Protein AF-S9UPC8-F1 (afdb_monomer_lite)

Radius of gyration: 24.97 Å; chains: 1; bounding box: 65×43×79 Å

Secondary structure (DSSP, 8-state):
--S----S-----HHHHHHHHHHHHHHHHHHHHHHHHHT-PEEE-----S-TTSS-S------SSEEE-S-HHHHHHHHHHHHHHHHHHHHHHHHHHHHIIIII----SGGGGGG-----EE-HHHHHHHHHTHHHHHHHHIIIIIHHHHHHHHHHHH-SS------HHHHHHHHHHT--HHHHHHHHHHHIIIIIHHHHS---SSPEEHHHHHHHHHHHHHHHHHHHHHH----PPPGGGS----HHHHHHSS--HHHHHHHHHHHHHHHHHHHHHHHHHHHHHHHHHHHHHHHHHHTSPPP-----HHHHHHHTT-----SGGGGTBS-HHHHHHHHHHHHHHHHHHHHH-----TTSHHHHTT-TTHHHHHHHHHHHHHHHHHHHHHHHHHHHHHHTHHHHTT--BSS-TT--------S--

InterPro domains:
  IPR001104 3-oxo-5-alpha-steroid 4-dehydrogenase, C-terminal [PF02544] (207-348)
  IPR001104 3-oxo-5-alpha-steroid 4-dehydrogenase, C-terminal [PF02544] (371-413)
  IPR039357 3-oxo-5-alpha-steroid 4-dehydrogenase/very-long-chain enoyl-CoA reductase [PTHR10556] (94-413)

Foldseek 3Di:
DPDDDDDDDDDCPPVNVVVLVVVLLVVLLVVLFVCLLPQNAQEAEDDADDDPPLVDDDPVDSPGSHHYDHDPVVRCVVLLVSLQVLLVVLLVVLVVLLCCCQPPDPQCDDVNVVVDPFPAFDFALSLQLNLQCSLVSNLVCQLQPVQLVVVVVVCVSVPPDDDDRDPSVVSSVVSVVQADPLSVLVNVLSCCRNPNLSVLLPGDPRTGHPVSSVVSNVVNNSLSNSLVSLRGDNDQPDPPPVFGDDLVNLVPPDDDPPSVVLLVVLVVLLVQLVVLQVQLVVQLVVQSNLQSVQQVVLVPDDDDDDDDPVLCVLVSGDDQRDDDCSLAARCSNLLSVLSNLSSSLSNSLSVRPRQQDCPHPCSVVSSRSSSSSVSVSSSSCSNSVSNLVVSLVVCCVSVPPVSVVSVHHSHDSPDHDDDDPDDDD

Structure (mmCIF, N/CA/C/O backbone):
data_AF-S9UPC8-F1
#
_entry.id   AF-S9UPC8-F1
#
loop_
_atom_site.group_PDB
_atom_site.id
_atom_site.type_symbol
_atom_site.label_atom_id
_atom_site.label_alt_id
_atom_site.label_comp_id
_atom_site.label_asym_id
_atom_site.label_entity_id
_atom_site.label_seq_id
_atom_site.pdbx_PDB_ins_code
_atom_site.Cartn_x
_atom_site.Cartn_y
_atom_site.Cartn_z
_atom_site.occupancy
_atom_site.B_iso_or_equiv
_atom_site.auth_seq_id
_atom_site.auth_comp_id
_atom_site.auth_asym_id
_atom_site.auth_atom_id
_atom_site.pdbx_PDB_model_num
ATOM 1 N N . MET A 1 1 ? 21.891 8.943 26.670 1.00 31.03 1 MET A N 1
ATOM 2 C CA . MET A 1 1 ? 21.106 7.850 27.291 1.00 31.03 1 MET A CA 1
ATOM 3 C C . MET A 1 1 ? 20.122 8.385 28.353 1.00 31.03 1 MET A C 1
ATOM 5 O O . MET A 1 1 ? 20.052 7.861 29.450 1.00 31.03 1 MET A O 1
ATOM 9 N N . GLY A 1 2 ? 19.318 9.413 28.040 1.00 31.53 2 GLY A N 1
ATOM 10 C CA . GLY A 1 2 ? 18.403 10.029 29.025 1.00 31.53 2 GLY A CA 1
ATOM 11 C C . GLY A 1 2 ? 17.118 10.609 28.429 1.00 31.53 2 GLY A C 1
ATOM 12 O O . GLY A 1 2 ? 16.575 11.568 28.960 1.00 31.53 2 GLY A O 1
ATOM 13 N N . VAL A 1 3 ? 16.647 10.089 27.289 1.00 35.69 3 VAL A N 1
ATOM 14 C CA . VAL A 1 3 ? 15.543 10.722 26.535 1.00 35.69 3 VAL A CA 1
ATOM 15 C C . VAL A 1 3 ? 14.166 10.131 26.860 1.00 35.69 3 VAL A C 1
ATOM 17 O O . VAL A 1 3 ? 13.163 10.781 26.589 1.00 35.69 3 VAL A O 1
ATOM 20 N N . PHE A 1 4 ? 14.067 8.983 27.529 1.00 36.78 4 PHE A N 1
ATOM 21 C CA . PHE A 1 4 ? 12.774 8.339 27.789 1.00 36.78 4 PHE A CA 1
ATOM 22 C C . PHE A 1 4 ? 12.577 8.051 29.278 1.00 36.78 4 PHE A C 1
ATOM 24 O O . PHE A 1 4 ? 12.766 6.934 29.741 1.00 36.78 4 PHE A O 1
ATOM 31 N N . THR A 1 5 ? 12.181 9.076 30.032 1.00 34.06 5 THR A N 1
ATOM 32 C CA . THR A 1 5 ? 11.522 8.906 31.332 1.00 34.06 5 THR A CA 1
ATOM 33 C C . THR A 1 5 ? 10.121 9.507 31.260 1.00 34.06 5 THR A C 1
ATOM 35 O O . THR A 1 5 ? 9.913 10.619 30.760 1.00 34.06 5 THR A O 1
ATOM 38 N N . SER A 1 6 ? 9.164 8.691 31.701 1.00 41.41 6 SER A N 1
ATOM 39 C CA . SER A 1 6 ? 7.723 8.926 31.781 1.00 41.41 6 SER A CA 1
ATOM 40 C C . SER A 1 6 ? 7.402 10.245 32.496 1.00 41.41 6 SER A C 1
ATOM 42 O O . SER A 1 6 ? 7.686 10.386 33.682 1.00 41.41 6 SER A O 1
ATOM 44 N N . GLY A 1 7 ? 6.791 11.198 31.790 1.00 33.72 7 GLY A N 1
ATOM 45 C CA . GLY A 1 7 ? 6.338 12.468 32.359 1.00 33.72 7 GLY A CA 1
ATOM 46 C C . GLY A 1 7 ? 5.385 13.201 31.415 1.00 33.72 7 GLY A C 1
ATOM 47 O O . GLY A 1 7 ? 5.616 13.268 30.209 1.00 33.72 7 GLY A O 1
ATOM 48 N N . SER A 1 8 ? 4.292 13.715 31.971 1.00 36.03 8 SER A N 1
ATOM 49 C CA . SER A 1 8 ? 3.033 14.095 31.318 1.00 36.03 8 SER A CA 1
ATOM 50 C C . SER A 1 8 ? 3.033 15.361 30.447 1.00 36.03 8 SER A C 1
ATOM 52 O O . SER A 1 8 ? 1.973 15.682 29.907 1.00 36.03 8 SER A O 1
ATOM 54 N N . ASP A 1 9 ? 4.172 16.011 30.203 1.00 41.56 9 ASP A N 1
ATOM 55 C CA . ASP A 1 9 ? 4.261 17.246 29.407 1.00 41.56 9 ASP A CA 1
ATOM 56 C C . ASP A 1 9 ? 5.452 17.253 28.441 1.00 41.56 9 ASP A C 1
ATOM 58 O O . ASP A 1 9 ? 6.463 17.921 28.641 1.00 41.56 9 ASP A O 1
ATOM 62 N N . ARG A 1 10 ? 5.334 16.520 27.330 1.00 50.59 10 ARG A N 1
ATOM 63 C CA . ARG A 1 10 ? 6.234 16.707 26.186 1.00 50.59 10 ARG A CA 1
ATOM 64 C C . ARG A 1 10 ? 5.425 16.975 24.930 1.00 50.59 10 ARG A C 1
ATOM 66 O O . ARG A 1 10 ? 5.029 16.053 24.222 1.00 50.59 10 ARG A O 1
ATOM 73 N N . ARG A 1 11 ? 5.221 18.254 24.608 1.00 48.47 11 ARG A N 1
ATOM 74 C CA . ARG A 1 11 ? 5.153 18.622 23.191 1.00 48.47 11 ARG A CA 1
ATOM 75 C C . ARG A 1 11 ? 6.550 18.354 22.636 1.00 48.47 11 ARG A C 1
ATOM 77 O O . ARG A 1 11 ? 7.516 18.929 23.131 1.00 48.47 11 ARG A O 1
ATOM 84 N N . LEU A 1 12 ? 6.675 17.463 21.653 1.00 54.34 12 LEU A N 1
ATOM 85 C CA . LEU A 1 12 ? 7.866 17.461 20.803 1.00 54.34 12 LEU A CA 1
ATOM 86 C C . LEU A 1 12 ? 7.963 18.877 20.233 1.00 54.34 12 LEU A C 1
ATOM 88 O O . LEU A 1 12 ? 7.046 19.319 19.541 1.00 54.34 12 LEU A O 1
ATOM 92 N N . SER A 1 13 ? 9.011 19.618 20.598 1.00 64.88 13 SER A N 1
ATOM 93 C CA . SER A 1 13 ? 9.253 20.915 19.973 1.00 64.88 13 SER A CA 1
ATOM 94 C C . SER A 1 13 ? 9.378 20.700 18.465 1.00 64.88 13 SER A C 1
ATOM 96 O O . SER A 1 13 ? 9.807 19.630 18.020 1.00 64.88 13 SER A O 1
ATOM 98 N N . ILE A 1 14 ? 9.006 21.705 17.674 1.00 65.12 14 ILE A N 1
ATOM 99 C CA . ILE A 1 14 ? 9.154 21.650 16.212 1.00 65.12 14 ILE A CA 1
ATOM 100 C C . ILE A 1 14 ? 10.600 21.283 15.852 1.00 65.12 14 ILE A C 1
ATOM 102 O O . ILE A 1 14 ? 10.824 20.448 14.984 1.00 65.12 14 ILE A O 1
ATOM 106 N N . THR A 1 15 ? 11.576 21.806 16.595 1.00 66.12 15 THR A N 1
ATOM 107 C CA . THR A 1 15 ? 13.001 21.494 16.444 1.00 66.12 15 THR A CA 1
ATOM 108 C C . THR A 1 15 ? 13.317 20.018 16.689 1.00 66.12 15 THR A C 1
ATOM 110 O O . THR A 1 15 ? 14.005 19.399 15.883 1.00 66.12 15 THR A O 1
ATOM 113 N N . SER A 1 16 ? 12.789 19.422 17.762 1.00 61.28 16 SER A N 1
ATOM 114 C CA . SER A 1 16 ? 12.977 17.994 18.039 1.00 61.28 16 SER A CA 1
ATOM 115 C C . SER A 1 16 ? 12.289 17.125 16.988 1.00 61.28 16 SER A C 1
ATOM 117 O O . SER A 1 16 ? 12.857 16.128 16.554 1.00 61.28 16 SER A O 1
ATOM 119 N N . LEU A 1 17 ? 11.092 17.510 16.538 1.00 63.03 17 LEU A N 1
ATOM 120 C CA . LEU A 1 17 ? 10.373 16.810 15.475 1.00 63.03 17 LEU A CA 1
ATOM 121 C C . LEU A 1 17 ? 11.159 16.845 14.157 1.00 63.03 17 LEU A C 1
ATOM 123 O O . LEU A 1 17 ? 11.365 15.799 13.550 1.00 63.03 17 LEU A O 1
ATOM 127 N N . LEU A 1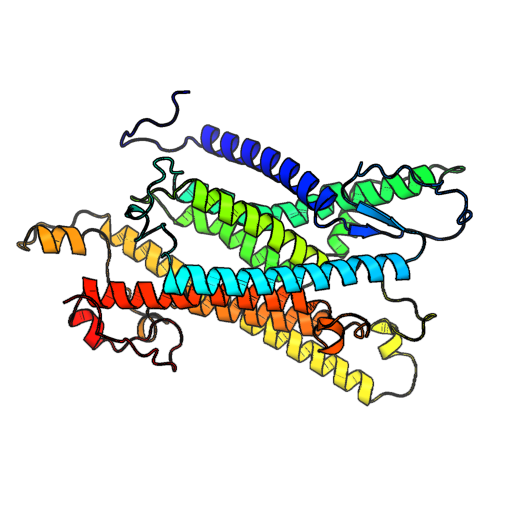 18 ? 11.652 18.020 13.757 1.00 68.81 18 LEU A N 1
ATOM 128 C CA . LEU A 1 18 ? 12.494 18.194 12.573 1.00 68.81 18 LEU A CA 1
ATOM 129 C C . LEU A 1 18 ? 13.776 17.367 12.672 1.00 68.81 18 LEU A C 1
ATOM 131 O O . LEU A 1 18 ? 14.116 16.666 11.725 1.00 68.81 18 LEU A O 1
ATOM 135 N N . PHE A 1 19 ? 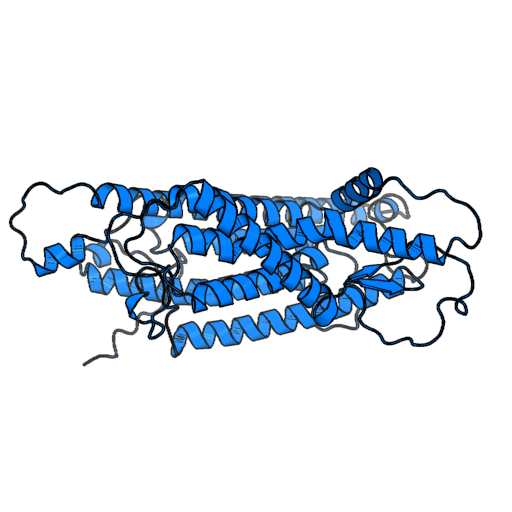14.451 17.376 13.823 1.00 71.50 19 PHE A N 1
ATOM 136 C CA . PHE A 1 19 ? 15.639 16.554 14.048 1.00 71.50 19 PHE A CA 1
ATOM 137 C C . PHE A 1 19 ? 15.347 15.057 13.866 1.00 71.50 19 PHE A C 1
ATOM 139 O O . PHE A 1 19 ? 16.081 14.369 13.158 1.00 71.50 19 PHE A O 1
ATOM 146 N N . PHE A 1 20 ? 14.254 14.551 14.449 1.00 64.75 20 PHE A N 1
ATOM 147 C CA . PHE A 1 20 ? 13.852 13.152 14.281 1.00 64.75 20 PHE A CA 1
ATOM 148 C C . PHE A 1 20 ? 13.482 12.816 12.835 1.00 64.75 20 PHE A C 1
ATOM 150 O O . PHE A 1 20 ? 13.862 11.750 12.357 1.00 64.75 20 PHE A O 1
ATOM 157 N N . ILE A 1 21 ? 12.789 13.716 12.131 1.00 65.81 21 ILE A N 1
ATOM 158 C CA . ILE A 1 21 ? 12.465 13.552 10.708 1.00 65.81 21 ILE A CA 1
ATOM 159 C C . ILE A 1 21 ? 13.748 13.471 9.880 1.00 65.81 21 ILE A C 1
ATOM 161 O O . ILE A 1 21 ? 13.882 12.559 9.069 1.00 65.81 21 ILE A O 1
ATOM 165 N N . VAL A 1 22 ? 14.709 14.373 10.098 1.00 73.19 22 VAL A N 1
ATOM 166 C CA . VAL A 1 22 ? 15.988 14.389 9.371 1.00 73.19 22 VAL A CA 1
ATOM 167 C C . VAL A 1 22 ? 16.786 13.118 9.655 1.00 73.19 22 VAL A C 1
ATOM 169 O O . VAL A 1 22 ? 17.183 12.427 8.719 1.00 73.19 22 VAL A O 1
ATOM 172 N N . LEU A 1 23 ? 16.970 12.758 10.928 1.00 73.00 23 LEU A N 1
ATOM 173 C CA . LEU A 1 23 ? 17.709 11.556 11.320 1.00 73.00 23 LEU A CA 1
ATOM 174 C C . LEU A 1 23 ? 17.064 10.285 10.756 1.00 73.00 23 LEU A C 1
ATOM 176 O O . LEU A 1 23 ? 17.756 9.427 10.211 1.00 73.00 23 LEU A O 1
ATOM 180 N N . HIS A 1 24 ? 15.739 10.170 10.848 1.00 74.25 24 HIS A N 1
ATOM 181 C CA . HIS A 1 24 ? 15.018 9.053 10.256 1.00 74.25 24 HIS A CA 1
ATOM 182 C C . HIS A 1 24 ? 15.171 9.014 8.739 1.00 74.25 24 HIS A C 1
ATOM 184 O O . HIS A 1 24 ? 15.420 7.946 8.195 1.00 74.25 24 HIS A O 1
ATOM 190 N N . SER A 1 25 ? 15.072 10.159 8.064 1.00 73.06 25 SER A N 1
ATOM 191 C CA . SER A 1 25 ? 15.243 10.238 6.611 1.00 73.06 25 SER A CA 1
ATOM 192 C C . SER A 1 25 ? 16.634 9.753 6.198 1.00 73.06 25 SER A C 1
ATOM 194 O O . SER A 1 25 ? 16.747 8.963 5.269 1.00 73.06 25 SER A O 1
ATOM 196 N N . LEU A 1 26 ? 17.689 10.124 6.933 1.00 76.62 26 LEU A N 1
ATOM 197 C CA . LEU A 1 26 ? 19.049 9.625 6.688 1.00 76.62 26 LEU A CA 1
ATOM 198 C C . LEU A 1 26 ? 19.164 8.106 6.899 1.00 76.62 26 LEU A C 1
ATOM 200 O O . LEU A 1 26 ? 19.762 7.415 6.074 1.00 76.62 26 LEU A O 1
ATOM 204 N N . LEU A 1 27 ? 18.564 7.573 7.968 1.00 74.19 27 LEU A N 1
ATOM 205 C CA . LEU A 1 27 ? 18.542 6.130 8.234 1.00 74.19 27 LEU A CA 1
ATOM 206 C C . LEU A 1 27 ? 17.767 5.366 7.156 1.00 74.19 27 LEU A C 1
ATOM 208 O O . LEU A 1 27 ? 18.250 4.353 6.657 1.00 74.19 27 LEU A O 1
ATOM 212 N N . VAL A 1 28 ? 16.601 5.870 6.752 1.00 75.69 28 VAL A N 1
ATOM 213 C CA . VAL A 1 28 ? 15.799 5.304 5.663 1.00 75.69 28 VAL A CA 1
ATOM 214 C C . VAL A 1 28 ? 16.584 5.329 4.361 1.00 75.69 28 VAL A C 1
ATOM 216 O O . VAL A 1 28 ? 16.602 4.321 3.671 1.00 75.69 28 VAL A O 1
ATOM 219 N N . LEU A 1 29 ? 17.297 6.411 4.042 1.00 76.12 29 LEU A N 1
ATOM 220 C CA . LEU A 1 29 ? 18.150 6.473 2.852 1.00 76.12 29 LEU A CA 1
ATOM 221 C C . LEU A 1 29 ? 19.274 5.426 2.892 1.00 76.12 29 LEU A C 1
ATOM 223 O O . LEU A 1 29 ? 19.521 4.765 1.884 1.00 76.12 29 LEU A O 1
ATOM 227 N N . ALA A 1 30 ? 19.915 5.213 4.044 1.00 76.06 30 ALA A N 1
ATOM 228 C CA . ALA A 1 30 ? 20.919 4.159 4.202 1.00 76.06 30 ALA A CA 1
ATOM 229 C C . ALA A 1 30 ? 20.310 2.752 4.032 1.00 76.06 30 ALA A C 1
ATOM 231 O O . ALA A 1 30 ? 20.866 1.907 3.327 1.00 76.06 30 ALA A O 1
ATOM 232 N N . MET A 1 31 ? 19.133 2.511 4.618 1.00 75.25 31 MET A N 1
ATOM 233 C CA . MET A 1 31 ? 18.396 1.254 4.458 1.00 75.25 31 MET A CA 1
ATOM 234 C C . MET A 1 31 ? 17.939 1.044 3.013 1.00 75.25 31 MET A C 1
ATOM 236 O O . MET A 1 31 ? 18.047 -0.065 2.503 1.00 75.25 31 MET A O 1
ATOM 240 N N . LEU A 1 32 ? 17.486 2.093 2.327 1.00 76.75 32 LEU A N 1
ATOM 241 C CA . LEU A 1 32 ? 17.111 2.058 0.915 1.00 76.75 32 LEU A CA 1
ATOM 242 C C . LEU A 1 32 ? 18.302 1.703 0.040 1.00 76.75 32 LEU A C 1
ATOM 244 O O . LEU A 1 32 ? 18.180 0.834 -0.816 1.00 76.75 32 LEU A O 1
ATOM 248 N N . GLN A 1 33 ? 19.469 2.301 0.289 1.00 73.88 33 GLN A N 1
ATOM 249 C CA . GLN A 1 33 ? 20.691 1.904 -0.403 1.00 73.88 33 GLN A CA 1
ATOM 250 C C . GLN A 1 33 ? 21.008 0.426 -0.171 1.00 73.88 33 GLN A C 1
ATOM 252 O O . GLN A 1 33 ? 21.371 -0.264 -1.120 1.00 73.88 33 GLN A O 1
ATOM 257 N N . TRP A 1 34 ? 20.848 -0.082 1.054 1.00 75.12 34 TRP A N 1
ATOM 258 C CA . TRP A 1 34 ? 21.069 -1.497 1.346 1.00 75.12 34 TRP A CA 1
ATOM 259 C C . TRP A 1 34 ? 20.043 -2.413 0.665 1.00 75.12 34 TRP A C 1
ATOM 261 O O . TRP A 1 34 ? 20.447 -3.396 0.047 1.00 75.12 34 TRP A O 1
ATOM 271 N N . VAL A 1 35 ? 18.746 -2.086 0.712 1.00 74.38 35 VAL A N 1
ATOM 272 C CA . VAL A 1 35 ? 17.668 -2.847 0.052 1.00 74.38 35 VAL A CA 1
ATOM 273 C C . VAL A 1 35 ? 17.867 -2.843 -1.461 1.00 74.38 35 VAL A C 1
ATOM 275 O O . VAL A 1 35 ? 17.831 -3.898 -2.091 1.00 74.38 35 VAL A O 1
ATOM 278 N N . ALA A 1 36 ? 18.125 -1.678 -2.051 1.00 69.81 36 ALA A N 1
ATOM 279 C CA . ALA A 1 36 ? 18.328 -1.540 -3.485 1.00 69.81 36 ALA A CA 1
ATOM 280 C C . ALA A 1 36 ? 19.623 -2.225 -3.950 1.00 69.81 36 ALA A C 1
ATOM 282 O O . ALA A 1 36 ? 19.652 -2.798 -5.028 1.00 69.81 36 ALA A O 1
ATOM 283 N N . ARG A 1 37 ? 20.685 -2.254 -3.133 1.00 70.56 37 ARG A N 1
ATOM 284 C CA . ARG A 1 37 ? 21.902 -3.023 -3.449 1.00 70.56 37 ARG A CA 1
ATOM 285 C C . ARG A 1 37 ? 21.693 -4.523 -3.306 1.00 70.56 37 ARG A C 1
ATOM 287 O O . ARG A 1 37 ? 22.048 -5.259 -4.214 1.00 70.56 37 ARG A O 1
ATOM 294 N N . SER A 1 38 ? 21.146 -4.966 -2.180 1.00 67.44 38 SER A N 1
ATOM 295 C CA . SER A 1 38 ? 21.233 -6.365 -1.746 1.00 67.44 38 SER A CA 1
ATOM 296 C C . SER A 1 38 ? 20.015 -7.200 -2.133 1.00 67.44 38 SER A C 1
ATOM 298 O O . SER A 1 38 ? 20.151 -8.390 -2.395 1.00 67.44 38 SER A O 1
ATOM 300 N N . LEU A 1 39 ? 18.822 -6.597 -2.157 1.00 68.12 39 LEU A N 1
ATOM 301 C CA . LEU A 1 39 ? 17.554 -7.324 -2.292 1.00 68.12 39 LEU A CA 1
ATOM 302 C C . LEU A 1 39 ? 16.840 -7.035 -3.615 1.00 68.12 39 LEU A C 1
ATOM 304 O O . LEU A 1 39 ? 16.261 -7.943 -4.205 1.00 68.12 39 LEU A O 1
ATOM 308 N N . MET A 1 40 ? 16.866 -5.782 -4.081 1.00 74.94 40 MET A N 1
ATOM 309 C CA . MET A 1 40 ? 16.086 -5.334 -5.243 1.00 74.94 40 MET A CA 1
ATOM 310 C C . MET A 1 40 ? 16.850 -4.344 -6.148 1.00 74.94 40 MET A C 1
ATOM 312 O O . MET A 1 40 ? 16.410 -3.192 -6.305 1.00 74.94 40 MET A O 1
ATOM 316 N N . PRO A 1 41 ? 17.992 -4.747 -6.740 1.00 77.81 41 PRO A N 1
ATOM 317 C CA . PRO A 1 41 ? 18.710 -3.894 -7.680 1.00 77.81 41 PRO A CA 1
ATOM 318 C C . PRO A 1 41 ? 17.931 -3.761 -8.980 1.00 77.81 41 PRO A C 1
ATOM 320 O O . PRO A 1 41 ? 17.506 -4.761 -9.552 1.00 77.81 41 PRO A O 1
ATOM 323 N N . VAL A 1 42 ? 17.788 -2.528 -9.464 1.00 79.75 42 VAL A N 1
ATOM 324 C CA . VAL A 1 42 ? 17.178 -2.260 -10.770 1.00 79.75 42 VAL A CA 1
ATOM 325 C C . VAL A 1 42 ? 18.243 -2.384 -11.853 1.00 79.75 42 VAL A C 1
ATOM 327 O O . VAL A 1 42 ? 19.365 -1.900 -11.707 1.00 79.75 42 VAL A O 1
ATOM 330 N N . SER A 1 43 ? 17.894 -3.052 -12.945 1.00 79.25 43 SER A N 1
ATOM 331 C CA . SER A 1 43 ? 18.741 -3.212 -14.124 1.00 79.25 43 SER A CA 1
ATOM 332 C C . SER A 1 43 ? 18.390 -2.162 -15.181 1.00 79.25 43 SER A C 1
ATOM 334 O O . SER A 1 43 ? 17.223 -2.046 -15.558 1.00 79.25 43 SER A O 1
ATOM 336 N N . TYR A 1 44 ? 19.393 -1.437 -15.677 1.00 79.69 44 TYR A N 1
ATOM 337 C CA . TYR A 1 44 ? 19.274 -0.370 -16.673 1.00 79.69 44 TYR A CA 1
ATOM 338 C C . TYR A 1 44 ? 20.135 -0.654 -17.916 1.00 79.69 44 TYR A C 1
ATOM 340 O O . TYR A 1 44 ? 21.197 -1.270 -17.844 1.00 79.69 44 TYR A O 1
ATOM 348 N N . PHE A 1 45 ? 19.675 -0.144 -19.048 1.00 70.88 45 PHE A N 1
ATOM 349 C CA . PHE A 1 45 ? 20.293 -0.054 -20.366 1.00 70.88 45 PHE A CA 1
ATOM 350 C C . PHE A 1 45 ? 20.150 1.397 -20.882 1.00 70.88 45 PHE A C 1
ATOM 352 O O . PHE A 1 45 ? 19.084 1.984 -20.751 1.00 70.88 45 PHE A O 1
ATOM 359 N N . PHE A 1 46 ? 21.182 2.000 -21.472 1.00 76.50 46 PHE A N 1
ATOM 360 C CA . PHE A 1 46 ? 21.116 3.404 -21.924 1.00 76.50 46 PHE A CA 1
ATOM 361 C C . PHE A 1 46 ? 21.692 3.637 -23.345 1.00 76.50 46 PHE A C 1
ATOM 363 O O . PHE A 1 46 ? 21.845 4.783 -23.748 1.00 76.50 46 PHE A O 1
ATOM 370 N N . GLY A 1 47 ? 21.986 2.592 -24.139 1.00 62.59 47 GLY A N 1
ATOM 371 C CA . GLY A 1 47 ? 22.452 2.742 -25.535 1.00 62.59 47 GLY A CA 1
ATOM 372 C C . GLY A 1 47 ? 23.364 1.616 -26.055 1.00 62.59 47 GLY A C 1
ATOM 373 O O . GLY A 1 47 ? 23.743 0.720 -25.306 1.00 62.59 47 GLY A O 1
ATOM 374 N N . THR A 1 48 ? 23.676 1.633 -27.360 1.00 58.50 48 THR A N 1
ATOM 375 C CA . THR A 1 48 ? 24.311 0.533 -28.125 1.00 58.50 48 THR A CA 1
ATOM 376 C C . THR A 1 48 ? 25.706 0.876 -28.677 1.00 58.50 48 THR A C 1
ATOM 378 O O . THR A 1 48 ? 25.948 2.020 -29.035 1.00 58.50 48 THR A O 1
ATOM 381 N N . SER A 1 49 ? 26.556 -0.153 -28.826 1.00 44.97 49 SER A N 1
ATOM 382 C CA . SER A 1 49 ? 27.854 -0.206 -29.539 1.00 44.97 49 SER A CA 1
ATOM 383 C C . SER A 1 49 ? 29.044 0.575 -28.960 1.00 44.97 49 SER A C 1
ATOM 385 O O . SER A 1 49 ? 29.480 1.565 -29.530 1.00 44.97 49 SER A O 1
ATOM 387 N N . VAL A 1 50 ? 29.672 0.022 -27.925 1.00 40.34 50 VAL A N 1
ATOM 388 C CA . VAL A 1 50 ? 31.112 -0.284 -27.966 1.00 40.34 50 VAL A CA 1
ATOM 389 C C . VAL A 1 50 ? 31.231 -1.667 -27.347 1.00 40.34 50 VAL A C 1
ATOM 391 O O . VAL A 1 50 ? 30.727 -1.879 -26.250 1.00 40.34 50 VAL A O 1
ATOM 394 N N . GLU A 1 51 ? 31.748 -2.602 -28.138 1.00 36.88 51 GLU A N 1
ATOM 395 C CA . GLU A 1 51 ? 32.122 -3.978 -27.813 1.00 36.88 51 GLU A CA 1
ATOM 396 C C . GLU A 1 51 ? 31.596 -4.540 -26.486 1.00 36.88 51 GLU A C 1
ATOM 398 O O . GLU A 1 51 ? 32.002 -4.150 -25.390 1.00 36.88 51 GLU A O 1
ATOM 403 N N . ALA A 1 52 ? 30.829 -5.623 -26.601 1.00 36.94 52 ALA A N 1
ATOM 404 C CA . ALA A 1 52 ? 30.563 -6.571 -25.523 1.00 36.94 52 ALA A CA 1
ATOM 405 C C . ALA A 1 52 ? 31.836 -7.114 -24.810 1.00 36.94 52 ALA A C 1
ATOM 407 O O . ALA A 1 52 ? 31.710 -7.960 -23.931 1.00 36.94 52 ALA A O 1
ATOM 408 N N . GLY A 1 53 ? 33.040 -6.638 -25.164 1.00 36.66 53 GLY A N 1
ATOM 409 C CA . GLY A 1 53 ? 34.321 -6.882 -24.504 1.00 36.66 53 GLY A CA 1
ATOM 410 C C . GLY A 1 53 ? 34.850 -5.756 -23.594 1.00 36.66 53 GLY A C 1
ATOM 411 O O . GLY A 1 53 ? 35.833 -5.997 -22.901 1.00 36.66 53 GLY A O 1
ATOM 412 N N . ALA A 1 54 ? 34.235 -4.563 -23.528 1.00 37.59 54 ALA A N 1
ATOM 413 C CA . ALA A 1 54 ? 34.766 -3.434 -22.736 1.00 37.59 54 ALA A CA 1
ATOM 414 C C . ALA A 1 54 ? 34.044 -3.171 -21.397 1.00 37.59 54 ALA A C 1
ATOM 416 O O . ALA A 1 54 ? 34.537 -2.408 -20.564 1.00 37.59 54 ALA A O 1
ATOM 417 N N . VAL A 1 55 ? 32.919 -3.842 -21.117 1.00 44.25 55 VAL A N 1
ATOM 418 C CA . VAL A 1 55 ? 32.459 -4.010 -19.727 1.00 44.25 55 VAL A CA 1
ATOM 419 C C . VAL A 1 55 ? 33.164 -5.250 -19.203 1.00 44.25 55 VAL A C 1
ATOM 421 O O . VAL A 1 55 ? 32.618 -6.349 -19.243 1.00 44.25 55 VAL A O 1
ATOM 424 N N . GLY A 1 56 ? 34.431 -5.051 -18.836 1.00 35.28 56 GLY A N 1
ATOM 425 C CA . GLY A 1 56 ? 35.343 -6.100 -18.414 1.00 35.28 56 GLY A CA 1
ATOM 426 C C . GLY A 1 56 ? 34.706 -7.089 -17.443 1.00 35.28 56 GLY A C 1
ATOM 427 O O . GLY A 1 56 ? 33.870 -6.727 -16.609 1.00 35.28 56 GLY A O 1
ATOM 428 N N . HIS A 1 57 ? 35.138 -8.337 -17.613 1.00 33.78 57 HIS A N 1
ATOM 429 C CA . HIS A 1 57 ? 35.089 -9.413 -16.637 1.00 33.78 57 HIS A CA 1
ATOM 430 C C . HIS A 1 57 ? 34.885 -8.898 -15.210 1.00 33.78 57 HIS A C 1
ATOM 432 O O . HIS A 1 57 ? 35.681 -8.111 -14.706 1.00 33.78 57 HIS A O 1
ATOM 438 N N . GLU A 1 58 ? 33.818 -9.385 -14.584 1.00 43.31 58 GLU A N 1
ATOM 439 C CA . GLU A 1 58 ? 33.837 -9.817 -13.189 1.00 43.31 58 GLU A CA 1
ATOM 440 C C . GLU A 1 58 ? 34.760 -9.038 -12.240 1.00 43.31 58 GLU A C 1
ATOM 442 O O . GLU A 1 58 ? 35.666 -9.592 -11.631 1.00 43.31 58 GLU A O 1
ATOM 447 N N . ASP A 1 59 ? 34.445 -7.777 -11.978 1.00 34.47 59 ASP A N 1
ATOM 448 C CA . ASP A 1 59 ? 34.549 -7.312 -10.602 1.00 34.47 59 ASP A CA 1
ATOM 449 C C . ASP A 1 59 ? 33.152 -7.467 -10.012 1.00 34.47 59 ASP A C 1
ATOM 451 O O . ASP A 1 59 ? 32.319 -6.560 -10.064 1.00 34.47 59 ASP A O 1
ATOM 455 N N . GLY A 1 60 ? 32.880 -8.670 -9.496 1.00 36.62 60 GLY A N 1
ATOM 456 C CA . GLY A 1 60 ? 31.680 -9.064 -8.752 1.00 36.62 60 GLY A CA 1
ATOM 457 C C . GLY A 1 60 ? 31.490 -8.285 -7.445 1.00 36.62 60 GLY A C 1
ATOM 458 O O . GLY A 1 60 ? 31.185 -8.854 -6.399 1.00 36.62 60 GLY A O 1
ATOM 459 N N . ARG A 1 61 ? 31.688 -6.967 -7.474 1.00 37.25 61 ARG A N 1
ATOM 460 C CA . ARG A 1 61 ? 31.540 -6.076 -6.336 1.00 37.25 61 ARG A CA 1
ATOM 461 C C . ARG A 1 61 ? 30.189 -5.380 -6.441 1.00 37.25 61 ARG A C 1
ATOM 463 O O . ARG A 1 61 ? 29.940 -4.580 -7.342 1.00 37.25 61 ARG A O 1
ATOM 470 N N . TRP A 1 62 ? 29.331 -5.668 -5.468 1.00 44.66 62 TRP A N 1
ATOM 471 C CA . TRP A 1 62 ? 28.030 -5.047 -5.190 1.00 44.66 62 TRP A CA 1
ATOM 472 C C . TRP A 1 62 ? 28.141 -3.554 -4.819 1.00 44.66 62 TRP A C 1
ATOM 474 O O . TRP A 1 62 ? 27.672 -3.120 -3.769 1.00 44.66 62 TRP A O 1
ATOM 484 N N . LEU A 1 63 ? 28.818 -2.741 -5.630 1.00 46.62 63 LEU A N 1
ATOM 485 C CA . LEU A 1 63 ? 29.206 -1.395 -5.208 1.00 46.62 63 LEU A CA 1
ATOM 486 C C . LEU A 1 63 ? 28.071 -0.366 -5.327 1.00 46.62 63 LEU A C 1
ATOM 488 O O . LEU A 1 63 ? 28.140 0.666 -4.660 1.00 46.62 63 LEU A O 1
ATOM 492 N N . ARG A 1 64 ? 27.017 -0.606 -6.130 1.00 57.22 64 ARG A N 1
ATOM 493 C CA . ARG A 1 64 ? 25.916 0.360 -6.347 1.00 57.22 64 ARG A CA 1
ATOM 494 C C . ARG A 1 64 ? 24.538 -0.309 -6.442 1.00 57.22 64 ARG A C 1
ATOM 496 O O . ARG A 1 64 ? 24.435 -1.497 -6.714 1.00 57.22 64 ARG A O 1
ATOM 503 N N . ALA A 1 65 ? 23.484 0.459 -6.155 1.00 61.78 65 ALA A N 1
ATOM 504 C CA . ALA A 1 65 ? 22.088 0.016 -5.995 1.00 61.78 65 ALA A CA 1
ATOM 505 C C . ALA A 1 65 ? 21.385 -0.440 -7.301 1.00 61.78 65 ALA A C 1
ATOM 507 O O . ALA A 1 65 ? 20.164 -0.576 -7.337 1.00 61.78 65 ALA A O 1
ATOM 508 N N . TRP A 1 66 ? 22.142 -0.655 -8.381 1.00 73.31 66 TRP A N 1
ATOM 509 C CA . TRP A 1 66 ? 21.646 -0.926 -9.730 1.00 73.31 66 TRP A CA 1
ATOM 510 C C . TRP A 1 66 ? 22.652 -1.737 -10.557 1.00 73.31 66 TRP A C 1
ATOM 512 O O . TRP A 1 66 ? 23.831 -1.834 -10.211 1.00 73.31 66 TRP A O 1
ATOM 522 N N . ARG A 1 67 ? 22.186 -2.307 -11.674 1.00 74.81 67 ARG A N 1
ATOM 523 C CA . ARG A 1 67 ? 22.988 -3.080 -12.638 1.00 74.81 67 ARG A CA 1
ATOM 524 C C . ARG A 1 67 ? 22.901 -2.440 -14.021 1.00 74.81 67 ARG A C 1
ATOM 526 O O . ARG A 1 67 ? 21.807 -2.150 -14.484 1.00 74.81 67 ARG A O 1
ATOM 533 N N . LEU A 1 68 ? 24.035 -2.234 -14.686 1.00 75.38 68 LEU A N 1
ATOM 534 C CA . LEU A 1 68 ? 24.062 -1.834 -16.097 1.00 75.38 68 LEU A CA 1
ATOM 535 C C . LEU A 1 68 ? 24.161 -3.094 -16.957 1.00 75.38 68 LEU A C 1
ATOM 537 O O . LEU A 1 68 ? 24.981 -3.963 -16.663 1.00 75.38 68 LEU A O 1
ATOM 541 N N . VAL A 1 69 ? 23.329 -3.209 -17.987 1.00 74.38 69 VAL A N 1
ATOM 542 C CA . VAL A 1 69 ? 23.293 -4.379 -18.874 1.00 74.38 69 VAL A CA 1
ATOM 543 C C . VAL A 1 69 ? 23.364 -3.978 -20.340 1.00 74.38 69 VAL A C 1
ATOM 545 O O . VAL A 1 69 ? 23.022 -2.860 -20.704 1.00 74.38 69 VAL A O 1
ATOM 548 N N . ALA A 1 70 ? 23.798 -4.920 -21.180 1.00 69.88 70 ALA A N 1
ATOM 549 C CA . ALA A 1 70 ? 24.128 -4.670 -22.581 1.00 69.88 70 ALA A CA 1
ATOM 550 C C . ALA A 1 70 ? 22.919 -4.527 -23.520 1.00 69.88 70 ALA A C 1
ATOM 552 O O . ALA A 1 70 ? 23.084 -4.049 -24.636 1.00 69.88 70 ALA A O 1
ATOM 553 N N . THR A 1 71 ? 21.716 -4.960 -23.120 1.00 72.19 71 THR A N 1
ATOM 554 C CA . THR A 1 71 ? 20.516 -4.854 -23.969 1.00 72.19 71 THR A CA 1
ATOM 555 C C . THR A 1 71 ? 19.268 -4.480 -23.162 1.00 72.19 71 THR A C 1
ATOM 557 O O . THR A 1 71 ? 19.142 -4.902 -22.004 1.00 72.19 71 THR A O 1
ATOM 560 N N . PRO A 1 72 ? 18.290 -3.778 -23.770 1.00 71.31 72 PRO A N 1
ATOM 561 C CA . PRO A 1 72 ? 17.000 -3.508 -23.131 1.00 71.31 72 PRO A CA 1
ATOM 562 C C . PRO A 1 72 ? 16.261 -4.799 -22.746 1.00 71.31 72 PRO A C 1
ATOM 564 O O . PRO A 1 72 ? 15.655 -4.894 -21.678 1.00 71.31 72 PRO A O 1
ATOM 567 N N . ALA A 1 73 ? 16.348 -5.832 -23.595 1.00 70.56 73 ALA A N 1
ATOM 568 C CA . ALA A 1 73 ? 15.734 -7.135 -23.350 1.00 70.56 73 ALA A CA 1
ATOM 569 C C . ALA A 1 73 ? 16.326 -7.831 -22.111 1.00 70.56 73 ALA A C 1
ATOM 571 O O . ALA A 1 73 ? 15.584 -8.407 -21.314 1.00 70.56 73 ALA A O 1
ATOM 572 N N . ALA A 1 74 ? 17.646 -7.749 -21.905 1.00 73.25 74 ALA A N 1
ATOM 573 C CA . ALA A 1 74 ? 18.283 -8.271 -20.699 1.00 73.25 74 ALA A CA 1
ATOM 574 C C . ALA A 1 74 ? 17.832 -7.513 -19.439 1.00 73.25 74 ALA A C 1
ATOM 576 O O . ALA A 1 74 ? 17.510 -8.156 -18.438 1.00 73.25 74 ALA A O 1
ATOM 577 N N . ALA A 1 75 ? 17.740 -6.178 -19.503 1.00 75.94 75 ALA A N 1
ATOM 578 C CA . ALA A 1 75 ? 17.285 -5.349 -18.382 1.00 75.94 75 ALA A CA 1
ATOM 579 C C . ALA A 1 75 ? 15.858 -5.724 -17.968 1.00 75.94 75 ALA A C 1
ATOM 581 O O . ALA A 1 75 ? 15.590 -6.005 -16.798 1.00 75.94 75 ALA A O 1
ATOM 582 N N . ASN A 1 76 ? 14.959 -5.806 -18.951 1.00 75.75 76 ASN A N 1
ATOM 583 C CA . ASN A 1 76 ? 13.567 -6.177 -18.734 1.00 75.75 76 ASN A CA 1
ATOM 584 C C . ASN A 1 76 ? 13.430 -7.590 -18.156 1.00 75.75 76 ASN A C 1
ATOM 586 O O . ASN A 1 76 ? 12.686 -7.767 -17.194 1.00 75.75 76 ASN A O 1
ATOM 590 N N . ARG A 1 77 ? 14.163 -8.586 -18.679 1.00 74.69 77 ARG A N 1
ATOM 591 C CA . ARG A 1 77 ? 14.112 -9.963 -18.155 1.00 74.69 77 ARG A CA 1
ATOM 592 C C . ARG A 1 77 ? 14.553 -10.056 -16.696 1.00 74.69 77 ARG A C 1
ATOM 594 O O . ARG A 1 77 ? 13.873 -10.711 -15.912 1.00 74.69 77 ARG A O 1
ATOM 601 N N . LEU A 1 78 ? 15.656 -9.403 -16.325 1.00 77.94 78 LEU A N 1
ATOM 602 C CA . LEU A 1 78 ? 16.168 -9.430 -14.951 1.00 77.94 78 LEU A CA 1
ATOM 603 C C . LEU A 1 78 ? 15.199 -8.757 -13.975 1.00 77.94 78 LEU A C 1
ATOM 605 O O . LEU A 1 78 ? 14.806 -9.372 -12.984 1.00 77.94 78 LEU A O 1
ATOM 609 N N . ASN A 1 79 ? 14.754 -7.542 -14.305 1.00 80.62 79 ASN A N 1
ATOM 610 C CA . ASN A 1 79 ? 13.807 -6.790 -13.481 1.00 80.62 79 ASN A CA 1
ATOM 611 C C . ASN A 1 79 ? 12.480 -7.544 -13.322 1.00 80.62 79 ASN A C 1
ATOM 613 O O . ASN A 1 79 ? 11.928 -7.617 -12.227 1.00 80.62 79 ASN A O 1
ATOM 617 N N . TYR A 1 80 ? 11.975 -8.143 -14.404 1.00 78.12 80 TYR A N 1
ATOM 618 C CA . TYR A 1 80 ? 10.731 -8.911 -14.383 1.00 78.12 80 TYR A CA 1
ATOM 619 C C . TYR A 1 80 ? 10.857 -10.218 -13.588 1.00 78.12 80 TYR A C 1
ATOM 621 O O . TYR A 1 80 ? 9.963 -10.553 -12.808 1.00 78.12 80 TYR A O 1
ATOM 629 N N . GLY A 1 81 ? 11.969 -10.944 -13.740 1.00 76.00 81 GLY A N 1
ATOM 630 C CA . GLY A 1 81 ? 12.244 -12.151 -12.960 1.00 76.00 81 GLY A CA 1
ATOM 631 C C . GLY A 1 81 ? 12.308 -11.856 -11.461 1.00 76.00 81 GLY A C 1
ATOM 632 O O . GLY A 1 81 ? 11.648 -12.529 -10.671 1.00 76.00 81 GLY A O 1
ATOM 633 N N . GLN A 1 82 ? 13.023 -10.796 -11.074 1.00 80.94 82 GLN A N 1
ATOM 634 C CA . GLN A 1 82 ? 13.070 -10.328 -9.687 1.00 80.94 82 GLN A CA 1
ATOM 635 C C . GLN A 1 82 ? 11.683 -9.946 -9.167 1.00 80.94 82 GLN A C 1
ATOM 637 O O . GLN A 1 82 ? 11.295 -10.399 -8.092 1.00 80.94 82 GLN A O 1
ATOM 642 N N . LEU A 1 83 ? 10.913 -9.173 -9.938 1.00 84.38 83 LEU A N 1
ATOM 643 C CA . LEU A 1 83 ? 9.551 -8.778 -9.579 1.00 84.38 83 LEU A CA 1
ATOM 644 C C . LEU A 1 83 ? 8.667 -9.996 -9.271 1.00 84.38 83 LEU A C 1
ATOM 646 O O . LEU A 1 83 ? 7.978 -10.013 -8.251 1.00 84.38 83 LEU A O 1
ATOM 650 N N . CYS A 1 84 ? 8.710 -11.026 -10.120 1.00 81.88 84 CYS A N 1
ATOM 651 C CA . CYS A 1 84 ? 7.930 -12.250 -9.935 1.00 81.88 84 CYS A CA 1
ATOM 652 C C . CYS A 1 84 ? 8.342 -13.004 -8.665 1.00 81.88 84 CYS A C 1
ATOM 654 O O . CYS A 1 84 ? 7.484 -13.358 -7.856 1.00 81.88 84 CYS A O 1
ATOM 656 N N . THR A 1 85 ? 9.645 -13.217 -8.464 1.00 83.19 85 THR A N 1
ATOM 657 C CA . THR A 1 85 ? 10.176 -13.913 -7.280 1.00 83.19 85 THR A CA 1
ATOM 658 C C . THR A 1 85 ? 9.813 -13.183 -5.990 1.00 83.19 85 THR A C 1
ATOM 660 O O . THR A 1 85 ? 9.373 -13.801 -5.022 1.00 83.19 85 THR A O 1
ATOM 663 N N . LEU A 1 86 ? 9.938 -11.857 -5.974 1.00 88.00 86 LEU A N 1
ATOM 664 C CA . LEU A 1 86 ? 9.628 -11.046 -4.800 1.00 88.00 86 LEU A CA 1
ATOM 665 C C . LEU A 1 86 ? 8.120 -10.958 -4.541 1.00 88.00 86 LEU A C 1
ATOM 667 O O . LEU A 1 86 ? 7.711 -10.941 -3.385 1.00 88.00 86 LEU A O 1
ATOM 671 N N . SER A 1 87 ? 7.288 -10.986 -5.585 1.00 89.62 87 SER A N 1
ATOM 672 C CA . SER A 1 87 ? 5.827 -11.075 -5.439 1.00 89.62 87 SER A CA 1
ATOM 673 C C . SER A 1 87 ? 5.393 -12.423 -4.848 1.00 89.62 87 SER A C 1
ATOM 675 O O . SER A 1 87 ? 4.496 -12.467 -4.009 1.00 89.62 87 SER A O 1
ATOM 677 N N . LEU A 1 88 ? 6.054 -13.526 -5.227 1.00 86.94 88 LEU A N 1
ATOM 678 C CA . LEU A 1 88 ? 5.843 -14.844 -4.611 1.00 86.94 88 LEU A CA 1
ATOM 679 C C . LEU A 1 88 ? 6.247 -14.847 -3.135 1.00 86.94 88 LEU A C 1
ATOM 681 O O . LEU A 1 88 ? 5.484 -15.315 -2.293 1.00 86.94 88 LEU A O 1
ATOM 685 N N . LEU A 1 89 ? 7.416 -14.284 -2.815 1.00 89.62 89 LEU A N 1
ATOM 686 C CA . LEU A 1 89 ? 7.859 -14.119 -1.432 1.00 89.62 89 LEU A CA 1
ATOM 687 C C . LEU A 1 89 ? 6.860 -13.280 -0.622 1.00 89.62 89 LEU A C 1
ATOM 689 O O . LEU A 1 89 ? 6.571 -13.609 0.525 1.00 89.62 89 LEU A O 1
ATOM 693 N N . HIS A 1 90 ? 6.304 -12.231 -1.227 1.00 93.56 90 HIS A N 1
ATOM 694 C CA . HIS A 1 90 ? 5.308 -11.370 -0.600 1.00 93.56 90 HIS A CA 1
ATOM 695 C C . HIS A 1 90 ? 3.975 -12.090 -0.335 1.00 93.56 90 HIS A C 1
ATOM 697 O O . HIS A 1 90 ? 3.346 -11.886 0.698 1.00 93.56 90 HIS A O 1
ATOM 703 N N . LEU A 1 91 ? 3.553 -12.990 -1.225 1.00 91.81 91 LEU A N 1
ATOM 704 C CA . LEU A 1 91 ? 2.387 -13.846 -0.985 1.00 91.81 91 LEU A CA 1
ATOM 705 C C . LEU A 1 91 ? 2.647 -14.893 0.098 1.00 91.81 91 LEU A C 1
ATOM 707 O O . LEU A 1 91 ? 1.782 -15.141 0.937 1.00 91.81 91 LEU A O 1
ATOM 711 N N . ALA A 1 92 ? 3.840 -15.489 0.109 1.00 89.62 92 ALA A N 1
ATOM 712 C CA . ALA A 1 92 ? 4.237 -16.405 1.169 1.00 89.62 92 ALA A CA 1
ATOM 713 C C . ALA A 1 92 ? 4.251 -15.691 2.529 1.00 89.62 92 ALA A C 1
ATOM 715 O O . ALA A 1 92 ? 3.718 -16.219 3.506 1.00 89.62 92 ALA A O 1
ATOM 716 N N . SER A 1 93 ? 4.781 -14.462 2.591 1.00 91.56 93 SER A N 1
ATOM 717 C CA . SER A 1 93 ? 4.736 -13.660 3.813 1.00 91.56 93 SER A CA 1
ATOM 718 C C . SER A 1 93 ? 3.304 -13.298 4.202 1.00 91.56 93 SER A C 1
ATOM 720 O O . SER A 1 93 ? 2.980 -13.416 5.377 1.00 91.56 93 SER A O 1
ATOM 722 N N . ALA A 1 94 ? 2.417 -12.981 3.250 1.00 93.56 94 ALA A N 1
ATOM 723 C CA . ALA A 1 94 ? 0.995 -12.760 3.523 1.00 93.56 94 ALA A CA 1
ATOM 724 C C . ALA A 1 94 ? 0.335 -13.980 4.186 1.00 93.56 94 ALA A C 1
ATOM 726 O O . ALA A 1 94 ? -0.370 -13.829 5.182 1.00 93.56 94 ALA A O 1
ATOM 727 N N . ALA A 1 95 ? 0.598 -15.192 3.688 1.00 92.25 95 ALA A N 1
ATOM 728 C CA . ALA A 1 95 ? 0.077 -16.421 4.286 1.00 92.25 95 ALA A CA 1
ATOM 729 C C . ALA A 1 95 ? 0.600 -16.630 5.718 1.00 92.25 95 ALA A C 1
ATOM 731 O O . ALA A 1 95 ? -0.183 -16.891 6.632 1.00 92.25 95 ALA A O 1
ATOM 732 N N . VAL A 1 96 ? 1.907 -16.450 5.939 1.00 90.69 96 VAL A N 1
ATOM 733 C CA . VAL A 1 96 ? 2.519 -16.543 7.277 1.00 90.69 96 VAL A CA 1
ATOM 734 C C . VAL A 1 96 ? 1.935 -15.492 8.219 1.00 90.69 96 VAL A C 1
ATOM 736 O O . VAL A 1 96 ? 1.568 -15.815 9.348 1.00 90.69 96 VAL A O 1
ATOM 739 N N . THR A 1 97 ? 1.804 -14.247 7.759 1.00 90.44 97 THR A N 1
ATOM 740 C CA . THR A 1 97 ? 1.197 -13.156 8.522 1.00 90.44 97 THR A CA 1
ATOM 741 C C . THR A 1 97 ? -0.238 -13.491 8.885 1.00 90.44 97 THR A C 1
ATOM 743 O O . THR A 1 97 ? -0.566 -13.400 10.061 1.00 90.44 97 THR A O 1
ATOM 746 N N . TYR A 1 98 ? -1.064 -13.934 7.932 1.00 91.81 98 TYR A N 1
ATOM 747 C CA . TYR A 1 98 ? -2.450 -14.330 8.185 1.00 91.81 98 TYR A CA 1
ATOM 748 C C . TYR A 1 98 ? -2.541 -15.396 9.279 1.00 91.81 98 TYR A C 1
ATOM 750 O O . TYR A 1 98 ? -3.294 -15.227 10.238 1.00 91.81 98 TYR A O 1
ATOM 758 N N . LEU A 1 99 ? -1.746 -16.467 9.178 1.00 90.88 99 LEU A N 1
ATOM 759 C CA . LEU A 1 99 ? -1.725 -17.535 10.179 1.00 90.88 99 LEU A CA 1
ATOM 760 C C . LEU A 1 99 ? -1.276 -17.011 11.550 1.00 90.88 99 LEU A C 1
ATOM 762 O O . LEU A 1 99 ? -1.918 -17.300 12.560 1.00 90.88 99 LEU A O 1
ATOM 766 N N . ALA A 1 100 ? -0.223 -16.194 11.590 1.00 86.00 100 ALA A N 1
ATOM 767 C CA . ALA A 1 100 ? 0.279 -15.606 12.825 1.00 86.00 100 ALA A CA 1
ATOM 768 C C . ALA A 1 100 ? -0.762 -14.689 13.487 1.00 86.00 100 ALA A C 1
ATOM 770 O O . ALA A 1 100 ? -1.015 -14.827 14.684 1.00 86.00 100 ALA A O 1
ATOM 771 N N . VAL A 1 101 ? -1.401 -13.794 12.723 1.00 86.25 101 VAL A N 1
ATOM 772 C CA . VAL A 1 101 ? -2.363 -12.832 13.284 1.00 86.25 101 VAL A CA 1
ATOM 773 C C . VAL A 1 101 ? -3.728 -13.435 13.604 1.00 86.25 101 VAL A C 1
ATOM 775 O O . VAL A 1 101 ? -4.486 -12.863 14.384 1.00 86.25 101 VAL A O 1
ATOM 778 N N . THR A 1 102 ? -4.046 -14.587 13.011 1.00 87.00 102 THR A N 1
ATOM 779 C CA . THR A 1 102 ? -5.301 -15.304 13.265 1.00 87.00 102 THR A CA 1
ATOM 780 C C . THR A 1 102 ? -5.182 -16.246 14.460 1.00 87.00 102 THR A C 1
ATOM 782 O O . THR A 1 102 ? -6.121 -16.344 15.246 1.00 87.00 102 THR A O 1
ATOM 785 N N . TYR A 1 103 ? -4.048 -16.942 14.609 1.00 84.81 103 TYR A N 1
ATOM 786 C CA . TYR A 1 103 ? -3.930 -18.055 15.559 1.00 84.81 103 TYR A CA 1
ATOM 787 C C . TYR A 1 103 ? -2.896 -17.857 16.668 1.00 84.81 103 TYR A C 1
ATOM 789 O O . TYR A 1 103 ? -2.979 -18.548 17.680 1.00 84.81 103 TYR A O 1
ATOM 797 N N . VAL A 1 104 ? -1.923 -16.956 16.501 1.00 81.62 104 VAL A N 1
ATOM 798 C CA . VAL A 1 104 ? -0.788 -16.837 17.434 1.00 81.62 104 VAL A CA 1
ATOM 799 C C . VAL A 1 104 ? -0.860 -15.556 18.252 1.00 81.62 104 VAL A C 1
ATOM 801 O O . VAL A 1 104 ? -0.726 -15.595 19.472 1.00 81.62 104 VAL A O 1
ATOM 804 N N . THR A 1 105 ? -1.030 -14.405 17.601 1.00 78.56 105 THR A N 1
ATOM 805 C CA . THR A 1 105 ? -0.943 -13.108 18.279 1.00 78.56 105 THR A CA 1
ATOM 806 C C . THR A 1 105 ? -1.770 -12.042 17.583 1.00 78.56 105 THR A C 1
ATOM 808 O O . THR A 1 105 ? -1.810 -11.978 16.362 1.00 78.56 105 THR A O 1
ATOM 811 N N . VAL A 1 106 ? -2.388 -11.145 18.345 1.00 81.44 106 VAL A N 1
ATOM 812 C CA . VAL A 1 106 ? -2.984 -9.932 17.778 1.00 81.44 106 VAL A CA 1
ATOM 813 C C . VAL A 1 106 ? -1.904 -8.856 17.736 1.00 81.44 106 VAL A C 1
ATOM 815 O O . VAL A 1 106 ? -1.179 -8.665 18.710 1.00 81.44 106 VAL A O 1
ATOM 818 N N . ALA A 1 107 ? -1.779 -8.138 16.616 1.00 79.75 107 ALA A N 1
ATOM 819 C CA . ALA A 1 107 ? -0.741 -7.119 16.463 1.00 79.75 107 ALA A CA 1
ATOM 820 C C . ALA A 1 107 ? -0.785 -6.102 17.635 1.00 79.75 107 ALA A C 1
ATOM 822 O O . ALA A 1 107 ? -1.807 -5.421 17.807 1.00 79.75 107 ALA A O 1
ATOM 823 N N . PRO A 1 108 ? 0.291 -5.977 18.442 1.00 82.56 108 PRO A N 1
ATOM 824 C CA . PRO A 1 108 ? 0.224 -5.382 19.777 1.00 82.56 108 PRO A CA 1
ATOM 825 C C . PRO A 1 108 ? 0.338 -3.853 19.729 1.00 82.56 108 PRO A C 1
ATOM 827 O O . PRO A 1 108 ? 1.297 -3.259 20.213 1.00 82.56 108 PRO A O 1
ATOM 830 N N . PHE A 1 109 ? -0.642 -3.183 19.123 1.00 81.06 109 PHE A N 1
ATOM 831 C CA . PHE A 1 109 ? -0.716 -1.721 19.078 1.00 81.06 109 PHE A CA 1
ATOM 832 C C . PHE A 1 109 ? -2.156 -1.200 19.129 1.00 81.06 109 PHE A C 1
ATOM 834 O O . PHE A 1 109 ? -3.133 -1.942 18.983 1.00 81.06 109 PHE A O 1
ATOM 841 N N . GLY A 1 110 ? -2.309 0.103 19.383 1.00 82.25 110 GLY A N 1
ATOM 842 C CA . GLY A 1 110 ? -3.616 0.719 19.608 1.00 82.25 110 GLY A CA 1
ATOM 843 C C . GLY A 1 110 ? -4.300 0.134 20.846 1.00 82.25 110 GLY A C 1
ATOM 844 O O . GLY A 1 110 ? -3.766 0.222 21.951 1.00 82.25 110 GLY A O 1
ATOM 845 N N . ARG A 1 111 ? -5.475 -0.486 20.672 1.00 79.75 111 ARG A N 1
ATOM 846 C CA . ARG A 1 111 ? -6.218 -1.117 21.780 1.00 79.75 111 ARG A CA 1
ATOM 847 C C . ARG A 1 111 ? -5.557 -2.380 22.338 1.00 79.75 111 ARG A C 1
ATOM 849 O O . ARG A 1 111 ? -5.848 -2.749 23.466 1.00 79.75 111 ARG A O 1
ATOM 856 N N . TYR A 1 112 ? -4.648 -2.993 21.580 1.00 80.62 112 TYR A N 1
ATOM 857 C CA . TYR A 1 112 ? -3.887 -4.174 21.999 1.00 80.62 112 TYR A CA 1
ATOM 858 C C . TYR A 1 112 ? -2.453 -3.835 22.427 1.00 80.62 112 TYR A C 1
ATOM 860 O O . TYR A 1 112 ? -1.654 -4.736 22.651 1.00 80.62 112 TYR A O 1
ATOM 868 N N . ALA A 1 113 ? -2.108 -2.546 22.565 1.00 76.50 113 ALA A N 1
ATOM 869 C CA . ALA A 1 113 ? -0.753 -2.122 22.930 1.00 76.50 113 ALA A CA 1
ATOM 870 C C . ALA A 1 113 ? -0.264 -2.743 24.250 1.00 76.50 113 ALA A C 1
ATOM 872 O O . ALA A 1 113 ? 0.908 -3.075 24.360 1.00 76.50 113 ALA A O 1
ATOM 873 N N . ALA A 1 114 ? -1.160 -2.985 25.213 1.00 75.25 114 ALA A N 1
ATOM 874 C CA . ALA A 1 114 ? -0.823 -3.606 26.497 1.00 75.25 114 ALA A CA 1
ATOM 875 C C . ALA A 1 114 ? -0.351 -5.074 26.394 1.00 75.25 114 ALA A C 1
ATOM 877 O O . ALA A 1 114 ? 0.163 -5.611 27.366 1.00 75.25 114 ALA A O 1
ATOM 878 N N . GLN A 1 115 ? -0.511 -5.731 25.238 1.00 80.56 115 GLN A N 1
ATOM 879 C CA . GLN A 1 115 ? -0.076 -7.118 25.027 1.00 80.56 115 GLN A CA 1
ATOM 880 C C . GLN A 1 115 ? 1.427 -7.235 24.718 1.00 80.56 115 GLN A C 1
ATOM 882 O O . GLN A 1 115 ? 1.983 -8.333 24.740 1.00 80.56 115 GLN A O 1
ATOM 887 N N . THR A 1 116 ? 2.104 -6.119 24.424 1.00 80.38 116 THR A N 1
ATOM 888 C CA . THR A 1 116 ? 3.552 -6.117 24.194 1.00 80.38 116 THR A CA 1
ATOM 889 C C . THR A 1 116 ? 4.327 -6.374 25.487 1.00 80.38 116 THR A C 1
ATOM 891 O O . THR A 1 116 ? 4.068 -5.761 26.518 1.00 80.38 116 THR A O 1
ATOM 894 N N . ARG A 1 117 ? 5.355 -7.225 25.412 1.00 80.56 117 ARG A N 1
ATOM 895 C CA . ARG A 1 117 ? 6.363 -7.375 26.479 1.00 80.56 117 ARG A CA 1
ATOM 896 C C . ARG A 1 117 ? 7.576 -6.460 26.281 1.00 80.56 117 ARG A C 1
ATOM 898 O O . ARG A 1 117 ? 8.433 -6.379 27.152 1.00 80.56 117 ARG A O 1
ATOM 905 N N . VAL A 1 118 ? 7.666 -5.786 25.132 1.00 80.06 118 VAL A N 1
ATOM 906 C CA . VAL A 1 118 ? 8.756 -4.857 24.812 1.00 80.06 118 VAL A CA 1
ATOM 907 C C . VAL A 1 118 ? 8.449 -3.497 25.450 1.00 80.06 118 VAL A C 1
ATOM 909 O O . VAL A 1 118 ? 7.452 -2.888 25.058 1.00 80.06 118 VAL A O 1
ATOM 912 N N . PRO A 1 119 ? 9.287 -2.991 26.377 1.00 80.50 119 PRO A N 1
ATOM 913 C CA . PRO A 1 119 ? 8.995 -1.772 27.139 1.00 80.50 119 PRO A CA 1
ATOM 914 C C . PRO A 1 119 ? 9.273 -0.480 26.357 1.00 80.50 119 PRO A C 1
ATOM 916 O O . PRO A 1 119 ? 8.918 0.606 26.805 1.00 80.50 119 PRO A O 1
ATOM 919 N N . ILE A 1 120 ? 9.932 -0.577 25.199 1.00 85.88 120 ILE A N 1
ATOM 920 C CA . ILE A 1 120 ? 10.304 0.582 24.387 1.00 85.88 120 ILE A CA 1
ATOM 921 C C . ILE A 1 120 ? 9.158 0.916 23.434 1.00 85.88 120 ILE A C 1
ATOM 923 O O . ILE A 1 120 ? 8.787 0.100 22.585 1.00 85.88 120 ILE A O 1
ATOM 927 N N . ALA A 1 121 ? 8.640 2.136 23.544 1.00 85.75 121 ALA A N 1
ATOM 928 C CA . ALA A 1 121 ? 7.583 2.662 22.695 1.00 85.75 121 ALA A CA 1
ATOM 929 C C . ALA A 1 121 ? 7.961 4.032 22.118 1.00 85.75 121 ALA A C 1
ATOM 931 O O . ALA A 1 121 ? 8.784 4.762 22.672 1.00 85.75 121 ALA A O 1
ATOM 932 N N . ILE A 1 122 ? 7.367 4.356 20.975 1.00 84.62 122 ILE A N 1
ATOM 933 C CA . ILE A 1 122 ? 7.516 5.625 20.267 1.00 84.62 122 ILE A CA 1
ATOM 934 C C . ILE A 1 122 ? 6.169 6.359 20.323 1.00 84.62 122 ILE A C 1
ATOM 936 O O . ILE A 1 122 ? 5.127 5.714 20.145 1.00 84.62 122 ILE A O 1
ATOM 940 N N . PRO A 1 123 ? 6.163 7.698 20.493 1.00 87.00 123 PRO A N 1
ATOM 941 C CA . PRO A 1 123 ? 4.951 8.498 20.375 1.00 87.00 123 PRO A CA 1
ATOM 942 C C . PRO A 1 123 ? 4.152 8.135 19.125 1.00 87.00 123 PRO A C 1
ATOM 944 O O . PRO A 1 123 ? 4.704 8.109 18.025 1.00 87.00 123 PRO A O 1
ATOM 947 N N . ASN A 1 124 ? 2.853 7.870 19.281 1.00 84.56 124 ASN A N 1
ATOM 948 C CA . ASN A 1 124 ? 2.021 7.327 18.202 1.00 84.56 124 ASN A CA 1
ATOM 949 C C . ASN A 1 124 ? 2.133 8.134 16.895 1.00 84.56 124 ASN A C 1
ATOM 951 O O . ASN A 1 124 ? 2.417 7.558 15.854 1.00 84.56 124 ASN A O 1
ATOM 955 N N . THR A 1 125 ? 2.001 9.463 16.939 1.00 85.38 125 THR A N 1
ATOM 956 C CA . THR A 1 125 ? 2.149 10.321 15.747 1.00 85.38 125 THR A CA 1
ATOM 957 C C . THR A 1 125 ? 3.489 10.127 15.042 1.00 85.38 125 THR A C 1
ATOM 959 O O . THR A 1 125 ? 3.519 10.018 13.820 1.00 85.38 125 THR A O 1
ATOM 962 N N . LEU A 1 126 ? 4.582 10.043 15.805 1.00 85.44 126 LEU A N 1
ATOM 963 C CA . LEU A 1 126 ? 5.909 9.817 15.245 1.00 85.44 126 LEU A CA 1
ATOM 964 C C . LEU A 1 126 ? 5.991 8.415 14.631 1.00 85.44 126 LEU A C 1
ATOM 966 O O . LEU A 1 126 ? 6.395 8.291 13.488 1.00 85.44 126 LEU A O 1
ATOM 970 N N . SER A 1 127 ? 5.531 7.376 15.329 1.00 88.56 127 SER A N 1
ATOM 971 C CA . SER A 1 127 ? 5.496 6.006 14.799 1.00 88.56 127 SER A CA 1
ATOM 972 C C . SER A 1 127 ? 4.788 5.915 13.437 1.00 88.56 127 SER A C 1
ATOM 974 O O . SER A 1 127 ? 5.367 5.380 12.495 1.00 88.56 127 SER A O 1
ATOM 976 N N . TRP A 1 128 ? 3.608 6.529 13.286 1.00 85.25 128 TRP A N 1
ATOM 977 C CA . TRP A 1 128 ? 2.876 6.554 12.011 1.00 85.25 128 TRP A CA 1
ATOM 978 C C . TRP A 1 128 ? 3.627 7.291 10.894 1.00 85.25 128 TRP A C 1
ATOM 980 O O . TRP A 1 128 ? 3.635 6.817 9.761 1.00 85.25 128 TRP A O 1
ATOM 990 N N . MET A 1 129 ? 4.311 8.397 11.207 1.00 86.56 129 MET A N 1
ATOM 991 C CA . MET A 1 129 ? 5.172 9.078 10.230 1.00 86.56 129 MET A CA 1
ATOM 992 C C . MET A 1 129 ? 6.345 8.187 9.793 1.00 86.56 129 MET A C 1
ATOM 994 O O . MET A 1 129 ? 6.652 8.113 8.609 1.00 86.56 129 MET A O 1
ATOM 998 N N . LEU A 1 130 ? 6.995 7.491 10.732 1.00 87.94 130 LEU A N 1
ATOM 999 C CA . LEU A 1 130 ? 8.203 6.697 10.464 1.00 87.94 130 LEU A CA 1
ATOM 1000 C C . LEU A 1 130 ? 7.915 5.353 9.779 1.00 87.94 130 LEU A C 1
ATOM 1002 O O . LEU A 1 130 ? 8.755 4.825 9.046 1.00 87.94 130 LEU A O 1
ATOM 1006 N N . GLN A 1 131 ? 6.765 4.745 10.065 1.00 90.56 131 GLN A N 1
ATOM 1007 C CA . GLN A 1 131 ? 6.493 3.379 9.626 1.00 90.56 131 GLN A CA 1
ATOM 1008 C C . GLN A 1 131 ? 6.076 3.297 8.153 1.00 90.56 131 GLN A C 1
ATOM 1010 O O . GLN A 1 131 ? 6.335 2.282 7.514 1.00 90.56 131 GLN A O 1
ATOM 1015 N N . GLU A 1 132 ? 5.478 4.359 7.602 1.00 91.38 132 GLU A N 1
ATOM 1016 C CA . GLU A 1 132 ? 4.933 4.363 6.234 1.00 91.38 132 GLU A CA 1
ATOM 1017 C C . GLU A 1 132 ? 5.736 5.228 5.255 1.00 91.38 132 GLU A C 1
ATOM 1019 O O . GLU A 1 132 ? 5.798 4.898 4.067 1.00 91.38 132 GLU A O 1
ATOM 1024 N N . ALA A 1 133 ? 6.462 6.242 5.751 1.00 92.19 133 ALA A N 1
ATOM 1025 C CA . ALA A 1 133 ? 7.293 7.128 4.932 1.00 92.19 133 ALA A CA 1
ATOM 1026 C C . ALA A 1 133 ? 8.303 6.429 4.002 1.00 92.19 133 ALA A C 1
ATOM 1028 O O . ALA A 1 133 ? 8.571 6.985 2.930 1.00 92.19 133 ALA A O 1
ATOM 1029 N N . PRO A 1 134 ? 8.869 5.240 4.316 1.00 93.00 134 PRO A N 1
ATOM 1030 C CA . PRO A 1 134 ? 9.793 4.581 3.399 1.00 93.00 134 PRO A CA 1
ATOM 1031 C C . PRO A 1 134 ? 9.226 4.298 2.003 1.00 93.00 134 PRO A C 1
ATOM 1033 O O . PRO A 1 134 ? 9.992 4.192 1.047 1.00 93.00 134 PRO A O 1
ATOM 1036 N N . THR A 1 135 ? 7.905 4.198 1.851 1.00 92.81 135 THR A N 1
ATOM 1037 C CA . THR A 1 135 ? 7.260 4.050 0.536 1.00 92.81 135 THR A CA 1
ATOM 1038 C C . THR A 1 135 ? 7.451 5.283 -0.351 1.00 92.81 135 THR A C 1
ATOM 1040 O O . THR A 1 135 ? 7.821 5.147 -1.515 1.00 92.81 135 THR A O 1
ATOM 1043 N N . VAL A 1 136 ? 7.285 6.488 0.202 1.00 93.94 136 VAL A N 1
ATOM 1044 C CA . VAL A 1 136 ? 7.512 7.756 -0.507 1.00 93.94 136 VAL A CA 1
ATOM 1045 C C . VAL A 1 136 ? 9.005 7.967 -0.746 1.00 93.94 136 VAL A C 1
ATOM 1047 O O . VAL A 1 136 ? 9.417 8.318 -1.854 1.00 93.94 136 VAL A O 1
ATOM 1050 N N . TRP A 1 137 ? 9.838 7.672 0.258 1.00 92.44 137 TRP A N 1
ATOM 1051 C CA . TRP A 1 137 ? 11.292 7.779 0.129 1.00 92.44 137 TRP A CA 1
ATOM 1052 C C . TRP A 1 137 ? 11.875 6.844 -0.931 1.00 92.44 137 TRP A C 1
ATOM 1054 O O . TRP A 1 137 ? 12.833 7.234 -1.587 1.00 92.44 137 TRP A O 1
ATOM 1064 N N . ASN A 1 138 ? 11.294 5.660 -1.157 1.00 91.94 138 ASN A N 1
ATOM 1065 C CA . ASN A 1 138 ? 11.686 4.777 -2.261 1.00 91.94 138 ASN A CA 1
ATOM 1066 C C . ASN A 1 138 ? 11.599 5.489 -3.621 1.00 91.94 138 ASN A C 1
ATOM 1068 O O . ASN A 1 138 ? 12.519 5.384 -4.433 1.00 91.94 138 ASN A O 1
ATOM 1072 N N . VAL A 1 139 ? 10.511 6.226 -3.868 1.00 91.94 139 VAL A N 1
ATOM 1073 C CA . VAL A 1 139 ? 10.312 6.926 -5.145 1.00 91.94 139 VAL A CA 1
ATOM 1074 C C . VAL A 1 139 ? 11.216 8.150 -5.249 1.00 91.94 139 VAL A C 1
ATOM 1076 O O . VAL A 1 139 ? 11.845 8.354 -6.284 1.00 91.94 139 VAL A O 1
ATOM 1079 N N . LEU A 1 140 ? 11.356 8.926 -4.170 1.00 93.12 140 LEU A N 1
ATOM 1080 C CA . LEU A 1 140 ? 12.280 10.065 -4.142 1.00 93.12 140 LEU A CA 1
ATOM 1081 C C . LEU A 1 140 ? 13.735 9.624 -4.335 1.00 93.12 140 LEU A C 1
ATOM 1083 O O . LEU A 1 140 ? 14.470 10.254 -5.087 1.00 93.12 140 LEU A O 1
ATOM 1087 N N . PHE A 1 141 ? 14.142 8.519 -3.708 1.00 91.19 141 PHE A N 1
ATOM 1088 C CA . PHE A 1 141 ? 15.462 7.923 -3.897 1.00 91.19 141 PHE A CA 1
ATOM 1089 C C . PHE A 1 141 ? 15.686 7.513 -5.354 1.00 91.19 141 PHE A C 1
ATOM 1091 O O . PHE A 1 141 ? 16.751 7.784 -5.906 1.00 91.19 141 PHE A O 1
ATOM 1098 N N . PHE A 1 142 ? 14.684 6.914 -5.999 1.00 90.06 142 PHE A N 1
ATOM 1099 C CA . PHE A 1 142 ? 14.767 6.562 -7.412 1.00 90.06 142 PHE A CA 1
ATOM 1100 C C . PHE A 1 142 ? 14.949 7.793 -8.311 1.00 90.06 142 PHE A C 1
ATOM 1102 O O . PHE A 1 142 ? 15.892 7.838 -9.100 1.00 90.06 142 PHE A O 1
ATOM 1109 N N . VAL A 1 143 ? 14.086 8.800 -8.143 1.00 91.50 143 VAL A N 1
ATOM 1110 C CA . VAL A 1 143 ? 14.054 10.011 -8.977 1.00 91.50 143 VAL A CA 1
ATOM 1111 C C . VAL A 1 143 ? 15.292 10.883 -8.780 1.00 91.50 143 VAL A C 1
ATOM 1113 O O . VAL A 1 143 ? 15.881 11.354 -9.748 1.00 91.50 143 VAL A O 1
ATOM 1116 N N . LEU A 1 144 ? 15.687 11.113 -7.527 1.00 92.56 144 LEU A N 1
ATOM 1117 C CA . LEU A 1 144 ? 16.748 12.060 -7.193 1.00 92.56 144 LEU A CA 1
ATOM 1118 C C . LEU A 1 144 ? 18.128 11.403 -7.193 1.00 92.56 144 LEU A C 1
ATOM 1120 O O . LEU A 1 144 ? 19.126 12.069 -7.427 1.00 92.56 144 LEU A O 1
ATOM 1124 N N . TYR A 1 145 ? 18.247 10.109 -6.924 1.00 89.88 145 TYR A N 1
ATOM 1125 C CA . TYR A 1 145 ? 19.567 9.507 -6.750 1.00 89.88 145 TYR A CA 1
ATOM 1126 C C . TYR A 1 145 ? 19.822 8.357 -7.708 1.00 89.88 145 TYR A C 1
ATOM 1128 O O . TYR A 1 145 ? 20.792 8.402 -8.462 1.00 89.88 145 TYR A O 1
ATOM 1136 N N . GLU A 1 146 ? 18.977 7.333 -7.688 1.00 87.50 146 GLU A N 1
ATOM 1137 C CA . GLU A 1 146 ? 19.256 6.076 -8.374 1.00 87.50 146 GLU A CA 1
ATOM 1138 C C . GLU A 1 146 ? 19.332 6.231 -9.892 1.00 87.50 146 GLU A C 1
ATOM 1140 O O . GLU A 1 146 ? 20.348 5.865 -10.482 1.00 87.50 146 GLU A O 1
ATOM 1145 N N . TYR A 1 147 ? 18.295 6.802 -10.515 1.00 86.75 147 TYR A N 1
ATOM 1146 C CA . TYR A 1 147 ? 18.235 6.961 -11.967 1.00 86.75 147 TYR A CA 1
ATOM 1147 C C . TYR A 1 147 ? 19.331 7.910 -12.485 1.00 86.75 147 TYR A C 1
ATOM 1149 O O . TYR A 1 147 ? 20.109 7.479 -13.343 1.00 86.75 147 TYR A O 1
ATOM 1157 N N . PRO A 1 148 ? 19.512 9.133 -11.930 1.00 88.62 148 PRO A N 1
ATOM 1158 C CA . PRO A 1 148 ? 20.594 10.016 -12.364 1.00 88.62 148 PRO A CA 1
ATOM 1159 C C . PRO A 1 148 ? 21.985 9.393 -12.198 1.00 88.62 148 PRO A C 1
ATOM 1161 O O . PRO A 1 148 ? 22.825 9.505 -13.090 1.00 88.62 148 PRO A O 1
ATOM 1164 N N . SER A 1 149 ? 22.230 8.689 -11.087 1.00 85.00 149 SER A N 1
ATOM 1165 C CA . SER A 1 149 ? 23.529 8.055 -10.835 1.00 85.00 149 SER A CA 1
ATOM 1166 C C . SER A 1 149 ? 23.798 6.878 -11.774 1.00 85.00 149 SER A C 1
ATOM 1168 O O . SER A 1 149 ? 24.944 6.671 -12.183 1.00 85.00 149 SER A O 1
ATOM 1170 N N . ALA A 1 150 ? 22.765 6.100 -12.112 1.00 81.69 150 ALA A N 1
ATOM 1171 C CA . ALA A 1 150 ? 22.868 5.006 -13.071 1.00 81.69 150 ALA A CA 1
ATOM 1172 C C . ALA A 1 150 ? 23.174 5.528 -14.481 1.00 81.69 150 ALA A C 1
ATOM 1174 O O . ALA A 1 150 ? 24.082 5.008 -15.133 1.00 81.69 150 ALA A O 1
ATOM 1175 N N . TYR A 1 151 ? 22.482 6.589 -14.906 1.00 82.19 151 TYR A N 1
ATOM 1176 C CA . TYR A 1 151 ? 22.715 7.255 -16.188 1.00 82.19 151 TYR A CA 1
ATOM 1177 C C . TYR A 1 151 ? 24.139 7.813 -16.278 1.00 82.19 151 TYR A C 1
ATOM 1179 O O . TYR A 1 151 ? 24.893 7.480 -17.193 1.00 82.19 151 TYR A O 1
ATOM 1187 N N . GLN A 1 152 ? 24.552 8.611 -15.289 1.00 81.19 152 GLN A N 1
ATOM 1188 C CA . GLN A 1 152 ? 25.886 9.214 -15.269 1.00 81.19 152 GLN A CA 1
ATOM 1189 C C . GLN A 1 152 ? 26.984 8.151 -15.327 1.00 81.19 152 GLN A C 1
ATOM 1191 O O . GLN A 1 152 ? 27.920 8.287 -16.106 1.00 81.19 152 GLN A O 1
ATOM 1196 N N . GLN A 1 153 ? 26.852 7.059 -14.567 1.00 77.69 153 GLN A N 1
ATOM 1197 C CA . GLN A 1 153 ? 27.819 5.960 -14.590 1.00 77.69 153 GLN A CA 1
ATOM 1198 C C . GLN A 1 153 ? 27.907 5.262 -15.952 1.00 77.69 153 GLN A C 1
ATOM 1200 O O . GLN A 1 153 ? 28.983 4.803 -16.336 1.00 77.69 153 GLN A O 1
ATOM 1205 N N . TYR A 1 154 ? 26.789 5.126 -16.663 1.00 73.25 154 TYR A N 1
ATOM 1206 C CA . TYR A 1 154 ? 26.788 4.552 -18.003 1.00 73.25 154 TYR A CA 1
ATOM 1207 C C . TYR A 1 154 ? 27.542 5.454 -18.991 1.00 73.25 154 TYR A C 1
ATOM 1209 O O . TYR A 1 154 ? 28.413 4.980 -19.724 1.00 73.25 154 TYR A O 1
ATOM 1217 N N . HIS A 1 155 ? 27.273 6.760 -18.961 1.00 72.44 155 HIS A N 1
ATOM 1218 C CA . HIS A 1 155 ? 27.903 7.712 -19.875 1.00 72.44 155 HIS A CA 1
ATOM 1219 C C . HIS A 1 155 ? 29.375 7.978 -19.547 1.00 72.44 155 HIS A C 1
ATOM 1221 O O . HIS A 1 155 ? 30.170 8.094 -20.471 1.00 72.44 155 HIS A O 1
ATOM 1227 N N . THR A 1 156 ? 29.791 7.966 -18.275 1.00 68.56 156 THR A N 1
ATOM 1228 C CA . THR A 1 156 ? 31.223 8.062 -17.930 1.00 68.56 156 THR A CA 1
ATOM 1229 C C . THR A 1 156 ? 32.022 6.839 -18.375 1.00 68.56 156 THR A C 1
ATOM 1231 O O . THR A 1 156 ? 33.207 6.963 -18.656 1.00 68.56 156 THR A O 1
ATOM 1234 N N . ARG A 1 157 ? 31.397 5.656 -18.439 1.00 64.50 157 ARG A N 1
ATOM 1235 C CA . ARG A 1 157 ? 32.034 4.427 -18.947 1.00 64.50 157 ARG A CA 1
ATOM 1236 C C . ARG A 1 157 ? 32.066 4.351 -20.472 1.00 64.50 157 ARG A C 1
ATOM 1238 O O . ARG A 1 157 ? 32.954 3.708 -21.013 1.00 64.50 157 ARG A O 1
ATOM 1245 N N . SER A 1 158 ? 31.104 4.984 -21.139 1.00 60.06 158 SER A N 1
ATOM 1246 C CA . SER A 1 158 ? 30.989 4.982 -22.605 1.00 60.06 158 SER A CA 1
ATOM 1247 C C . SER A 1 158 ? 31.778 6.124 -23.260 1.00 60.06 158 SER A C 1
ATOM 1249 O O . SER A 1 158 ? 32.158 6.027 -24.423 1.00 60.06 158 SER A O 1
ATOM 1251 N N . ALA A 1 159 ? 32.058 7.203 -22.522 1.00 54.88 159 ALA A N 1
ATOM 1252 C CA . ALA A 1 159 ? 32.806 8.359 -23.001 1.00 54.88 159 ALA A CA 1
ATOM 1253 C C . ALA A 1 159 ? 34.328 8.118 -22.970 1.00 54.88 159 ALA A C 1
ATOM 1255 O O . ALA A 1 159 ? 35.050 8.691 -22.159 1.00 54.88 159 ALA A O 1
ATOM 1256 N N . ALA A 1 160 ? 34.822 7.313 -23.913 1.00 53.03 160 ALA A N 1
ATOM 1257 C CA . ALA A 1 160 ? 36.184 7.466 -24.435 1.00 53.03 160 ALA A CA 1
ATOM 1258 C C . ALA A 1 160 ? 36.291 8.640 -25.443 1.00 53.03 160 ALA A C 1
ATOM 1260 O O . ALA A 1 160 ? 37.368 8.914 -25.963 1.00 53.03 160 ALA A O 1
ATOM 1261 N N . GLY A 1 161 ? 35.200 9.377 -25.697 1.00 48.31 161 GLY A N 1
ATOM 1262 C CA . GLY A 1 161 ? 35.209 10.624 -26.463 1.00 48.31 161 GLY A CA 1
ATOM 1263 C C . GLY A 1 161 ? 33.954 11.469 -26.226 1.00 48.31 161 GLY A C 1
ATOM 1264 O O . GLY A 1 161 ? 32.847 11.000 -26.461 1.00 48.31 161 GLY A O 1
ATOM 1265 N N . GLY A 1 162 ? 34.139 12.721 -25.797 1.00 52.75 162 GLY A N 1
ATOM 1266 C CA . GLY A 1 162 ? 33.134 13.789 -25.905 1.00 52.75 162 GLY A CA 1
ATOM 1267 C C . GLY A 1 162 ? 32.232 14.021 -24.685 1.00 52.75 162 GLY A C 1
ATOM 1268 O O . GLY A 1 162 ? 31.483 13.154 -24.249 1.00 52.75 162 GLY A O 1
ATOM 1269 N N . THR A 1 163 ? 32.300 15.240 -24.155 1.00 56.75 163 THR A N 1
ATOM 1270 C CA . THR A 1 163 ? 31.644 15.754 -22.946 1.00 56.75 163 THR A CA 1
ATOM 1271 C C . THR A 1 163 ? 30.258 16.352 -23.220 1.00 56.75 163 THR A C 1
ATOM 1273 O O . THR A 1 163 ? 30.122 17.570 -23.233 1.00 56.75 163 THR A O 1
ATOM 1276 N N . ASP A 1 164 ? 29.227 15.522 -23.364 1.00 59.69 164 ASP A N 1
ATOM 1277 C CA . ASP A 1 164 ? 27.830 15.986 -23.265 1.00 59.69 164 ASP A CA 1
ATOM 1278 C C . ASP A 1 164 ? 27.108 15.232 -22.141 1.00 59.69 164 ASP A C 1
ATOM 1280 O O . ASP A 1 164 ? 26.257 14.361 -22.336 1.00 59.69 164 ASP A O 1
ATOM 1284 N N . ALA A 1 165 ? 27.512 15.528 -20.904 1.00 67.12 165 ALA A N 1
ATOM 1285 C CA . ALA A 1 165 ? 26.793 15.052 -19.733 1.00 67.12 165 ALA A CA 1
ATOM 1286 C C . ALA A 1 165 ? 25.473 15.828 -19.616 1.00 67.12 165 ALA A C 1
ATOM 1288 O O . ALA A 1 165 ? 25.479 17.030 -19.352 1.00 67.12 165 ALA A O 1
ATOM 1289 N N . GLN A 1 166 ? 24.346 15.127 -19.784 1.00 79.38 166 GLN A N 1
ATOM 1290 C CA . GLN A 1 166 ? 23.009 15.672 -19.528 1.00 79.38 166 GLN A CA 1
ATOM 1291 C C . GLN A 1 166 ? 22.979 16.380 -18.160 1.00 79.38 166 GLN A C 1
ATOM 1293 O O . GLN A 1 166 ? 23.400 15.782 -17.157 1.00 79.38 166 GLN A O 1
ATOM 1298 N N . PRO A 1 167 ? 22.478 17.628 -18.071 1.00 87.56 167 PRO A N 1
ATOM 1299 C CA . PRO A 1 167 ? 22.363 18.313 -16.793 1.00 87.56 167 PRO A CA 1
ATOM 1300 C C . PRO A 1 167 ? 21.507 17.492 -15.824 1.00 87.56 167 PRO A C 1
ATOM 1302 O O . PRO A 1 167 ? 20.467 16.962 -16.206 1.00 87.56 167 PRO A O 1
ATOM 1305 N N . TYR A 1 168 ? 21.896 17.430 -14.550 1.00 89.12 168 TYR A N 1
ATOM 1306 C CA . TYR A 1 168 ? 21.220 16.598 -13.544 1.00 89.12 168 TYR A CA 1
ATOM 1307 C C . TYR A 1 168 ? 19.703 16.858 -13.447 1.00 89.12 168 TYR A C 1
ATOM 1309 O O . TYR A 1 168 ? 18.929 15.922 -13.265 1.00 89.12 168 TYR A O 1
ATOM 1317 N N . VAL A 1 169 ? 19.263 18.106 -13.648 1.00 88.75 169 VAL A N 1
ATOM 1318 C CA . VAL A 1 169 ? 17.832 18.450 -13.691 1.00 88.75 169 VAL A CA 1
ATOM 1319 C C . VAL A 1 169 ? 17.081 17.712 -14.806 1.00 88.75 169 VAL A C 1
ATOM 1321 O O . VAL A 1 169 ? 15.968 17.258 -14.571 1.00 88.75 169 VAL A O 1
ATOM 1324 N N . HIS A 1 170 ? 17.689 17.509 -15.979 1.00 87.38 170 HIS A N 1
ATOM 1325 C CA . HIS A 1 170 ? 17.069 16.753 -17.072 1.00 87.38 170 HIS A CA 1
ATOM 1326 C C . HIS A 1 170 ? 16.907 15.278 -16.692 1.00 87.38 170 HIS A C 1
ATOM 1328 O O . HIS A 1 170 ? 15.840 14.715 -16.908 1.00 87.38 170 HIS A O 1
ATOM 1334 N N . LEU A 1 171 ? 17.897 14.686 -16.015 1.00 87.94 171 LEU A N 1
ATOM 1335 C CA . LEU A 1 171 ? 17.817 13.303 -15.525 1.00 87.94 171 LEU A CA 1
ATOM 1336 C C . LEU A 1 171 ? 16.711 13.118 -14.481 1.00 87.94 171 LEU A C 1
ATOM 1338 O O . LEU A 1 171 ? 16.016 12.103 -14.480 1.00 87.94 171 LEU A O 1
ATOM 1342 N N . VAL A 1 172 ? 16.520 14.108 -13.606 1.00 89.62 172 VAL A N 1
ATOM 1343 C CA . VAL A 1 172 ? 15.403 14.122 -12.652 1.00 89.62 172 VAL A CA 1
ATOM 1344 C C . VAL A 1 172 ? 14.064 14.208 -13.391 1.00 89.62 172 VAL A C 1
ATOM 1346 O O . VAL A 1 172 ? 13.138 13.472 -13.055 1.00 89.62 172 VAL A O 1
ATOM 1349 N N . MET A 1 173 ? 13.953 15.059 -14.416 1.00 85.06 173 MET A N 1
ATOM 1350 C CA . MET A 1 173 ? 12.730 15.185 -15.218 1.00 85.06 173 MET A CA 1
ATOM 1351 C C . MET A 1 173 ? 12.418 13.913 -16.016 1.00 85.06 173 MET A C 1
ATOM 1353 O O . MET A 1 173 ? 11.259 13.502 -16.072 1.00 85.06 173 MET A O 1
ATOM 1357 N N . GLU A 1 174 ? 13.431 13.243 -16.567 1.00 84.00 174 GLU A N 1
ATOM 1358 C CA . GLU A 1 174 ? 13.274 11.927 -17.193 1.00 84.00 174 GLU A CA 1
ATOM 1359 C C . GLU A 1 174 ? 12.782 10.883 -16.188 1.00 84.00 174 GLU A C 1
ATOM 1361 O O . GLU A 1 174 ? 11.810 10.179 -16.459 1.00 84.00 174 GLU A O 1
ATOM 1366 N N . ALA A 1 175 ? 13.386 10.815 -14.998 1.00 84.31 175 ALA A N 1
ATOM 1367 C CA . ALA A 1 175 ? 12.954 9.887 -13.957 1.00 84.31 175 ALA A CA 1
ATOM 1368 C C . ALA A 1 175 ? 11.507 10.149 -13.503 1.00 84.31 175 ALA A C 1
ATOM 1370 O O . ALA A 1 175 ? 10.753 9.205 -13.257 1.00 84.31 175 ALA A O 1
ATOM 1371 N N . LEU A 1 176 ? 11.095 11.419 -13.430 1.00 84.94 176 LEU A N 1
ATOM 1372 C CA . LEU A 1 176 ? 9.710 11.810 -13.157 1.00 84.94 176 LEU A CA 1
ATOM 1373 C C . LEU A 1 176 ? 8.757 11.378 -14.279 1.00 84.94 176 LEU A C 1
ATOM 1375 O O . LEU A 1 176 ? 7.657 10.908 -13.991 1.00 84.94 176 LEU A O 1
ATOM 1379 N N . ALA A 1 177 ? 9.176 11.467 -15.543 1.00 81.12 177 ALA A N 1
ATOM 1380 C CA . ALA A 1 177 ? 8.379 11.016 -16.686 1.00 81.12 177 ALA A CA 1
ATOM 1381 C C . ALA A 1 177 ? 8.145 9.490 -16.695 1.00 81.12 177 ALA A C 1
ATOM 1383 O O . ALA A 1 177 ? 7.198 9.006 -17.318 1.00 81.12 177 ALA A O 1
ATOM 1384 N N . LEU A 1 178 ? 8.961 8.719 -15.965 1.00 78.25 178 LEU A N 1
ATOM 1385 C CA . LEU A 1 178 ? 8.763 7.278 -15.772 1.00 78.25 178 LEU A CA 1
ATOM 1386 C C . LEU A 1 178 ? 7.671 6.942 -14.741 1.00 78.25 178 LEU A C 1
ATOM 1388 O O . LEU A 1 178 ? 7.254 5.780 -14.665 1.00 78.25 178 LEU A O 1
ATOM 1392 N N . LEU A 1 179 ? 7.196 7.916 -13.952 1.00 80.81 179 LEU A N 1
ATOM 1393 C CA . LEU A 1 179 ? 6.145 7.706 -12.955 1.00 80.81 179 LEU A CA 1
ATOM 1394 C C . LEU A 1 179 ? 4.772 7.636 -13.637 1.00 80.81 179 LEU A C 1
ATOM 1396 O O . LEU A 1 179 ? 4.208 8.633 -14.080 1.00 80.81 179 LEU A O 1
ATOM 1400 N N . ARG A 1 180 ? 4.212 6.428 -13.714 1.00 82.12 180 ARG A N 1
ATOM 1401 C CA . ARG A 1 180 ? 2.898 6.175 -14.327 1.00 82.12 180 ARG A CA 1
ATOM 1402 C C . ARG A 1 180 ? 1.759 6.285 -13.320 1.00 82.12 180 ARG A C 1
ATOM 1404 O O . ARG A 1 180 ? 1.981 6.221 -12.112 1.00 82.12 180 ARG A O 1
ATOM 1411 N N . LEU A 1 181 ? 0.528 6.350 -13.839 1.00 85.31 181 LEU A N 1
ATOM 1412 C CA . LEU A 1 181 ? -0.711 6.429 -13.056 1.00 85.31 181 LEU A CA 1
ATOM 1413 C C . LEU A 1 181 ? -0.723 5.521 -11.811 1.00 85.31 181 LEU A C 1
ATOM 1415 O O . LEU A 1 181 ? -0.998 6.050 -10.738 1.00 85.31 181 LEU A O 1
ATOM 1419 N N . PRO A 1 182 ? -0.376 4.217 -11.868 1.00 88.88 182 PRO A N 1
ATOM 1420 C CA . PRO A 1 182 ? -0.402 3.398 -10.660 1.00 88.88 182 PRO A CA 1
ATOM 1421 C C . PRO A 1 182 ? 0.539 3.905 -9.564 1.00 88.88 182 PRO A C 1
ATOM 1423 O O . PRO A 1 182 ? 0.143 3.993 -8.406 1.00 88.88 182 PRO A O 1
ATOM 1426 N N . LEU A 1 183 ? 1.766 4.296 -9.908 1.00 89.44 183 LEU A N 1
ATOM 1427 C CA . LEU A 1 183 ? 2.709 4.807 -8.915 1.00 89.44 183 LEU A CA 1
ATOM 1428 C C . LEU A 1 183 ? 2.248 6.145 -8.330 1.00 89.44 183 LEU A C 1
ATOM 1430 O O . LEU A 1 183 ? 2.482 6.402 -7.155 1.00 89.44 183 LEU A O 1
ATOM 1434 N N . LEU A 1 184 ? 1.552 6.965 -9.122 1.00 91.81 184 LEU A N 1
ATOM 1435 C CA . LEU A 1 184 ? 0.933 8.201 -8.643 1.00 91.81 184 LEU A CA 1
ATOM 1436 C C . LEU A 1 184 ? -0.214 7.921 -7.663 1.00 91.81 184 LEU A C 1
ATOM 1438 O O . LEU A 1 184 ? -0.279 8.576 -6.628 1.00 91.81 184 LEU A O 1
ATOM 1442 N N . LEU A 1 185 ? -1.069 6.925 -7.931 1.00 95.25 185 LEU A N 1
ATOM 1443 C CA . LEU A 1 185 ? -2.102 6.482 -6.982 1.00 95.25 185 LEU A CA 1
ATOM 1444 C C . LEU A 1 185 ? -1.465 5.972 -5.680 1.00 95.25 185 LEU A C 1
ATOM 1446 O O . LEU A 1 185 ? -1.841 6.401 -4.591 1.00 95.25 185 LEU A O 1
ATOM 1450 N N . PHE A 1 186 ? -0.442 5.121 -5.794 1.00 95.25 186 PHE A N 1
ATOM 1451 C CA . PHE A 1 186 ? 0.307 4.595 -4.652 1.00 95.25 186 PHE A CA 1
ATOM 1452 C C . PHE A 1 186 ? 0.933 5.721 -3.812 1.00 95.25 186 PHE A C 1
ATOM 1454 O O . PHE A 1 186 ? 0.783 5.747 -2.592 1.00 95.25 186 PHE A O 1
ATOM 1461 N N . LEU A 1 187 ? 1.579 6.699 -4.456 1.00 95.25 187 LEU A N 1
ATOM 1462 C CA . LEU A 1 187 ? 2.125 7.877 -3.783 1.00 95.25 187 LEU A CA 1
ATOM 1463 C C . LEU A 1 187 ? 1.040 8.739 -3.141 1.00 95.25 187 LEU A C 1
ATOM 1465 O O . LEU A 1 187 ? 1.251 9.227 -2.037 1.00 95.25 187 LEU A O 1
ATOM 1469 N N . PHE A 1 188 ? -0.107 8.924 -3.793 1.00 96.62 188 PHE A N 1
ATOM 1470 C CA . PHE A 1 188 ? -1.208 9.717 -3.251 1.00 96.62 188 PHE A CA 1
ATOM 1471 C C . PHE A 1 188 ? -1.689 9.156 -1.905 1.00 96.62 188 PHE A C 1
ATOM 1473 O O . PHE A 1 188 ? -1.783 9.905 -0.928 1.00 96.62 188 PHE A O 1
ATOM 1480 N N . HIS A 1 189 ? -1.881 7.836 -1.819 1.00 97.06 189 HIS A N 1
ATOM 1481 C CA . HIS A 1 189 ? -2.185 7.154 -0.559 1.00 97.06 189 HIS A CA 1
ATOM 1482 C C . HIS A 1 189 ? -1.094 7.378 0.491 1.00 97.06 189 HIS A C 1
ATOM 1484 O O . HIS A 1 189 ? -1.363 7.846 1.597 1.00 97.06 189 HIS A O 1
ATOM 1490 N N . TYR A 1 190 ? 0.161 7.076 0.154 1.00 96.56 190 TYR A N 1
ATOM 1491 C CA . TYR A 1 190 ? 1.236 7.086 1.142 1.00 96.56 190 TYR A CA 1
ATOM 1492 C C . TYR A 1 190 ? 1.690 8.486 1.559 1.00 96.56 190 TYR A C 1
ATOM 1494 O O . TYR A 1 190 ? 2.160 8.651 2.685 1.00 96.56 190 TYR A O 1
ATOM 1502 N N . ILE A 1 191 ? 1.505 9.511 0.721 1.00 95.31 191 ILE A N 1
ATOM 1503 C CA . ILE A 1 191 ? 1.664 10.913 1.126 1.00 95.31 191 ILE A CA 1
ATOM 1504 C C . ILE A 1 191 ? 0.617 11.255 2.181 1.00 95.31 191 ILE A C 1
ATOM 1506 O O . ILE A 1 191 ? 0.959 11.821 3.224 1.00 95.31 191 ILE A O 1
ATOM 1510 N N . HIS A 1 192 ? -0.644 10.872 1.946 1.00 94.88 192 HIS A N 1
ATOM 1511 C CA . HIS A 1 192 ? -1.686 11.064 2.943 1.00 94.88 192 HIS A CA 1
ATOM 1512 C C . HIS A 1 192 ? -1.339 10.329 4.238 1.00 94.88 192 HIS A C 1
ATOM 1514 O O . HIS A 1 192 ? -1.249 10.967 5.284 1.00 94.88 192 HIS A O 1
ATOM 1520 N N . ARG A 1 193 ? -1.053 9.028 4.186 1.00 93.75 193 ARG A N 1
ATOM 1521 C CA . ARG A 1 193 ? -0.822 8.232 5.396 1.00 93.75 193 ARG A CA 1
ATOM 1522 C C . ARG A 1 193 ? 0.444 8.578 6.170 1.00 93.75 193 ARG A C 1
ATOM 1524 O O . ARG A 1 193 ? 0.412 8.567 7.399 1.00 93.75 193 ARG A O 1
ATOM 1531 N N . SER A 1 194 ? 1.532 8.913 5.480 1.00 91.44 194 SER A N 1
ATOM 1532 C CA . SER A 1 194 ? 2.824 9.182 6.125 1.00 91.44 194 SER A CA 1
ATOM 1533 C C . SER A 1 194 ? 2.930 10.611 6.647 1.00 91.44 194 SER A C 1
ATOM 1535 O O . SER A 1 194 ? 3.568 10.841 7.672 1.00 91.44 194 SER A O 1
ATOM 1537 N N . PHE A 1 195 ? 2.322 11.584 5.958 1.00 91.00 195 PHE A N 1
ATOM 1538 C CA . PHE A 1 195 ? 2.562 13.004 6.240 1.00 91.00 195 PHE A CA 1
ATOM 1539 C C . PHE A 1 195 ? 1.309 13.798 6.603 1.00 91.00 195 PHE A C 1
ATOM 1541 O O . PHE A 1 195 ? 1.426 14.760 7.355 1.00 91.00 195 PHE A O 1
ATOM 1548 N N . ILE A 1 196 ? 0.120 13.413 6.127 1.00 92.00 196 ILE A N 1
ATOM 1549 C CA . ILE A 1 196 ? -1.126 14.154 6.386 1.00 92.00 196 ILE A CA 1
ATOM 1550 C C . ILE A 1 196 ? -1.875 13.543 7.573 1.00 92.00 196 ILE A C 1
ATOM 1552 O O . ILE A 1 196 ? -2.089 14.213 8.580 1.00 92.00 196 ILE A O 1
ATOM 1556 N N . PHE A 1 197 ? -2.238 12.263 7.495 1.00 91.31 197 PHE A N 1
ATOM 1557 C CA . PHE A 1 197 ? -2.966 11.519 8.522 1.00 91.31 197 PHE A CA 1
ATOM 1558 C C . PHE A 1 197 ? -2.366 11.661 9.932 1.00 91.31 197 PHE A C 1
ATOM 1560 O O . PHE A 1 197 ? -3.127 11.958 10.862 1.00 91.31 197 PHE A O 1
ATOM 1567 N N . PRO A 1 198 ? -1.035 11.557 10.140 1.00 89.38 198 PRO A N 1
ATOM 1568 C CA . PRO A 1 198 ? -0.475 11.615 11.484 1.00 89.38 198 PRO A CA 1
ATOM 1569 C C . PRO A 1 198 ? -0.655 12.981 12.154 1.00 89.38 198 PRO A C 1
ATOM 1571 O O . PRO A 1 198 ? -0.748 13.046 13.382 1.00 89.38 198 PRO A O 1
ATOM 1574 N N . LEU A 1 199 ? -0.795 14.061 11.373 1.00 87.50 199 LEU A N 1
ATOM 1575 C CA . LEU A 1 199 ? -1.072 15.410 11.884 1.00 87.50 199 LEU A CA 1
ATOM 1576 C C . LEU A 1 199 ? -2.441 15.496 12.576 1.00 87.50 199 LEU A C 1
ATOM 1578 O O . LEU A 1 199 ? -2.642 16.332 13.456 1.00 87.50 199 LEU A O 1
ATOM 1582 N N . PHE A 1 200 ? -3.375 14.601 12.236 1.00 88.12 200 PHE A N 1
ATOM 1583 C CA . PHE A 1 200 ? -4.715 14.566 12.823 1.00 88.12 200 PHE A CA 1
ATOM 1584 C C . PHE A 1 200 ? -4.830 13.643 14.041 1.00 88.12 200 PHE A C 1
ATOM 1586 O O . PHE A 1 200 ? -5.762 13.815 14.830 1.00 88.12 200 PHE A O 1
ATOM 1593 N N . LEU A 1 201 ? -3.886 12.716 14.252 1.00 81.38 201 LEU A N 1
ATOM 1594 C CA . LEU A 1 201 ? -3.955 11.708 15.322 1.00 81.38 201 LEU A CA 1
ATOM 1595 C C . LEU A 1 201 ? -4.019 12.300 16.742 1.00 81.38 201 LEU A C 1
ATOM 1597 O O . LEU A 1 201 ? -4.514 11.632 17.652 1.00 81.38 201 LEU A O 1
ATOM 1601 N N . GLY A 1 202 ? -3.574 13.546 16.936 1.00 69.75 202 GLY A N 1
ATOM 1602 C CA . GLY A 1 202 ? -3.563 14.202 18.244 1.00 69.75 202 GLY A CA 1
ATOM 1603 C C . GLY A 1 202 ? -2.758 13.419 19.289 1.00 69.75 202 GLY A C 1
ATOM 1604 O O . GLY A 1 202 ? -1.935 12.562 18.965 1.00 69.75 202 GLY A O 1
ATOM 1605 N N . ARG A 1 203 ? -2.985 13.705 20.577 1.00 67.31 203 ARG A N 1
ATOM 1606 C CA . ARG A 1 203 ? -2.325 12.971 21.665 1.00 67.31 203 ARG A CA 1
ATOM 1607 C C . ARG A 1 203 ? -2.965 11.588 21.816 1.00 67.31 203 ARG A C 1
ATOM 1609 O O . ARG A 1 203 ? -4.113 11.470 22.249 1.00 67.31 203 ARG A O 1
ATOM 1616 N N . SER A 1 204 ? -2.207 10.544 21.489 1.00 67.44 204 SER A N 1
ATOM 1617 C CA . SER A 1 204 ? -2.560 9.175 21.871 1.00 67.44 204 SER A CA 1
ATOM 1618 C C . SER A 1 204 ? -2.203 8.944 23.339 1.00 67.44 204 SER A C 1
ATOM 1620 O O . SER A 1 204 ? -1.158 9.399 23.797 1.00 67.44 204 SER A O 1
ATOM 1622 N N . ARG A 1 205 ? -3.061 8.232 24.079 1.00 64.25 205 ARG A N 1
ATOM 1623 C CA . ARG A 1 205 ? -2.711 7.699 25.409 1.00 64.25 205 ARG A CA 1
ATOM 1624 C C . ARG A 1 205 ? -1.802 6.471 25.321 1.00 64.25 205 ARG A C 1
ATOM 1626 O O . ARG A 1 205 ? -1.080 6.201 26.270 1.00 64.25 205 ARG A O 1
ATOM 1633 N N . ASN A 1 206 ? -1.835 5.763 24.191 1.00 72.50 206 ASN A N 1
ATOM 1634 C CA . ASN A 1 206 ? -1.032 4.570 23.957 1.00 72.50 206 ASN A CA 1
ATOM 1635 C C . ASN A 1 206 ? 0.052 4.900 22.932 1.00 72.50 206 ASN A C 1
ATOM 1637 O O . ASN A 1 206 ? -0.261 5.193 21.771 1.00 72.50 206 ASN A O 1
ATOM 1641 N N . ASP A 1 207 ? 1.305 4.856 23.368 1.00 83.69 207 ASP A N 1
ATOM 1642 C CA . ASP A 1 207 ? 2.455 4.882 22.471 1.00 83.69 207 ASP A CA 1
ATOM 1643 C C . ASP A 1 207 ? 2.561 3.555 21.710 1.00 83.69 207 ASP A C 1
ATOM 1645 O O . ASP A 1 207 ? 2.066 2.514 22.152 1.00 83.69 207 ASP A O 1
ATOM 1649 N N . THR A 1 208 ? 3.174 3.597 20.529 1.00 87.88 208 THR A N 1
ATOM 1650 C CA . THR A 1 208 ? 3.308 2.411 19.677 1.00 87.88 208 THR A CA 1
ATOM 1651 C C . THR A 1 208 ? 4.608 1.689 20.011 1.00 87.88 208 THR A C 1
ATOM 1653 O O . THR A 1 208 ? 5.661 2.332 20.020 1.00 87.88 208 THR A O 1
ATOM 1656 N N . PRO A 1 209 ? 4.594 0.369 20.266 1.00 89.75 209 PRO A N 1
ATOM 1657 C CA . PRO A 1 209 ? 5.821 -0.363 20.561 1.00 89.75 209 PRO A CA 1
ATOM 1658 C C . PRO A 1 209 ? 6.852 -0.250 19.434 1.00 89.75 209 PRO A C 1
ATOM 1660 O O . PRO A 1 209 ? 6.516 -0.340 18.250 1.00 89.75 209 PRO A O 1
ATOM 1663 N N . LEU A 1 210 ? 8.127 -0.091 19.797 1.00 87.25 210 LEU A N 1
ATOM 1664 C CA . LEU A 1 210 ? 9.214 0.149 18.842 1.00 87.25 210 LEU A CA 1
ATOM 1665 C C . LEU A 1 210 ? 9.295 -0.950 17.775 1.00 87.25 210 LEU A C 1
ATOM 1667 O O . LEU A 1 210 ? 9.419 -0.652 16.591 1.00 87.25 210 LEU A O 1
ATOM 1671 N N . HIS A 1 211 ? 9.176 -2.214 18.181 1.00 86.06 211 HIS A N 1
ATOM 1672 C CA . HIS A 1 211 ? 9.262 -3.354 17.267 1.00 86.06 211 HIS A CA 1
ATOM 1673 C C . HIS A 1 211 ? 8.141 -3.368 16.212 1.00 86.06 211 HIS A C 1
ATOM 1675 O O . HIS A 1 211 ? 8.381 -3.826 15.100 1.00 86.06 211 HIS A O 1
ATOM 1681 N N . VAL A 1 212 ? 6.954 -2.828 16.525 1.00 88.88 212 VAL A N 1
ATOM 1682 C CA . VAL A 1 212 ? 5.855 -2.658 15.555 1.00 88.88 212 VAL A CA 1
ATOM 1683 C C . VAL A 1 212 ? 6.214 -1.582 14.535 1.00 88.88 212 VAL A C 1
ATOM 1685 O O . VAL A 1 212 ? 6.025 -1.780 13.341 1.00 88.88 212 VAL A O 1
ATOM 1688 N N . THR A 1 213 ? 6.790 -0.467 14.996 1.00 90.56 213 THR A N 1
ATOM 1689 C CA . THR A 1 213 ? 7.245 0.605 14.096 1.00 90.56 213 THR A CA 1
ATOM 1690 C C . THR A 1 213 ? 8.326 0.079 13.155 1.00 90.56 213 THR A C 1
ATOM 1692 O O . THR A 1 213 ? 8.221 0.252 11.950 1.00 90.56 213 THR A O 1
ATOM 1695 N N . LEU A 1 214 ? 9.335 -0.622 13.686 1.00 89.12 214 LEU A N 1
ATOM 1696 C CA . LEU A 1 214 ? 10.440 -1.163 12.890 1.00 89.12 214 LEU A CA 1
ATOM 1697 C C . LEU A 1 214 ? 9.981 -2.220 11.879 1.00 89.12 214 LEU A C 1
ATOM 1699 O O . LEU A 1 214 ? 10.456 -2.210 10.743 1.00 89.12 214 LEU A O 1
ATOM 1703 N N . SER A 1 215 ? 9.065 -3.116 12.259 1.00 89.69 215 SER A N 1
ATOM 1704 C CA . SER A 1 215 ? 8.551 -4.133 11.336 1.00 89.69 215 SER A CA 1
ATOM 1705 C C . SER A 1 215 ? 7.718 -3.510 10.216 1.00 89.69 215 SER A C 1
ATOM 1707 O O . SER A 1 215 ? 7.893 -3.878 9.055 1.00 89.69 215 SER A O 1
ATOM 1709 N N . ALA A 1 216 ? 6.886 -2.515 10.531 1.00 91.69 216 ALA A N 1
ATOM 1710 C CA . ALA A 1 216 ? 6.129 -1.767 9.536 1.00 91.69 216 ALA A CA 1
ATOM 1711 C C . ALA A 1 216 ? 7.040 -0.910 8.633 1.00 91.69 216 ALA A C 1
ATOM 1713 O O . ALA A 1 216 ? 6.865 -0.943 7.418 1.00 91.69 216 ALA A O 1
ATOM 1714 N N . THR A 1 217 ? 8.076 -0.250 9.170 1.00 91.50 217 THR A N 1
ATOM 1715 C CA . THR A 1 217 ? 9.111 0.442 8.373 1.00 91.50 217 THR A CA 1
ATOM 1716 C C . THR A 1 217 ? 9.796 -0.526 7.403 1.00 91.50 217 THR A C 1
ATOM 1718 O O . THR A 1 217 ? 9.927 -0.218 6.219 1.00 91.50 217 THR A O 1
ATOM 1721 N N . ALA A 1 218 ? 10.218 -1.705 7.874 1.00 89.19 218 ALA A N 1
ATOM 1722 C CA . ALA A 1 218 ? 10.872 -2.717 7.040 1.00 89.19 218 ALA A CA 1
ATOM 1723 C C . ALA A 1 218 ? 9.939 -3.248 5.941 1.00 89.19 218 ALA A C 1
ATOM 1725 O O . ALA A 1 218 ? 10.350 -3.391 4.787 1.00 89.19 218 ALA A O 1
ATOM 1726 N N . TYR A 1 219 ? 8.671 -3.482 6.278 1.00 92.81 219 TYR A N 1
ATOM 1727 C CA . TYR A 1 219 ? 7.655 -3.870 5.308 1.00 92.81 219 TYR A CA 1
ATOM 1728 C C . TYR A 1 219 ? 7.422 -2.775 4.257 1.00 92.81 219 TYR A C 1
ATOM 1730 O O . TYR A 1 219 ? 7.427 -3.063 3.064 1.00 92.81 219 TYR A O 1
ATOM 1738 N N . CYS A 1 220 ? 7.292 -1.511 4.664 1.00 94.31 220 CYS A N 1
ATOM 1739 C CA . CYS A 1 220 ? 7.104 -0.381 3.753 1.00 94.31 220 CYS A CA 1
ATOM 1740 C C . CYS A 1 220 ? 8.327 -0.124 2.864 1.00 94.31 220 CYS A C 1
ATOM 1742 O O . CYS A 1 220 ? 8.168 0.261 1.706 1.00 94.31 220 CYS A O 1
ATOM 1744 N N . LEU A 1 221 ? 9.542 -0.390 3.359 1.00 90.69 221 LEU A N 1
ATOM 1745 C CA . LEU A 1 221 ? 10.758 -0.396 2.541 1.00 90.69 221 LEU A CA 1
ATOM 1746 C C . LEU A 1 221 ? 10.664 -1.442 1.425 1.00 90.69 221 LEU A C 1
ATOM 1748 O O . LEU A 1 221 ? 10.865 -1.104 0.259 1.00 90.69 221 LEU A O 1
ATOM 1752 N N . PHE A 1 222 ? 10.330 -2.686 1.781 1.00 91.50 222 PHE A N 1
ATOM 1753 C CA . PHE A 1 222 ? 10.187 -3.801 0.843 1.00 91.50 222 PHE A CA 1
ATOM 1754 C C . PHE A 1 222 ? 9.053 -3.562 -0.165 1.00 91.50 222 PHE A C 1
ATOM 1756 O O . PHE A 1 222 ? 9.281 -3.595 -1.374 1.00 91.50 222 PHE A O 1
ATOM 1763 N N . ASN A 1 223 ? 7.839 -3.292 0.319 1.00 93.88 223 ASN A N 1
ATOM 1764 C CA . ASN A 1 223 ? 6.657 -3.144 -0.524 1.00 93.88 223 ASN A CA 1
ATOM 1765 C C . ASN A 1 223 ? 6.760 -1.895 -1.405 1.00 93.88 223 ASN A C 1
ATOM 1767 O O . ASN A 1 223 ? 6.494 -1.974 -2.599 1.00 93.88 223 ASN A O 1
ATOM 1771 N N . GLY A 1 224 ? 7.221 -0.764 -0.858 1.00 93.25 224 GLY A N 1
ATOM 1772 C CA . GLY A 1 224 ? 7.435 0.458 -1.636 1.00 93.25 224 GLY A CA 1
ATOM 1773 C C . GLY A 1 224 ? 8.399 0.240 -2.802 1.00 93.25 224 GLY A C 1
ATOM 1774 O O . GLY A 1 224 ? 8.129 0.678 -3.921 1.00 93.25 224 GLY A O 1
ATOM 1775 N N . ARG A 1 225 ? 9.483 -0.513 -2.574 1.00 89.62 225 ARG A N 1
ATOM 1776 C CA . ARG A 1 225 ? 10.439 -0.873 -3.627 1.00 89.62 225 ARG A CA 1
ATOM 1777 C C . ARG A 1 225 ? 9.831 -1.814 -4.669 1.00 89.62 225 ARG A C 1
ATOM 1779 O O . ARG A 1 225 ? 10.039 -1.611 -5.865 1.00 89.62 225 ARG A O 1
ATOM 1786 N N . LEU A 1 226 ? 9.060 -2.808 -4.229 1.00 90.81 226 LEU A N 1
ATOM 1787 C CA . LEU A 1 226 ? 8.382 -3.761 -5.107 1.00 90.81 226 LEU A CA 1
ATOM 1788 C C . LEU A 1 226 ? 7.356 -3.065 -6.023 1.00 90.81 226 LEU A C 1
ATOM 1790 O O . LEU A 1 226 ? 7.360 -3.298 -7.233 1.00 90.81 226 LEU A O 1
ATOM 1794 N N . GLN A 1 227 ? 6.525 -2.172 -5.473 1.00 92.06 227 GLN A N 1
ATOM 1795 C CA . GLN A 1 227 ? 5.529 -1.422 -6.250 1.00 92.06 227 GLN A CA 1
ATOM 1796 C C . GLN A 1 227 ? 6.168 -0.389 -7.190 1.00 92.06 227 GLN A C 1
ATOM 1798 O O . GLN A 1 227 ? 5.683 -0.192 -8.310 1.00 92.06 227 GLN A O 1
ATOM 1803 N N . LEU A 1 228 ? 7.285 0.230 -6.786 1.00 89.12 228 LEU A N 1
ATOM 1804 C CA . LEU A 1 228 ? 8.092 1.077 -7.667 1.00 89.12 228 LEU A CA 1
ATOM 1805 C C . LEU A 1 228 ? 8.567 0.279 -8.893 1.00 89.12 228 LEU A C 1
ATOM 1807 O O . LEU A 1 228 ? 8.304 0.695 -10.020 1.00 89.12 228 LEU A O 1
ATOM 1811 N N . LEU A 1 229 ? 9.195 -0.887 -8.686 1.00 83.00 229 LEU A N 1
ATOM 1812 C CA . LEU A 1 229 ? 9.694 -1.746 -9.770 1.00 83.00 229 LEU A CA 1
ATOM 1813 C C . LEU A 1 229 ? 8.575 -2.211 -10.716 1.00 83.00 229 LEU A C 1
ATOM 1815 O O . LEU A 1 229 ? 8.777 -2.286 -11.929 1.00 83.00 229 LEU A O 1
ATOM 1819 N N . ALA A 1 230 ? 7.391 -2.501 -10.170 1.00 83.62 230 ALA A N 1
ATOM 1820 C CA . ALA A 1 230 ? 6.215 -2.876 -10.953 1.00 83.62 230 ALA A CA 1
ATOM 1821 C C . ALA A 1 230 ? 5.728 -1.746 -11.874 1.00 83.62 230 ALA A C 1
ATOM 1823 O O . ALA A 1 230 ? 5.187 -2.010 -12.951 1.00 83.62 230 ALA A O 1
ATOM 1824 N N . SER A 1 231 ? 5.921 -0.492 -11.455 1.00 81.50 231 SER A N 1
ATOM 1825 C CA . SER A 1 231 ? 5.286 0.674 -12.073 1.00 81.50 231 SER A CA 1
ATOM 1826 C C . SER A 1 231 ? 6.205 1.462 -13.014 1.00 81.50 231 SER A C 1
ATOM 1828 O O . SER A 1 231 ? 5.718 2.035 -13.991 1.00 81.50 231 SER A O 1
ATOM 1830 N N . ILE A 1 232 ? 7.524 1.471 -12.783 1.00 73.69 232 ILE A N 1
ATOM 1831 C CA . ILE A 1 232 ? 8.489 2.117 -13.693 1.00 73.69 232 ILE A CA 1
ATOM 1832 C C . ILE A 1 232 ? 8.632 1.299 -14.976 1.00 73.69 232 ILE A C 1
ATOM 1834 O O . ILE A 1 232 ? 8.753 0.081 -14.927 1.00 73.69 232 ILE A O 1
ATOM 1838 N N . THR A 1 233 ? 8.621 1.919 -16.155 1.00 64.62 233 THR A N 1
ATOM 1839 C CA . THR A 1 233 ? 8.851 1.208 -17.432 1.00 64.62 233 THR A CA 1
ATOM 1840 C C . THR A 1 233 ? 10.105 1.745 -18.081 1.00 64.62 233 THR A C 1
ATOM 1842 O O . THR A 1 233 ? 10.051 2.745 -18.782 1.00 64.62 233 THR A O 1
ATOM 1845 N N . LEU A 1 234 ? 11.228 1.085 -17.807 1.00 61.56 234 LEU A N 1
ATOM 1846 C CA . LEU A 1 234 ? 12.537 1.550 -18.254 1.00 61.56 234 LEU A CA 1
ATOM 1847 C C . LEU A 1 234 ? 12.746 1.345 -19.758 1.00 61.56 234 LEU A C 1
ATOM 1849 O O . LEU A 1 234 ? 13.366 2.184 -20.394 1.00 61.56 234 LEU A O 1
ATOM 1853 N N . TYR A 1 235 ? 12.186 0.273 -20.333 1.00 59.28 235 TYR A N 1
ATOM 1854 C CA . TYR A 1 235 ? 12.332 -0.040 -21.757 1.00 59.28 235 TYR A CA 1
ATOM 1855 C C . TYR A 1 235 ? 11.002 -0.510 -22.351 1.00 59.28 235 TYR A C 1
ATOM 1857 O O . TYR A 1 235 ? 10.464 -1.523 -21.882 1.00 59.28 235 TYR A O 1
ATOM 1865 N N . PRO A 1 236 ? 10.479 0.161 -23.395 1.00 52.56 236 PRO A N 1
ATOM 1866 C CA . PRO A 1 236 ? 9.516 -0.457 -24.301 1.00 52.56 236 PRO A CA 1
ATOM 1867 C C . PRO A 1 236 ? 10.132 -1.757 -24.835 1.00 52.56 236 PRO A C 1
ATOM 1869 O O . PRO A 1 236 ? 11.329 -1.801 -25.122 1.00 52.56 236 PRO A O 1
ATOM 1872 N N . VAL A 1 237 ? 9.366 -2.844 -24.901 1.00 49.12 237 VAL A N 1
ATOM 1873 C CA . VAL A 1 237 ? 9.909 -4.119 -25.391 1.00 49.12 237 VAL A CA 1
ATOM 1874 C C . VAL A 1 237 ? 10.271 -3.965 -26.877 1.00 49.12 237 VAL A C 1
ATOM 1876 O O . VAL A 1 237 ? 9.411 -3.512 -27.627 1.00 49.12 237 VAL A O 1
ATOM 1879 N N . PRO A 1 238 ? 11.506 -4.293 -27.312 1.00 41.53 238 PRO A N 1
ATOM 1880 C CA . PRO A 1 238 ? 11.901 -4.148 -28.711 1.00 41.53 238 PRO A CA 1
ATOM 1881 C C . PRO A 1 238 ? 11.097 -5.065 -29.641 1.00 41.53 238 PRO A C 1
ATOM 1883 O O . PRO A 1 238 ? 10.853 -6.232 -29.319 1.00 41.53 238 PRO A O 1
ATOM 1886 N N . HIS A 1 239 ? 10.755 -4.539 -30.816 1.00 43.34 239 HIS A N 1
ATOM 1887 C CA . HIS A 1 239 ? 10.002 -5.206 -31.882 1.00 43.34 239 HIS A CA 1
ATOM 1888 C C . HIS A 1 239 ? 10.686 -6.473 -32.439 1.00 43.34 239 HIS A C 1
ATOM 1890 O O . HIS A 1 239 ? 10.025 -7.367 -32.970 1.00 43.34 239 HIS A O 1
ATOM 1896 N N . ASP A 1 240 ? 11.999 -6.591 -32.257 1.00 42.31 240 ASP A N 1
ATOM 1897 C CA . ASP A 1 240 ? 12.850 -7.522 -33.007 1.00 42.31 240 ASP A CA 1
ATOM 1898 C C . ASP A 1 240 ? 12.928 -8.919 -32.363 1.00 42.31 240 ASP A C 1
ATOM 1900 O O . ASP A 1 240 ? 13.502 -9.848 -32.924 1.00 42.31 240 ASP A O 1
ATOM 1904 N N . ALA A 1 241 ? 12.320 -9.091 -31.185 1.00 40.59 241 ALA A N 1
ATOM 1905 C CA . ALA A 1 241 ? 12.263 -10.357 -30.451 1.00 40.59 241 ALA A CA 1
ATOM 1906 C C . ALA A 1 241 ? 10.849 -10.970 -30.428 1.00 40.59 241 ALA A C 1
ATOM 1908 O O . ALA A 1 241 ? 10.461 -11.615 -29.454 1.00 40.59 241 ALA A O 1
ATOM 1909 N N . GLY A 1 242 ? 10.048 -10.742 -31.477 1.00 40.50 242 GLY A N 1
ATOM 1910 C CA . GLY A 1 242 ? 8.758 -11.419 -31.677 1.00 40.50 242 GLY A CA 1
ATOM 1911 C C . GLY A 1 242 ? 7.684 -11.137 -30.617 1.00 40.50 242 GLY A C 1
ATOM 1912 O O . GLY A 1 242 ? 6.698 -11.869 -30.531 1.00 40.50 242 GLY A O 1
ATOM 1913 N N . GLY A 1 243 ? 7.828 -10.095 -29.798 1.00 44.00 243 GLY A N 1
ATOM 1914 C CA . GLY A 1 243 ? 6.907 -9.875 -28.691 1.00 44.00 243 GLY A CA 1
ATOM 1915 C C . GLY A 1 243 ? 7.007 -8.496 -28.077 1.00 44.00 243 GLY A C 1
ATOM 1916 O O . GLY A 1 243 ? 7.698 -8.325 -27.088 1.00 44.00 243 GLY A O 1
ATOM 1917 N N . GLY A 1 244 ? 6.235 -7.545 -28.593 1.00 40.53 244 GLY A N 1
ATOM 1918 C CA . GLY A 1 244 ? 6.010 -6.270 -27.922 1.00 40.53 244 GLY A CA 1
ATOM 1919 C C .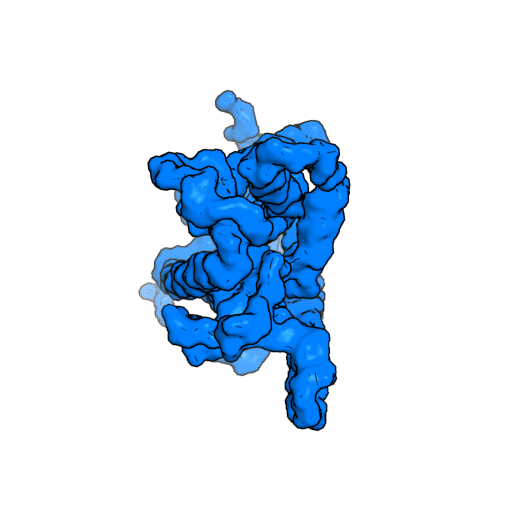 GLY A 1 244 ? 5.751 -5.154 -28.908 1.00 40.53 244 GLY A C 1
ATOM 1920 O O . GLY A 1 244 ? 6.682 -4.483 -29.317 1.00 40.53 244 GLY A O 1
ATOM 1921 N N . ALA A 1 245 ? 4.486 -4.946 -29.266 1.00 39.16 245 ALA A N 1
ATOM 1922 C CA . ALA A 1 245 ? 4.106 -3.675 -29.854 1.00 39.16 245 ALA A CA 1
ATOM 1923 C C . ALA A 1 245 ? 4.096 -2.626 -28.738 1.00 39.16 245 ALA A C 1
ATOM 1925 O O . ALA A 1 245 ? 3.483 -2.850 -27.686 1.00 39.16 245 ALA A O 1
ATOM 1926 N N . SER A 1 246 ? 4.757 -1.487 -28.954 1.00 44.38 246 SER A N 1
ATOM 1927 C CA . SER A 1 246 ? 4.425 -0.281 -28.196 1.00 44.38 246 SER A CA 1
ATOM 1928 C C . SER A 1 246 ? 2.924 0.010 -28.370 1.00 44.38 246 SER A C 1
ATOM 1930 O O . SER A 1 246 ? 2.331 -0.398 -29.371 1.00 44.38 246 SER A O 1
ATOM 1932 N N . LEU A 1 247 ? 2.277 0.698 -27.415 1.00 42.41 247 LEU A N 1
ATOM 1933 C CA . LEU A 1 247 ? 0.867 1.103 -27.577 1.00 42.41 247 LEU A CA 1
ATOM 1934 C C . LEU A 1 247 ? 0.658 1.757 -28.958 1.00 42.41 247 LEU A C 1
ATOM 1936 O O . LEU A 1 247 ? -0.277 1.399 -29.658 1.00 42.41 247 LEU A O 1
ATOM 1940 N N . VAL A 1 248 ? 1.611 2.592 -29.390 1.00 38.53 248 VAL A N 1
ATOM 1941 C CA . VAL A 1 248 ? 1.670 3.267 -30.701 1.00 38.53 248 VAL A CA 1
ATOM 1942 C C . VAL A 1 248 ? 1.773 2.295 -31.888 1.00 38.53 248 VAL A C 1
ATOM 1944 O O . VAL A 1 248 ? 1.024 2.438 -32.847 1.00 38.53 248 VAL A O 1
ATOM 1947 N N . GLU A 1 249 ? 2.605 1.256 -31.847 1.00 44.09 249 GLU A N 1
ATOM 1948 C CA . GLU A 1 249 ? 2.692 0.277 -32.950 1.00 44.09 249 GLU A CA 1
ATOM 1949 C C . GLU A 1 249 ? 1.513 -0.698 -33.003 1.00 44.09 249 GLU A C 1
ATOM 1951 O O . GLU A 1 249 ? 1.123 -1.125 -34.090 1.00 44.09 249 GLU A O 1
ATOM 1956 N N . PHE A 1 250 ? 0.889 -0.995 -31.858 1.00 48.62 250 PHE A N 1
ATOM 1957 C CA . PHE A 1 250 ? -0.384 -1.720 -31.800 1.00 48.62 250 PHE A CA 1
ATOM 1958 C C . PHE A 1 250 ? -1.528 -0.917 -32.444 1.00 48.62 250 PHE A C 1
ATOM 1960 O O . PHE A 1 250 ? -2.458 -1.509 -32.994 1.00 48.62 250 PHE A O 1
ATOM 1967 N N . PHE A 1 251 ? -1.450 0.422 -32.403 1.00 43.03 251 PHE A N 1
ATOM 1968 C CA . PHE A 1 251 ? -2.413 1.318 -33.049 1.00 43.03 251 PHE A CA 1
ATOM 1969 C C . PHE A 1 251 ? -2.258 1.379 -34.574 1.00 43.03 251 PHE A C 1
ATOM 1971 O O . PHE A 1 251 ? -3.269 1.484 -35.266 1.00 43.03 251 PHE A O 1
ATOM 1978 N N . PHE A 1 252 ? -1.031 1.323 -35.107 1.00 47.38 252 PHE A N 1
ATOM 1979 C CA . PHE A 1 252 ? -0.779 1.672 -36.512 1.00 47.38 252 PHE A CA 1
ATOM 1980 C C . PHE A 1 252 ? -0.375 0.511 -37.430 1.00 47.38 252 PHE A C 1
ATOM 1982 O O . PHE A 1 252 ? -0.488 0.665 -38.647 1.00 47.38 252 PHE A O 1
ATOM 1989 N N . ASN A 1 253 ? 0.046 -0.655 -36.915 1.00 43.69 253 ASN A N 1
ATOM 1990 C CA . ASN A 1 253 ? 0.502 -1.754 -37.772 1.00 43.69 253 ASN A CA 1
ATOM 1991 C C . ASN A 1 253 ? -0.480 -2.948 -37.805 1.00 43.69 253 ASN A C 1
ATOM 1993 O O . ASN A 1 253 ? -0.537 -3.769 -36.894 1.00 43.69 253 ASN A O 1
ATOM 1997 N N . ARG A 1 254 ? -1.191 -3.034 -38.941 1.00 41.78 254 ARG A N 1
ATOM 1998 C CA . ARG A 1 254 ? -2.105 -4.081 -39.455 1.00 41.78 254 ARG A CA 1
ATOM 1999 C C . ARG A 1 254 ? -3.520 -4.188 -38.853 1.00 41.78 254 ARG A C 1
ATOM 2001 O O . ARG A 1 254 ? -3.748 -4.852 -37.853 1.00 41.78 254 ARG A O 1
ATOM 2008 N N . GLY A 1 255 ? -4.475 -3.631 -39.612 1.00 55.84 255 GLY A N 1
ATOM 2009 C CA . GLY A 1 255 ? -5.853 -4.113 -39.821 1.00 55.84 255 GLY A CA 1
ATOM 2010 C C . GLY A 1 255 ? -6.630 -4.544 -38.580 1.00 55.84 255 GLY A C 1
ATOM 2011 O O . GLY A 1 255 ? -6.785 -5.739 -38.353 1.00 55.84 255 GLY A O 1
ATOM 2012 N N . ALA A 1 256 ? -7.123 -3.603 -37.770 1.00 46.62 256 ALA A N 1
ATOM 2013 C CA . ALA A 1 256 ? -7.565 -3.967 -36.430 1.00 46.62 256 ALA A CA 1
ATOM 2014 C C . ALA A 1 256 ? -8.735 -3.133 -35.877 1.00 46.62 256 ALA A C 1
ATOM 2016 O O . ALA A 1 256 ? -8.564 -2.113 -35.219 1.00 46.62 256 ALA A O 1
ATOM 2017 N N . GLN A 1 257 ? -9.950 -3.655 -36.047 1.00 49.16 257 GLN A N 1
ATOM 2018 C CA . GLN A 1 257 ? -11.057 -3.353 -35.128 1.00 49.16 257 GLN A CA 1
ATOM 2019 C C . GLN A 1 257 ? -10.837 -4.037 -33.759 1.00 49.16 257 GLN A C 1
ATOM 2021 O O . GLN A 1 257 ? -11.240 -3.516 -32.720 1.00 49.16 257 GLN A O 1
ATOM 2026 N N . SER A 1 258 ? -10.136 -5.178 -33.739 1.00 52.12 258 SER A N 1
ATOM 2027 C CA . SER A 1 258 ? -9.831 -5.958 -32.533 1.00 52.12 258 SER A CA 1
ATOM 2028 C C . SER A 1 258 ? -8.762 -5.325 -31.630 1.00 52.12 258 SER A C 1
ATOM 2030 O O . SER A 1 258 ? -8.829 -5.504 -30.414 1.00 52.12 258 SER A O 1
ATOM 2032 N N . SER A 1 259 ? -7.815 -4.544 -32.173 1.00 58.88 259 SER A N 1
ATOM 2033 C CA . SER A 1 259 ? -6.802 -3.844 -31.364 1.00 58.88 259 SER A CA 1
ATOM 2034 C C . SER A 1 259 ? -7.392 -2.631 -30.641 1.00 58.88 259 SER A C 1
ATOM 2036 O O . SER A 1 259 ? -7.193 -2.471 -29.439 1.00 58.88 259 SER A O 1
ATOM 2038 N N . LEU A 1 260 ? -8.221 -1.837 -31.325 1.00 63.84 260 LEU A N 1
ATOM 2039 C CA . LEU A 1 260 ? -8.913 -0.693 -30.728 1.00 63.84 260 LEU A CA 1
ATOM 2040 C C . LEU A 1 260 ? -9.844 -1.119 -29.584 1.00 63.84 260 LEU A C 1
ATOM 2042 O O . LEU A 1 260 ? -9.833 -0.495 -28.526 1.00 63.84 260 LEU A O 1
ATOM 2046 N N . CYS A 1 261 ? -10.599 -2.211 -29.752 1.00 67.75 261 CYS A N 1
ATOM 2047 C CA . CYS A 1 261 ? -11.484 -2.738 -28.708 1.00 67.75 261 CYS A CA 1
ATOM 2048 C C . CYS A 1 261 ? -10.721 -3.107 -27.421 1.00 67.75 261 CYS A C 1
ATOM 2050 O O . CYS A 1 261 ? -11.149 -2.739 -26.327 1.00 67.75 261 CYS A O 1
ATOM 2052 N N . LEU A 1 262 ? -9.559 -3.762 -27.544 1.00 69.12 262 LEU A N 1
ATOM 2053 C CA . LEU A 1 262 ? -8.733 -4.126 -26.391 1.00 69.12 262 LEU A CA 1
ATOM 2054 C C . LEU A 1 262 ? -8.184 -2.892 -25.660 1.00 69.12 262 LEU A C 1
ATOM 2056 O O . LEU A 1 262 ? -8.171 -2.880 -24.432 1.00 69.12 262 LEU A O 1
ATOM 2060 N N . VAL A 1 263 ? -7.768 -1.845 -26.381 1.00 68.88 263 VAL A N 1
ATOM 2061 C CA . VAL A 1 263 ? -7.305 -0.596 -25.749 1.00 68.88 263 VAL A CA 1
ATOM 2062 C C . VAL A 1 263 ? -8.423 0.061 -24.956 1.00 68.88 263 VAL A C 1
ATOM 2064 O O . VAL A 1 263 ? -8.214 0.414 -23.798 1.00 68.88 263 VAL A O 1
ATOM 2067 N N . TRP A 1 264 ? -9.607 0.213 -25.552 1.00 76.62 264 TRP A N 1
ATOM 2068 C CA . TRP A 1 264 ? -10.747 0.806 -24.856 1.00 76.62 264 TRP A CA 1
ATOM 2069 C C . TRP A 1 264 ? -11.154 -0.024 -23.644 1.00 76.62 264 TRP A C 1
ATOM 2071 O O . TRP A 1 264 ? -11.405 0.542 -22.584 1.00 76.62 264 TRP A O 1
ATOM 2081 N N . LEU A 1 265 ? -11.135 -1.353 -23.755 1.00 81.31 265 LEU A N 1
ATOM 2082 C CA . LEU A 1 265 ? -11.372 -2.239 -22.621 1.00 81.31 265 LEU A CA 1
ATOM 2083 C C . LEU A 1 265 ? -10.336 -2.022 -21.510 1.00 81.31 265 LEU A C 1
ATOM 2085 O O . LEU A 1 265 ? -10.721 -1.816 -20.365 1.00 81.31 265 LEU A O 1
ATOM 2089 N N . LEU A 1 266 ? -9.037 -2.018 -21.821 1.00 81.38 266 LEU A N 1
ATOM 2090 C CA . LEU A 1 266 ? -7.983 -1.789 -20.825 1.00 81.38 266 LEU A CA 1
ATOM 2091 C C . LEU A 1 266 ? -8.075 -0.388 -20.207 1.00 81.38 266 LEU A C 1
ATOM 2093 O O . LEU A 1 266 ? -7.910 -0.248 -18.998 1.00 81.38 266 LEU A O 1
ATOM 2097 N N . ALA A 1 267 ? -8.399 0.639 -20.994 1.00 83.38 267 ALA A N 1
ATOM 2098 C CA . ALA A 1 267 ? -8.641 1.985 -20.487 1.00 83.38 267 ALA A CA 1
ATOM 2099 C C . ALA A 1 267 ? -9.843 2.014 -19.530 1.00 83.38 267 ALA A C 1
ATOM 2101 O O . ALA A 1 267 ? -9.735 2.557 -18.433 1.00 83.38 267 ALA A O 1
ATOM 2102 N N . LEU A 1 268 ? -10.961 1.375 -19.890 1.00 89.00 268 LEU A N 1
ATOM 2103 C CA . LEU A 1 268 ? -12.140 1.257 -19.028 1.00 89.00 268 LEU A CA 1
ATOM 2104 C C . LEU A 1 268 ? -11.839 0.475 -17.746 1.00 89.00 268 LEU A C 1
ATOM 2106 O O . LEU A 1 268 ? -12.274 0.885 -16.673 1.00 89.00 268 LEU A O 1
ATOM 2110 N N . VAL A 1 269 ? -11.059 -0.607 -17.821 1.00 89.38 269 VAL A N 1
ATOM 2111 C CA . VAL A 1 269 ? -10.628 -1.373 -16.642 1.00 89.38 269 VAL A CA 1
ATOM 2112 C C . VAL A 1 269 ? -9.697 -0.535 -15.761 1.00 89.38 269 VAL A C 1
ATOM 2114 O O . VAL A 1 269 ? -9.866 -0.534 -14.545 1.00 89.38 269 VAL A O 1
ATOM 2117 N N . ALA A 1 270 ? -8.766 0.231 -16.337 1.00 88.75 270 ALA A N 1
ATOM 2118 C CA . ALA A 1 270 ? -7.900 1.140 -15.584 1.00 88.75 270 ALA A CA 1
ATOM 2119 C C . ALA A 1 270 ? -8.698 2.264 -14.901 1.00 88.75 270 ALA A C 1
ATOM 2121 O O . ALA A 1 270 ? -8.423 2.606 -13.749 1.00 88.75 270 ALA A O 1
ATOM 2122 N N . LEU A 1 271 ? -9.708 2.818 -15.580 1.00 93.75 271 LEU A N 1
ATOM 2123 C CA . LEU A 1 271 ? -10.619 3.812 -15.011 1.00 93.75 271 LEU A CA 1
ATOM 2124 C C . LEU A 1 271 ? -11.480 3.207 -13.897 1.00 93.75 271 LEU A C 1
ATOM 2126 O O . LEU A 1 271 ? -11.588 3.802 -12.829 1.00 93.75 271 LEU A O 1
ATOM 2130 N N . GLY A 1 272 ? -12.031 2.009 -14.105 1.00 96.69 272 GLY A N 1
ATOM 2131 C CA . GLY A 1 272 ? -12.790 1.274 -13.093 1.00 96.69 272 GLY A CA 1
ATOM 2132 C C . GLY A 1 272 ? -11.946 0.937 -11.861 1.00 96.69 272 GLY A C 1
ATOM 2133 O O . GLY A 1 272 ? -12.369 1.197 -10.736 1.00 96.69 272 GLY A O 1
ATOM 2134 N N . GLY A 1 273 ? -10.718 0.452 -12.061 1.00 96.56 273 GLY A N 1
ATOM 2135 C CA . GLY A 1 273 ? -9.748 0.211 -10.990 1.00 96.56 273 GLY A CA 1
ATOM 2136 C C . GLY A 1 273 ? -9.404 1.488 -10.221 1.00 96.56 273 GLY A C 1
ATOM 2137 O O . GLY A 1 273 ? -9.446 1.501 -8.993 1.00 96.56 273 GLY A O 1
ATOM 2138 N N . SER A 1 274 ? -9.165 2.597 -10.927 1.00 97.19 274 SER A N 1
ATOM 2139 C CA . SER A 1 274 ? -8.871 3.898 -10.309 1.00 97.19 274 SER A CA 1
ATOM 2140 C C . SER A 1 274 ? -10.077 4.460 -9.549 1.00 97.19 274 SER A C 1
ATOM 2142 O O . SER A 1 274 ? -9.923 5.025 -8.469 1.00 97.19 274 SER A O 1
ATOM 2144 N N . TYR A 1 275 ? -11.293 4.259 -10.058 1.00 98.25 275 TYR A N 1
ATOM 2145 C CA . TYR A 1 275 ? -12.519 4.602 -9.342 1.00 98.25 275 TYR A CA 1
ATOM 2146 C C . TYR A 1 275 ? -12.652 3.798 -8.042 1.00 98.25 275 TYR A C 1
ATOM 2148 O O . TYR A 1 275 ? -12.895 4.380 -6.984 1.00 98.25 275 TYR A O 1
ATOM 2156 N N . CYS A 1 276 ? -12.438 2.478 -8.095 1.00 98.31 276 CYS A N 1
ATOM 2157 C CA . CYS A 1 276 ? -12.413 1.632 -6.903 1.00 98.31 276 CYS A CA 1
ATOM 2158 C C . CYS A 1 276 ? -11.338 2.089 -5.912 1.00 98.31 276 CYS A C 1
ATOM 2160 O O . CYS A 1 276 ? -11.629 2.177 -4.721 1.00 98.31 276 CYS A O 1
ATOM 2162 N N . PHE A 1 277 ? -10.149 2.455 -6.402 1.00 98.56 277 PHE A N 1
ATOM 2163 C CA . PHE A 1 277 ? -9.065 3.005 -5.592 1.00 98.56 277 PHE A CA 1
ATOM 2164 C C . PHE A 1 277 ? -9.532 4.227 -4.788 1.00 98.56 277 PHE A C 1
ATOM 2166 O O . PHE A 1 277 ? -9.560 4.191 -3.559 1.00 98.56 277 PHE A O 1
ATOM 2173 N N . PHE A 1 278 ? -10.004 5.278 -5.467 1.00 98.56 278 PHE A N 1
ATOM 2174 C CA . PHE A 1 278 ? -10.441 6.506 -4.796 1.00 98.56 278 PHE A CA 1
ATOM 2175 C C . PHE A 1 278 ? -11.672 6.301 -3.910 1.00 98.56 278 PHE A C 1
ATOM 2177 O O . PHE A 1 278 ? -11.772 6.911 -2.844 1.00 98.56 278 PHE A O 1
ATOM 2184 N N . ARG A 1 279 ? -12.610 5.430 -4.305 1.00 98.31 279 ARG A N 1
ATOM 2185 C CA . ARG A 1 279 ? -13.774 5.107 -3.472 1.00 98.31 279 ARG A CA 1
ATOM 2186 C C . ARG A 1 279 ? -13.361 4.381 -2.193 1.00 98.31 279 ARG A C 1
ATOM 2188 O O . ARG A 1 279 ? -13.890 4.703 -1.129 1.00 98.31 279 ARG A O 1
ATOM 2195 N N . GLY A 1 280 ? -12.436 3.429 -2.291 1.00 98.44 280 GLY A N 1
ATOM 2196 C CA . GLY A 1 280 ? -11.856 2.734 -1.146 1.00 98.44 280 GLY A CA 1
ATOM 2197 C C . GLY A 1 280 ? -11.130 3.696 -0.209 1.00 98.44 280 GLY A C 1
ATOM 2198 O O . GLY A 1 280 ? -11.451 3.744 0.979 1.00 98.44 280 GLY A O 1
ATOM 2199 N N . MET A 1 281 ? -10.267 4.550 -0.765 1.00 98.19 281 MET A N 1
ATOM 2200 C CA . MET A 1 281 ? -9.522 5.564 -0.016 1.00 98.19 281 MET A CA 1
ATOM 2201 C C . MET A 1 281 ? -10.449 6.551 0.702 1.00 98.19 281 MET A C 1
ATOM 2203 O O . MET A 1 281 ? -10.250 6.855 1.875 1.00 98.19 281 MET A O 1
ATOM 2207 N N . TYR A 1 282 ? -11.521 7.008 0.044 1.00 98.31 282 TYR A N 1
ATOM 2208 C CA . TYR A 1 282 ? -12.531 7.863 0.671 1.00 98.31 282 TYR A CA 1
ATOM 2209 C C . TYR A 1 282 ? -13.179 7.179 1.881 1.00 98.31 282 TYR A C 1
ATOM 2211 O O . TYR A 1 282 ? -13.275 7.777 2.952 1.00 98.31 282 TYR A O 1
ATOM 2219 N N . ILE A 1 283 ? -13.581 5.909 1.744 1.00 98.12 283 ILE A N 1
ATOM 2220 C CA . ILE A 1 283 ? -14.156 5.143 2.857 1.00 98.12 283 ILE A CA 1
ATOM 2221 C C . ILE A 1 283 ? -13.126 4.973 3.982 1.00 98.12 283 ILE A C 1
ATOM 2223 O O . ILE A 1 283 ? -13.483 5.149 5.151 1.00 98.12 283 ILE A O 1
ATOM 2227 N N . ASN A 1 284 ? -11.869 4.669 3.642 1.00 98.19 284 ASN A N 1
ATOM 2228 C CA . ASN A 1 284 ? -10.764 4.535 4.588 1.00 98.19 284 ASN A CA 1
ATOM 2229 C C . ASN A 1 284 ? -10.567 5.818 5.407 1.00 98.19 284 ASN A C 1
ATOM 2231 O O . ASN A 1 284 ? -10.730 5.808 6.629 1.00 98.19 284 ASN A O 1
ATOM 2235 N N . MET A 1 285 ? -10.324 6.933 4.718 1.00 97.31 285 MET A N 1
ATOM 2236 C CA . MET A 1 285 ? -10.035 8.231 5.320 1.00 97.31 285 MET A CA 1
ATOM 2237 C C . MET A 1 285 ? -11.203 8.766 6.145 1.00 97.31 285 MET A C 1
ATOM 2239 O O . MET A 1 285 ? -11.002 9.181 7.285 1.00 97.31 285 MET A O 1
ATOM 2243 N N . MET A 1 286 ? -12.428 8.740 5.608 1.00 96.69 286 MET A N 1
ATOM 2244 C CA . MET A 1 286 ? -13.603 9.230 6.336 1.00 96.69 286 MET A CA 1
ATOM 2245 C C . MET A 1 286 ? -13.822 8.444 7.625 1.00 96.69 286 MET A C 1
ATOM 2247 O O . MET A 1 286 ? -14.048 9.032 8.681 1.00 96.69 286 MET A O 1
ATOM 2251 N N . SER A 1 287 ? -13.689 7.118 7.560 1.00 97.00 287 SER A N 1
ATOM 2252 C CA . SER A 1 287 ? -13.824 6.254 8.731 1.00 97.00 287 SER A CA 1
ATOM 2253 C C . SER A 1 287 ? -12.751 6.543 9.783 1.00 97.00 287 SER A C 1
ATOM 2255 O O . SER A 1 287 ? -13.056 6.616 10.974 1.00 97.00 287 SER A O 1
ATOM 2257 N N . ASP A 1 288 ? -11.504 6.744 9.358 1.00 95.62 288 ASP A N 1
ATOM 2258 C CA . ASP A 1 288 ? -10.397 7.091 10.247 1.00 95.62 288 ASP A CA 1
ATOM 2259 C C . ASP A 1 288 ? -10.597 8.467 10.909 1.00 95.62 288 ASP A C 1
ATOM 2261 O O . ASP A 1 288 ? -10.405 8.597 12.123 1.00 95.62 288 ASP A O 1
ATOM 2265 N N . TYR A 1 289 ? -11.059 9.477 10.165 1.00 95.25 289 TYR A N 1
ATOM 2266 C CA . TYR A 1 289 ? -11.364 10.799 10.721 1.00 95.25 289 TYR A CA 1
ATOM 2267 C C . TYR A 1 289 ? -12.540 10.772 11.701 1.00 95.25 289 TYR A C 1
ATOM 2269 O O . TYR A 1 289 ? -12.431 11.347 12.784 1.00 95.25 289 TYR A O 1
ATOM 2277 N N . MET A 1 290 ? -13.605 10.018 11.410 1.00 93.69 290 MET A N 1
ATOM 2278 C CA . MET A 1 290 ? -14.706 9.804 12.358 1.00 93.69 290 MET A CA 1
ATOM 2279 C C . MET A 1 290 ? -14.215 9.169 13.669 1.00 93.69 290 MET A C 1
ATOM 2281 O O . MET A 1 290 ? -14.643 9.566 14.754 1.00 93.69 290 MET A O 1
ATOM 2285 N N . LEU A 1 291 ? -13.282 8.209 13.603 1.00 92.25 291 LEU A N 1
ATOM 2286 C CA . LEU A 1 291 ? -12.686 7.599 14.798 1.00 92.25 291 LEU A CA 1
ATOM 2287 C C . LEU A 1 291 ? -11.783 8.569 15.568 1.00 92.25 291 LEU A C 1
ATOM 2289 O O . LEU A 1 291 ? -11.737 8.505 16.799 1.00 92.25 291 LEU A O 1
ATOM 2293 N N . ILE A 1 292 ? -11.049 9.441 14.877 1.00 89.94 292 ILE A N 1
ATOM 2294 C CA . ILE A 1 292 ? -10.237 10.491 15.505 1.00 89.94 292 ILE A CA 1
ATOM 2295 C C . ILE A 1 292 ? -11.140 11.486 16.238 1.00 89.94 292 ILE A C 1
ATOM 2297 O O . ILE A 1 292 ? -10.893 11.788 17.408 1.00 89.94 292 ILE A O 1
ATOM 2301 N N . ASP A 1 293 ? -12.209 11.948 15.596 1.00 89.62 293 ASP A N 1
ATOM 2302 C CA . ASP A 1 293 ? -13.145 12.894 16.199 1.00 89.62 293 ASP A CA 1
ATOM 2303 C C . ASP A 1 293 ? -13.873 12.284 17.396 1.00 89.62 293 ASP A C 1
ATOM 2305 O O . ASP A 1 293 ? -13.982 12.928 18.443 1.00 89.62 293 ASP A O 1
ATOM 2309 N N . LEU A 1 294 ? -14.249 11.005 17.314 1.00 88.31 294 LEU A N 1
ATOM 2310 C CA . LEU A 1 294 ? -14.827 10.272 18.440 1.00 88.31 294 LEU A CA 1
ATOM 2311 C C . LEU A 1 294 ? -13.875 10.221 19.649 1.00 88.31 294 LEU A C 1
ATOM 2313 O O . LEU A 1 294 ? -14.308 10.394 20.791 1.00 88.31 294 LEU A O 1
ATOM 2317 N N . ARG A 1 295 ? -12.566 10.037 19.418 1.00 83.75 295 ARG A N 1
ATOM 2318 C CA . ARG A 1 295 ? -11.553 10.100 20.489 1.00 83.75 295 ARG A CA 1
ATOM 2319 C C . ARG A 1 295 ? -11.435 11.511 21.066 1.00 83.75 295 ARG A C 1
ATOM 2321 O O . ARG A 1 295 ? -11.388 11.659 22.286 1.00 83.75 295 ARG A O 1
ATOM 2328 N N . ARG A 1 296 ? -11.417 12.546 20.221 1.00 81.44 296 ARG A N 1
ATOM 2329 C CA . ARG A 1 296 ? -11.309 13.956 20.648 1.00 81.44 296 ARG A CA 1
ATOM 2330 C C . ARG A 1 296 ? -12.499 14.397 21.499 1.00 81.44 296 ARG A C 1
ATOM 2332 O O . ARG A 1 296 ? -12.305 15.061 22.514 1.00 81.44 296 ARG A O 1
ATOM 2339 N N . GLN A 1 297 ? -13.716 13.997 21.128 1.00 78.38 297 GLN A N 1
ATOM 2340 C CA . GLN A 1 297 ? -14.933 14.313 21.884 1.00 78.38 297 GLN A CA 1
ATOM 2341 C C . GLN A 1 297 ? -14.907 13.717 23.300 1.00 78.38 297 GLN A C 1
ATOM 2343 O O . GLN A 1 297 ? -15.385 14.349 24.238 1.00 78.38 297 GLN A O 1
ATOM 2348 N N . ARG A 1 298 ? -14.302 12.534 23.477 1.00 71.94 298 ARG A N 1
ATOM 2349 C CA . ARG A 1 298 ? -14.207 11.841 24.775 1.00 71.94 298 ARG A CA 1
ATOM 2350 C C . ARG A 1 298 ? -13.054 12.308 25.662 1.00 71.94 298 ARG A C 1
ATOM 2352 O O . ARG A 1 298 ? -13.107 12.102 26.867 1.00 71.94 298 ARG A O 1
ATOM 2359 N N . GLN A 1 299 ? -12.042 12.966 25.097 1.00 60.97 299 GLN A N 1
ATOM 2360 C CA . GLN A 1 299 ? -10.968 13.603 25.870 1.00 60.97 299 GLN A CA 1
ATOM 2361 C C . GLN A 1 299 ? -11.412 14.912 26.558 1.00 60.97 299 GLN A C 1
ATOM 2363 O O . GLN A 1 299 ? -10.648 15.470 27.344 1.00 60.97 299 GLN A O 1
ATOM 2368 N N . ARG A 1 300 ? -12.637 15.400 26.305 1.00 54.44 300 ARG A N 1
ATOM 2369 C CA . ARG A 1 300 ? -13.244 16.516 27.047 1.00 54.44 300 ARG A CA 1
ATOM 2370 C C . ARG A 1 300 ? -13.826 16.006 28.378 1.00 54.44 300 ARG A C 1
ATOM 2372 O O . ARG A 1 300 ? -14.433 14.935 28.373 1.00 54.44 300 ARG A O 1
ATOM 2379 N N . PRO A 1 301 ? -13.675 16.726 29.508 1.00 50.62 301 PRO A N 1
ATOM 2380 C CA . PRO A 1 301 ? -14.232 16.289 30.787 1.00 50.62 301 PRO A CA 1
ATOM 2381 C C . PRO A 1 301 ? -15.748 16.094 30.667 1.00 50.62 301 PRO A C 1
ATOM 2383 O O . PRO A 1 301 ? -16.477 17.041 30.379 1.00 50.62 301 PRO A O 1
ATOM 2386 N N . LEU A 1 302 ? -16.224 14.863 30.866 1.00 51.62 302 LEU A N 1
ATOM 2387 C CA . LEU A 1 302 ? -17.654 14.592 31.008 1.00 51.62 302 LEU A CA 1
ATOM 2388 C C . LEU A 1 302 ? -18.135 15.210 32.330 1.00 51.62 302 LEU A C 1
ATOM 2390 O O . LEU A 1 302 ? -17.470 15.062 33.359 1.00 51.62 302 LEU A O 1
ATOM 2394 N N . ALA A 1 303 ? -19.286 15.886 32.307 1.00 51.81 303 ALA A N 1
ATOM 2395 C CA . ALA A 1 303 ? -19.967 16.324 33.523 1.00 51.81 303 ALA A CA 1
ATOM 2396 C C . ALA A 1 303 ? -20.207 15.120 34.457 1.00 51.81 303 ALA A C 1
ATOM 2398 O O . ALA A 1 303 ? -20.388 13.990 33.996 1.00 51.81 303 ALA A O 1
ATOM 2399 N N . ARG A 1 304 ? -20.142 15.348 35.777 1.00 48.50 304 ARG A N 1
ATOM 2400 C CA . ARG A 1 304 ? -20.240 14.301 36.807 1.00 48.50 304 ARG A CA 1
ATOM 2401 C C . ARG A 1 304 ? -21.543 13.504 36.650 1.00 48.50 304 ARG A C 1
ATOM 2403 O O . ARG A 1 304 ? -22.599 14.012 36.990 1.00 48.50 304 ARG A O 1
ATOM 2410 N N . ASP A 1 305 ? -21.437 12.253 36.206 1.00 50.38 305 ASP A N 1
ATOM 2411 C CA . ASP A 1 305 ? -22.549 11.289 36.198 1.00 50.38 305 ASP A CA 1
ATOM 2412 C C . ASP A 1 305 ? -22.265 10.081 37.116 1.00 50.38 305 ASP A C 1
ATOM 2414 O O . ASP A 1 305 ? -21.108 9.660 37.252 1.00 50.38 305 ASP A O 1
ATOM 2418 N N . HIS A 1 306 ? -23.313 9.540 37.745 1.00 50.09 306 HIS A N 1
ATOM 2419 C CA . HIS A 1 306 ? -23.322 8.545 38.831 1.00 50.09 306 HIS A CA 1
ATOM 2420 C C . HIS A 1 306 ? -23.162 7.083 38.353 1.00 50.09 306 HIS A C 1
ATOM 2422 O O . HIS A 1 306 ? -23.818 6.178 38.859 1.00 50.09 306 HIS A O 1
ATOM 2428 N N . GLN A 1 307 ? -22.285 6.815 37.382 1.00 53.47 307 GLN A N 1
ATOM 2429 C CA . GLN A 1 307 ? -21.985 5.438 36.947 1.00 53.47 307 GLN A CA 1
ATOM 2430 C C . GLN A 1 307 ? -20.815 4.824 37.736 1.00 53.47 307 GLN A C 1
ATOM 2432 O O . GLN A 1 307 ? -19.879 5.527 38.132 1.00 53.47 307 GLN A O 1
ATOM 2437 N N . THR A 1 308 ? -20.861 3.501 37.935 1.00 53.03 308 THR A N 1
ATOM 2438 C CA . THR A 1 308 ? -19.835 2.688 38.613 1.00 53.03 308 THR A CA 1
ATOM 2439 C C . THR A 1 308 ? -18.443 2.899 38.010 1.00 53.03 308 THR A C 1
ATOM 2441 O O . THR A 1 308 ? -18.291 3.050 36.797 1.00 53.03 308 THR A O 1
ATOM 2444 N N . ALA A 1 309 ? -17.406 2.910 38.859 1.00 54.72 309 ALA A N 1
ATOM 2445 C CA . ALA A 1 309 ? -16.027 3.252 38.485 1.00 54.72 309 ALA A CA 1
ATOM 2446 C C . ALA A 1 309 ? -15.462 2.398 37.330 1.00 54.72 309 ALA A C 1
ATOM 2448 O O . ALA A 1 309 ? -14.701 2.903 36.507 1.00 54.72 309 ALA A O 1
ATOM 2449 N N . GLU A 1 310 ? -15.890 1.142 37.229 1.00 46.19 310 GLU A N 1
ATOM 2450 C CA . GLU A 1 310 ? -15.448 0.162 36.230 1.00 46.19 310 GLU A CA 1
ATOM 2451 C C . GLU A 1 310 ? -16.065 0.413 34.839 1.00 46.19 310 GLU A C 1
ATOM 2453 O O . GLU A 1 310 ? -15.358 0.492 33.833 1.00 46.19 310 GLU A O 1
ATOM 2458 N N . VAL A 1 311 ? -17.377 0.687 34.787 1.00 50.34 311 VAL A N 1
ATOM 2459 C CA . VAL A 1 311 ? -18.083 1.135 33.571 1.00 50.34 311 VAL A CA 1
ATOM 2460 C C . VAL A 1 311 ? -17.594 2.522 33.148 1.00 50.34 311 VAL A C 1
ATOM 2462 O O . VAL A 1 311 ? -17.463 2.794 31.952 1.00 50.34 311 VAL A O 1
ATOM 2465 N N . ARG A 1 312 ? -17.246 3.384 34.115 1.00 52.62 312 ARG A N 1
ATOM 2466 C CA . ARG A 1 312 ? -16.553 4.654 33.867 1.00 52.62 312 ARG A CA 1
ATOM 2467 C C . ARG A 1 312 ? -15.203 4.414 33.199 1.00 52.62 312 ARG A C 1
ATOM 2469 O O . ARG A 1 312 ? -14.966 5.018 32.166 1.00 52.62 312 ARG A O 1
ATOM 2476 N N . ALA A 1 313 ? -14.357 3.525 33.715 1.00 52.00 313 ALA A N 1
ATOM 2477 C CA . ALA A 1 313 ? -13.028 3.255 33.160 1.00 52.00 313 ALA A CA 1
ATOM 2478 C C . ALA A 1 313 ? -13.074 2.654 31.736 1.00 52.00 313 ALA A C 1
ATOM 2480 O O . ALA A 1 313 ? -12.290 3.059 30.874 1.00 52.00 313 ALA A O 1
ATOM 2481 N N . LEU A 1 314 ? -14.033 1.760 31.455 1.00 50.12 314 LEU A N 1
ATOM 2482 C CA . LEU A 1 314 ? -14.254 1.168 30.124 1.00 50.12 314 LEU A CA 1
ATOM 2483 C C . LEU A 1 314 ? -14.830 2.176 29.109 1.00 50.12 314 LEU A C 1
ATOM 2485 O O . LEU A 1 314 ? -14.318 2.292 27.992 1.00 50.12 314 LEU A O 1
ATOM 2489 N N . LYS A 1 315 ? -15.845 2.966 29.495 1.00 49.91 315 LYS A N 1
ATOM 2490 C CA . LYS A 1 315 ? -16.471 4.000 28.639 1.00 49.91 315 LYS A CA 1
ATOM 2491 C C . LYS A 1 315 ? -15.675 5.312 28.558 1.00 49.91 315 LYS A C 1
ATOM 2493 O O . LYS A 1 315 ? -16.008 6.178 27.748 1.00 49.91 315 LYS A O 1
ATOM 2498 N N . GLN A 1 316 ? -14.635 5.489 29.377 1.00 55.22 316 GLN A N 1
ATOM 2499 C CA . GLN A 1 316 ? -13.792 6.693 29.379 1.00 55.22 316 GLN A CA 1
ATOM 2500 C C . GLN A 1 316 ? -12.830 6.770 28.184 1.00 55.22 316 GLN A C 1
ATOM 2502 O O . GLN A 1 316 ? -12.363 7.864 27.880 1.00 55.22 316 GLN A O 1
ATOM 2507 N N . ASN A 1 317 ? -12.536 5.657 27.495 1.00 64.19 317 ASN A N 1
ATOM 2508 C CA . ASN A 1 317 ? -11.493 5.628 26.454 1.00 64.19 317 ASN A CA 1
ATOM 2509 C C . ASN A 1 317 ? -11.972 5.218 25.054 1.00 64.19 317 ASN A C 1
ATOM 2511 O O . ASN A 1 317 ? -11.324 5.572 24.069 1.00 64.19 317 ASN A O 1
ATOM 2515 N N . TYR A 1 318 ? -13.087 4.496 24.942 1.00 78.81 318 TYR A N 1
ATOM 2516 C CA . TYR A 1 318 ? -13.622 4.036 23.662 1.00 78.81 318 TYR A CA 1
ATOM 2517 C C . TYR A 1 318 ? -15.140 4.201 23.614 1.00 78.81 318 TYR A C 1
ATOM 2519 O O . TYR A 1 318 ? -15.823 4.121 24.631 1.00 78.81 318 TYR A O 1
ATOM 2527 N N . ALA A 1 319 ? -15.667 4.409 22.412 1.00 86.50 319 ALA A N 1
ATOM 2528 C CA . ALA A 1 319 ? -17.094 4.527 22.150 1.00 86.50 319 ALA A CA 1
ATOM 2529 C C . ALA A 1 319 ? -17.456 3.770 20.869 1.00 86.50 319 ALA A C 1
ATOM 2531 O O . ALA A 1 319 ? -16.589 3.488 20.038 1.00 86.50 319 ALA A O 1
ATOM 2532 N N . ILE A 1 320 ? -18.741 3.452 20.720 1.00 91.06 320 ILE A N 1
ATOM 2533 C CA . ILE A 1 320 ? -19.275 2.868 19.492 1.00 91.06 320 ILE A CA 1
ATOM 2534 C C . ILE A 1 320 ? -19.339 3.981 18.429 1.00 91.06 320 ILE A C 1
ATOM 2536 O O . ILE A 1 320 ? -19.995 4.994 18.673 1.00 91.06 320 ILE A O 1
ATOM 2540 N N . PRO A 1 321 ? -18.665 3.841 17.273 1.00 93.00 321 PRO A N 1
ATOM 2541 C CA . PRO A 1 321 ? -18.797 4.790 16.168 1.00 93.00 321 PRO A CA 1
ATOM 2542 C C . PRO A 1 321 ? -20.144 4.598 15.458 1.00 93.00 321 PRO A C 1
ATOM 2544 O O . PRO A 1 321 ? -20.566 3.460 15.269 1.00 93.00 321 PRO A O 1
ATOM 2547 N N . TYR A 1 322 ? -20.811 5.673 15.043 1.00 91.56 322 TYR A N 1
ATOM 2548 C CA . TYR A 1 322 ? -22.097 5.642 14.327 1.00 91.56 322 TYR A CA 1
ATOM 2549 C C . TYR A 1 322 ? -22.032 6.483 13.048 1.00 91.56 322 TYR A C 1
ATOM 2551 O O . TYR A 1 322 ? -21.167 7.352 12.935 1.00 91.56 322 TYR A O 1
ATOM 2559 N N . GLY A 1 323 ? -22.959 6.237 12.118 1.00 90.44 323 GLY A N 1
ATOM 2560 C CA . GLY A 1 323 ? -23.040 6.922 10.829 1.00 90.44 323 GLY A CA 1
ATOM 2561 C C . GLY A 1 323 ? -22.103 6.347 9.766 1.00 90.44 323 GLY A C 1
ATOM 2562 O O . GLY A 1 323 ? -21.164 5.603 10.066 1.00 90.44 323 GLY A O 1
ATOM 2563 N N . PHE A 1 324 ? -22.337 6.725 8.507 1.00 95.50 324 PHE A N 1
ATOM 2564 C CA . PHE A 1 324 ? -21.548 6.267 7.358 1.00 95.50 324 PHE A CA 1
ATOM 2565 C C . PHE A 1 324 ? -21.482 4.723 7.301 1.00 95.50 324 PHE A C 1
ATOM 2567 O O . PHE A 1 324 ? -22.401 4.028 7.726 1.00 95.50 324 PHE A O 1
ATOM 2574 N N . TYR A 1 325 ? -20.385 4.143 6.811 1.00 94.25 325 TYR A N 1
ATOM 2575 C CA . TYR A 1 325 ? -20.225 2.688 6.731 1.00 94.25 325 TYR A CA 1
ATOM 2576 C C . TYR A 1 325 ? -20.142 1.987 8.102 1.00 94.25 325 TYR A C 1
ATOM 2578 O O . TYR A 1 325 ? -20.227 0.755 8.148 1.00 94.25 325 TYR A O 1
ATOM 2586 N N . PHE A 1 326 ? -20.028 2.719 9.222 1.00 95.31 326 PHE A N 1
ATOM 2587 C CA . PHE A 1 326 ? -20.101 2.100 10.551 1.00 95.31 326 PHE A CA 1
ATOM 2588 C C . PHE A 1 326 ? -21.480 1.513 10.854 1.00 95.31 326 PHE A C 1
ATOM 2590 O O . PHE A 1 326 ? -21.576 0.667 11.736 1.00 95.31 326 PHE A O 1
ATOM 2597 N N . GLU A 1 327 ? -22.532 1.904 10.134 1.00 92.19 327 GLU A N 1
ATOM 2598 C CA . GLU A 1 327 ? -23.867 1.305 10.273 1.00 92.19 327 GLU A CA 1
ATOM 2599 C C . GLU A 1 327 ? -23.898 -0.168 9.846 1.00 92.19 327 GLU A C 1
ATOM 2601 O O . GLU A 1 327 ? -24.683 -0.947 10.376 1.00 92.19 327 GLU A O 1
ATOM 2606 N N . HIS A 1 328 ? -22.996 -0.578 8.950 1.00 93.19 328 HIS A N 1
ATOM 2607 C CA . HIS A 1 328 ? -22.965 -1.938 8.411 1.00 93.19 328 HIS A CA 1
ATOM 2608 C C . HIS A 1 328 ? -21.827 -2.781 8.982 1.00 93.19 328 HIS A C 1
ATOM 2610 O O . HIS A 1 328 ? -21.983 -3.986 9.197 1.00 93.19 328 HIS A O 1
ATOM 2616 N N . VAL A 1 329 ? -20.657 -2.174 9.196 1.00 96.38 329 VAL A N 1
ATOM 2617 C CA . VAL A 1 329 ? -19.434 -2.899 9.554 1.00 96.38 329 VAL A CA 1
ATOM 2618 C C . VAL A 1 329 ? -18.684 -2.224 10.697 1.00 96.38 329 VAL A C 1
ATOM 2620 O O . VAL A 1 329 ? -18.797 -1.030 10.950 1.00 96.38 329 VAL A O 1
ATOM 2623 N N . SER A 1 330 ? -17.890 -3.010 11.412 1.00 96.44 330 SER A N 1
ATOM 2624 C CA . SER A 1 330 ? -17.140 -2.563 12.592 1.00 96.44 330 SER A CA 1
ATOM 2625 C C . SER A 1 330 ? -15.897 -1.774 12.221 1.00 96.44 330 SER A C 1
ATOM 2627 O O . SER A 1 330 ? -15.524 -0.841 12.930 1.00 96.44 330 SER A O 1
ATOM 2629 N N . CYS A 1 331 ? -15.255 -2.186 11.125 1.00 97.19 331 CYS A N 1
ATOM 2630 C CA . CYS A 1 331 ? -13.994 -1.636 10.640 1.00 97.19 331 CYS A CA 1
ATOM 2631 C C . CYS A 1 331 ? -14.130 -1.190 9.173 1.00 97.19 331 CYS A C 1
ATOM 2633 O O . CYS A 1 331 ? -13.518 -1.790 8.286 1.00 97.19 331 CYS A O 1
ATOM 2635 N N . PRO A 1 332 ? -14.952 -0.164 8.884 1.00 97.56 332 PRO A N 1
ATOM 2636 C CA . PRO A 1 332 ? -15.104 0.363 7.533 1.00 97.56 332 PRO A CA 1
ATOM 2637 C C . PRO A 1 332 ? -13.809 0.967 6.991 1.00 97.56 332 PRO A C 1
ATOM 2639 O O . PRO A 1 332 ? -13.589 0.908 5.787 1.00 97.56 332 PRO A O 1
ATOM 2642 N N . ASN A 1 333 ? -12.916 1.462 7.855 1.00 97.69 333 ASN A N 1
ATOM 2643 C CA . ASN A 1 333 ? -11.590 1.912 7.441 1.00 97.69 333 ASN A CA 1
ATOM 2644 C C . ASN A 1 333 ? -10.781 0.777 6.789 1.00 97.69 333 ASN A C 1
ATOM 2646 O O . ASN A 1 333 ? -10.236 0.954 5.703 1.00 97.69 333 ASN A O 1
ATOM 2650 N N . PHE A 1 334 ? -10.787 -0.413 7.398 1.00 97.88 334 PHE A N 1
ATOM 2651 C CA . PHE A 1 334 ? -10.126 -1.595 6.840 1.00 97.88 334 PHE A CA 1
ATOM 2652 C C . PHE A 1 334 ? -10.802 -2.081 5.557 1.00 97.88 334 PHE A C 1
ATOM 2654 O O . PHE A 1 334 ? -10.117 -2.438 4.607 1.00 97.88 334 PHE A O 1
ATOM 2661 N N . TYR A 1 335 ? -12.137 -2.062 5.494 1.00 97.75 335 TYR A N 1
ATOM 2662 C CA . TYR A 1 335 ? -12.862 -2.385 4.262 1.00 97.75 335 TYR A CA 1
ATOM 2663 C C . TYR A 1 335 ? -12.496 -1.433 3.114 1.00 97.75 335 TYR A C 1
ATOM 2665 O O . TYR A 1 335 ? -12.198 -1.892 2.014 1.00 97.75 335 TYR A O 1
ATOM 2673 N N . GLY A 1 336 ? -12.484 -0.123 3.380 1.00 98.19 336 GLY A N 1
ATOM 2674 C CA . GLY A 1 336 ? -12.087 0.892 2.407 1.00 98.19 336 GLY A CA 1
ATOM 2675 C C . GLY A 1 336 ? -10.680 0.647 1.872 1.00 98.19 336 GLY A C 1
ATOM 2676 O O . GLY A 1 336 ? -10.487 0.650 0.662 1.00 98.19 336 GLY A O 1
ATOM 2677 N N . GLU A 1 337 ? -9.736 0.315 2.753 1.00 98.25 337 GLU A N 1
ATOM 2678 C CA . GLU A 1 337 ? -8.350 0.010 2.380 1.00 98.25 337 GLU A CA 1
ATOM 2679 C C . GLU A 1 337 ? -8.240 -1.249 1.497 1.00 98.25 337 GLU A C 1
ATOM 2681 O O . GLU A 1 337 ? -7.465 -1.283 0.547 1.00 98.25 337 GLU A O 1
ATOM 2686 N N . LEU A 1 338 ? -9.064 -2.279 1.732 1.00 98.25 338 LEU A N 1
ATOM 2687 C CA . LEU A 1 338 ? -9.117 -3.449 0.842 1.00 98.25 338 LEU A CA 1
ATOM 2688 C C . LEU A 1 338 ? -9.664 -3.105 -0.544 1.00 98.25 338 LEU A C 1
ATOM 2690 O O . LEU A 1 338 ? -9.112 -3.555 -1.546 1.00 98.25 338 LEU A O 1
ATOM 2694 N N . VAL A 1 339 ? -10.739 -2.315 -0.611 1.00 98.31 339 VAL A N 1
ATOM 2695 C CA . VAL A 1 339 ? -11.308 -1.851 -1.888 1.00 98.31 339 VAL A CA 1
ATOM 2696 C C . VAL A 1 339 ? -10.301 -0.976 -2.635 1.00 98.31 339 VAL A C 1
ATOM 2698 O O . VAL A 1 339 ? -10.165 -1.098 -3.852 1.00 98.31 339 VAL A O 1
ATOM 2701 N N . GLU A 1 340 ? -9.566 -0.144 -1.900 1.00 98.56 340 GLU A N 1
ATOM 2702 C CA . GLU A 1 340 ? -8.526 0.723 -2.433 1.00 98.56 340 GLU A CA 1
ATOM 2703 C C . GLU A 1 340 ? -7.428 -0.094 -3.121 1.00 98.56 340 GLU A C 1
ATOM 2705 O O . GLU A 1 340 ? -7.186 0.067 -4.319 1.00 98.56 340 GLU A O 1
ATOM 2710 N N . TRP A 1 341 ? -6.818 -1.040 -2.402 1.00 98.25 341 TRP A N 1
ATOM 2711 C CA . TRP A 1 341 ? -5.721 -1.840 -2.946 1.00 98.25 341 TRP A CA 1
ATOM 2712 C C . TRP A 1 341 ? -6.157 -2.851 -4.007 1.00 98.25 341 TRP A C 1
ATOM 2714 O O . TRP A 1 341 ? -5.371 -3.166 -4.903 1.00 98.25 341 TRP A O 1
ATOM 2724 N N . LEU A 1 342 ? -7.409 -3.315 -3.972 1.00 97.44 342 LEU A N 1
ATOM 2725 C CA . LEU A 1 342 ? -7.975 -4.091 -5.073 1.00 97.44 342 LEU A CA 1
ATOM 2726 C C . LEU A 1 342 ? -8.087 -3.236 -6.341 1.00 97.44 342 LEU A C 1
ATOM 2728 O O . LEU A 1 342 ? -7.655 -3.665 -7.410 1.00 97.44 342 LEU A O 1
ATOM 2732 N N . GLY A 1 343 ? -8.616 -2.015 -6.217 1.00 97.19 343 GLY A N 1
ATOM 2733 C CA . GLY A 1 343 ? -8.680 -1.051 -7.316 1.00 97.19 343 GLY A CA 1
ATOM 2734 C C . GLY A 1 343 ? -7.297 -0.733 -7.885 1.00 97.19 343 GLY A C 1
ATOM 2735 O O . GLY A 1 343 ? -7.104 -0.777 -9.099 1.00 97.19 343 GLY A O 1
ATOM 2736 N N . TYR A 1 344 ? -6.307 -0.528 -7.011 1.00 96.38 344 TYR A N 1
ATOM 2737 C CA . TYR A 1 344 ? -4.904 -0.368 -7.397 1.00 96.38 344 TYR A CA 1
ATOM 2738 C C . TYR A 1 344 ? -4.384 -1.560 -8.212 1.00 96.38 344 TYR A C 1
ATOM 2740 O O . TYR A 1 344 ? -3.827 -1.363 -9.292 1.00 96.38 344 TYR A O 1
ATOM 2748 N N . ALA A 1 345 ? -4.598 -2.793 -7.741 1.00 93.81 345 ALA A N 1
ATOM 2749 C CA . ALA A 1 345 ? -4.158 -3.997 -8.442 1.00 93.81 345 ALA A CA 1
ATOM 2750 C C . ALA A 1 345 ? -4.796 -4.132 -9.833 1.00 93.81 345 ALA A C 1
ATOM 2752 O O . ALA A 1 345 ? -4.106 -4.488 -10.789 1.00 93.81 345 ALA A O 1
ATOM 2753 N N . VAL A 1 346 ? -6.078 -3.777 -9.970 1.00 92.06 346 VAL A N 1
ATOM 2754 C CA . VAL A 1 346 ? -6.780 -3.732 -11.263 1.00 92.06 346 VAL A CA 1
ATOM 2755 C C . VAL A 1 346 ? -6.180 -2.669 -12.189 1.00 92.06 346 VAL A C 1
ATOM 2757 O O . VAL A 1 346 ? -5.935 -2.952 -13.362 1.00 92.06 346 VAL A O 1
ATOM 2760 N N . THR A 1 347 ? -5.869 -1.473 -11.682 1.00 91.06 347 THR A N 1
ATOM 2761 C CA . THR A 1 347 ? -5.215 -0.420 -12.476 1.00 91.06 347 THR A CA 1
ATOM 2762 C C . THR A 1 347 ? -3.811 -0.834 -12.920 1.00 91.06 347 THR A C 1
ATOM 2764 O O . THR A 1 347 ? -3.446 -0.619 -14.078 1.00 91.06 347 THR A O 1
ATOM 2767 N N . VAL A 1 348 ? -3.018 -1.462 -12.044 1.00 87.69 348 VAL A N 1
ATOM 2768 C CA . VAL A 1 348 ? -1.689 -1.993 -12.402 1.00 87.69 348 VAL A CA 1
ATOM 2769 C C . VAL A 1 348 ? -1.811 -3.094 -13.447 1.00 87.69 348 VAL A C 1
ATOM 2771 O O . VAL A 1 348 ? -1.026 -3.113 -14.389 1.00 87.69 348 VAL A O 1
ATOM 2774 N N . LEU A 1 349 ? -2.803 -3.980 -13.330 1.00 84.44 349 LEU A N 1
ATOM 2775 C CA . LEU A 1 349 ? -3.071 -4.998 -14.342 1.00 84.44 349 LEU A CA 1
ATOM 2776 C C . LEU A 1 349 ? -3.372 -4.355 -15.692 1.00 84.44 349 LEU A C 1
ATOM 2778 O O . LEU A 1 349 ? -2.669 -4.635 -16.655 1.00 84.44 349 LEU A O 1
ATOM 2782 N N . ALA A 1 350 ? -4.338 -3.442 -15.747 1.00 81.75 350 ALA A N 1
ATOM 2783 C CA . ALA A 1 350 ? -4.762 -2.805 -16.987 1.00 81.75 350 ALA A CA 1
ATOM 2784 C C . ALA A 1 350 ? -3.659 -1.974 -17.664 1.00 81.75 350 ALA A C 1
ATOM 2786 O O . ALA A 1 350 ? -3.542 -1.971 -18.887 1.00 81.75 350 ALA A O 1
ATOM 2787 N N . THR A 1 351 ? -2.826 -1.289 -16.876 1.00 78.50 351 THR A N 1
ATOM 2788 C CA . THR A 1 351 ? -1.731 -0.437 -17.383 1.00 78.50 351 THR A CA 1
ATOM 2789 C C . THR A 1 351 ? -0.406 -1.186 -17.568 1.00 78.50 351 THR A C 1
ATOM 2791 O O . THR A 1 351 ? 0.517 -0.672 -18.204 1.00 78.50 351 THR A O 1
ATOM 2794 N N . GLY A 1 352 ? -0.302 -2.390 -17.003 1.00 68.56 352 GLY A N 1
ATOM 2795 C CA . GLY A 1 352 ? 0.895 -3.223 -16.964 1.00 68.56 352 GLY A CA 1
ATOM 2796 C C . GLY A 1 352 ? 0.857 -4.440 -17.886 1.00 68.56 352 GLY A C 1
ATOM 2797 O O . GLY A 1 352 ? 1.802 -5.231 -17.828 1.00 68.56 352 GLY A O 1
ATOM 2798 N N . VAL A 1 353 ? -0.181 -4.606 -18.724 1.00 55.53 353 VAL A N 1
ATOM 2799 C CA . VAL A 1 353 ? -0.247 -5.673 -19.741 1.00 55.53 353 VAL A CA 1
ATOM 2800 C C . VAL A 1 353 ? 0.826 -5.442 -20.810 1.00 55.53 353 VAL A C 1
ATOM 2802 O O . VAL A 1 353 ? 0.598 -4.860 -21.865 1.00 55.53 353 VAL A O 1
ATOM 2805 N N . VAL A 1 354 ? 2.024 -5.934 -20.534 1.00 49.16 354 VAL A N 1
ATOM 2806 C CA . VAL A 1 354 ? 3.036 -6.263 -21.534 1.00 49.16 354 VAL A CA 1
ATOM 2807 C C . VAL A 1 354 ? 3.092 -7.783 -21.538 1.00 49.16 354 VAL A C 1
ATOM 2809 O O . VAL A 1 354 ? 3.147 -8.379 -20.462 1.00 49.16 354 VAL A O 1
ATOM 2812 N N . ARG A 1 355 ? 2.969 -8.402 -22.721 1.00 45.34 355 ARG A N 1
ATOM 2813 C CA . ARG A 1 355 ? 2.743 -9.851 -22.889 1.00 45.34 355 ARG A CA 1
ATOM 2814 C C . ARG A 1 355 ? 3.552 -10.684 -21.882 1.00 45.34 355 ARG A C 1
ATOM 2816 O O . ARG A 1 355 ? 4.750 -10.434 -21.731 1.00 45.34 355 ARG A O 1
ATOM 2823 N N . PRO A 1 356 ? 2.930 -11.669 -21.212 1.00 43.81 356 PRO A N 1
ATOM 2824 C CA . PRO A 1 356 ? 3.626 -12.474 -20.225 1.00 43.81 356 PRO A CA 1
ATOM 2825 C C . PRO A 1 356 ? 4.827 -13.176 -20.855 1.00 43.81 356 PRO A C 1
ATOM 2827 O O . PRO A 1 356 ? 4.699 -13.851 -21.875 1.00 43.81 356 PRO A O 1
ATOM 2830 N N . HIS A 1 357 ? 5.997 -13.045 -20.228 1.00 41.28 357 HIS A N 1
ATOM 2831 C CA . HIS A 1 357 ? 7.104 -13.940 -20.533 1.00 41.28 357 HIS A CA 1
ATOM 2832 C C . HIS A 1 357 ? 6.750 -15.323 -19.952 1.00 41.28 357 HIS A C 1
ATOM 2834 O O . HIS A 1 357 ? 6.499 -15.414 -18.744 1.00 41.28 357 HIS A O 1
ATOM 2840 N N . PRO A 1 358 ? 6.713 -16.398 -20.760 1.00 46.50 358 PRO A N 1
ATOM 2841 C CA . PRO A 1 358 ? 6.177 -17.702 -20.349 1.00 46.50 358 PRO A CA 1
ATOM 2842 C C . PRO A 1 358 ? 7.004 -18.420 -19.268 1.00 46.50 358 PRO A C 1
ATOM 2844 O O . PRO A 1 358 ? 6.573 -19.435 -18.736 1.00 46.50 358 PRO A O 1
ATOM 2847 N N . SER A 1 359 ? 8.180 -17.902 -18.904 1.00 46.47 359 SER A N 1
ATOM 2848 C CA . SER A 1 359 ? 9.130 -18.587 -18.016 1.00 46.47 359 SER A CA 1
ATOM 2849 C C . SER A 1 359 ? 8.954 -18.327 -16.509 1.00 46.47 359 SER A C 1
ATOM 2851 O O . SER A 1 359 ? 9.836 -18.696 -15.739 1.00 46.47 359 SER A O 1
ATOM 2853 N N . ALA A 1 360 ? 7.880 -17.668 -16.059 1.00 54.00 360 ALA A N 1
ATOM 2854 C CA . ALA A 1 360 ? 7.616 -17.442 -14.631 1.00 54.00 360 ALA A CA 1
ATOM 2855 C C . ALA A 1 360 ? 6.168 -17.804 -14.281 1.00 54.00 360 ALA A C 1
ATOM 2857 O O . ALA A 1 360 ? 5.258 -17.447 -15.026 1.00 54.00 360 ALA A O 1
ATOM 2858 N N . ALA A 1 361 ? 5.940 -18.449 -13.130 1.00 51.38 361 ALA A N 1
ATOM 2859 C CA . ALA A 1 361 ? 4.619 -18.934 -12.701 1.00 51.38 361 ALA A CA 1
ATOM 2860 C C . ALA A 1 361 ? 3.514 -17.854 -12.765 1.00 51.38 361 ALA A C 1
ATOM 2862 O O . ALA A 1 361 ? 2.411 -18.123 -13.229 1.00 51.38 361 ALA A O 1
ATOM 2863 N N . PHE A 1 362 ? 3.823 -16.605 -12.395 1.00 48.00 362 PHE A N 1
ATOM 2864 C CA . PHE A 1 362 ? 2.892 -15.471 -12.511 1.00 48.00 362 PHE A CA 1
ATOM 2865 C C . PHE A 1 362 ? 2.766 -14.883 -13.921 1.00 48.00 362 PHE A C 1
ATOM 2867 O O . PHE A 1 362 ? 1.725 -14.319 -14.258 1.00 48.00 362 PHE A O 1
ATOM 2874 N N . GLY A 1 363 ? 3.801 -15.030 -14.753 1.00 51.53 363 GLY A N 1
ATOM 2875 C CA . GLY A 1 363 ? 3.707 -14.752 -16.184 1.00 51.53 363 GLY A CA 1
ATOM 2876 C C . GLY A 1 363 ? 2.733 -15.717 -16.855 1.00 51.53 363 GLY A C 1
ATOM 2877 O O . GLY A 1 363 ? 1.832 -15.276 -17.557 1.00 51.53 363 GLY A O 1
ATOM 2878 N N . ALA A 1 364 ? 2.826 -17.013 -16.552 1.00 45.91 364 ALA A N 1
ATOM 2879 C CA . ALA A 1 364 ? 1.916 -18.032 -17.079 1.00 45.91 364 ALA A CA 1
ATOM 2880 C C . ALA A 1 364 ? 0.443 -17.800 -16.684 1.00 45.91 364 ALA A C 1
ATOM 2882 O O . ALA A 1 364 ? -0.453 -18.098 -17.467 1.00 45.91 364 ALA A O 1
ATOM 2883 N N . LEU A 1 365 ? 0.193 -17.211 -15.508 1.00 50.66 365 LEU A N 1
ATOM 2884 C CA . LEU A 1 365 ? -1.146 -16.825 -15.038 1.00 50.66 365 LEU A CA 1
ATOM 2885 C C . LEU A 1 365 ? -1.627 -15.456 -15.564 1.00 50.66 365 LEU A C 1
ATOM 2887 O O . LEU A 1 365 ? -2.707 -15.006 -15.193 1.00 50.66 365 LEU A O 1
ATOM 2891 N N . GLY A 1 366 ? -0.837 -14.765 -16.394 1.00 52.69 366 GLY A N 1
ATOM 2892 C CA . GLY A 1 366 ? -1.217 -13.487 -17.005 1.00 52.69 366 GLY A CA 1
ATOM 2893 C C . GLY A 1 366 ? -1.156 -12.265 -16.079 1.00 52.69 366 GLY A C 1
ATOM 2894 O O . GLY A 1 366 ? -1.553 -11.179 -16.491 1.00 52.69 366 GLY A O 1
ATOM 2895 N N . PHE A 1 367 ? -0.634 -12.399 -14.854 1.00 61.44 367 PHE A N 1
ATOM 2896 C CA . PHE A 1 367 ? -0.559 -11.282 -13.902 1.00 61.44 367 PHE A CA 1
ATOM 2897 C C . PHE A 1 367 ? 0.586 -10.314 -14.196 1.00 61.44 367 PHE A C 1
ATOM 2899 O O . PHE A 1 367 ? 0.491 -9.143 -13.842 1.00 61.44 367 PHE A O 1
ATOM 2906 N N . GLY A 1 368 ? 1.662 -10.753 -14.851 1.00 68.94 368 GLY A N 1
ATOM 2907 C CA . GLY A 1 368 ? 2.723 -9.845 -15.283 1.00 68.94 368 GLY A CA 1
ATOM 2908 C C . GLY A 1 368 ? 3.262 -8.966 -14.148 1.00 68.94 368 GLY A C 1
ATOM 2909 O O . GLY A 1 368 ? 3.593 -9.434 -13.058 1.00 68.94 368 GLY A O 1
ATOM 2910 N N . ARG A 1 369 ? 3.285 -7.654 -14.395 1.00 75.00 369 ARG A N 1
ATOM 2911 C CA . ARG A 1 369 ? 3.658 -6.640 -13.398 1.00 75.00 369 ARG A CA 1
ATOM 2912 C C . ARG A 1 369 ? 2.641 -6.468 -12.267 1.00 75.00 369 ARG A C 1
ATOM 2914 O O . ARG A 1 369 ? 3.011 -6.029 -11.181 1.00 75.00 369 ARG A O 1
ATOM 2921 N N . ALA A 1 370 ? 1.390 -6.868 -12.482 1.00 82.94 370 ALA A N 1
ATOM 2922 C CA . ALA A 1 370 ? 0.340 -6.828 -11.470 1.00 82.94 370 ALA A CA 1
ATOM 2923 C C . ALA A 1 370 ? 0.527 -7.857 -10.353 1.00 82.94 370 ALA A C 1
ATOM 2925 O O . ALA A 1 370 ? -0.139 -7.739 -9.330 1.00 82.94 370 ALA A O 1
ATOM 2926 N N . ALA A 1 371 ? 1.453 -8.814 -10.487 1.00 85.31 371 ALA A N 1
ATOM 2927 C CA . ALA A 1 371 ? 1.797 -9.734 -9.402 1.00 85.31 371 ALA A CA 1
ATOM 2928 C C . ALA A 1 371 ? 2.222 -8.985 -8.122 1.00 85.31 371 ALA A C 1
ATOM 2930 O O . ALA A 1 371 ? 1.819 -9.355 -7.019 1.00 85.31 371 ALA A O 1
ATOM 2931 N N . ALA A 1 372 ? 2.959 -7.879 -8.264 1.00 90.44 372 ALA A N 1
ATOM 2932 C CA . ALA A 1 372 ? 3.358 -7.034 -7.142 1.00 90.44 372 ALA A CA 1
ATOM 2933 C C . ALA A 1 372 ? 2.153 -6.372 -6.461 1.00 90.44 372 ALA A C 1
ATOM 2935 O O . ALA A 1 372 ? 2.008 -6.454 -5.242 1.00 90.44 372 ALA A O 1
ATOM 2936 N N . ALA A 1 373 ? 1.257 -5.764 -7.235 1.00 92.88 373 ALA A N 1
ATOM 2937 C CA . ALA A 1 373 ? 0.086 -5.079 -6.695 1.00 92.88 373 ALA A CA 1
ATOM 2938 C C . ALA A 1 373 ? -0.941 -6.058 -6.106 1.00 92.88 373 ALA A C 1
ATOM 2940 O O . ALA A 1 373 ? -1.507 -5.809 -5.044 1.00 92.88 373 ALA A O 1
ATOM 2941 N N . PHE A 1 374 ? -1.130 -7.211 -6.749 1.00 92.94 374 PHE A N 1
ATOM 2942 C CA . PHE A 1 374 ? -2.002 -8.270 -6.253 1.00 92.94 374 PHE A CA 1
ATOM 2943 C C . PHE A 1 374 ? -1.454 -8.908 -4.974 1.00 92.94 374 PHE A C 1
ATOM 2945 O O . PHE A 1 374 ? -2.202 -9.081 -4.014 1.00 92.94 374 PHE A O 1
ATOM 2952 N N . SER A 1 375 ? -0.148 -9.201 -4.912 1.00 94.69 375 SER A N 1
ATOM 2953 C CA . SER A 1 375 ? 0.474 -9.694 -3.675 1.00 94.69 375 SER A CA 1
ATOM 2954 C C . SER A 1 375 ? 0.310 -8.708 -2.522 1.00 94.69 375 SER A C 1
ATOM 2956 O O . SER A 1 375 ? 0.025 -9.131 -1.405 1.00 94.69 375 SER A O 1
ATOM 2958 N N . PHE A 1 376 ? 0.388 -7.403 -2.797 1.00 96.69 376 PHE A N 1
ATOM 2959 C CA . PHE A 1 376 ? 0.129 -6.378 -1.795 1.00 96.69 376 PHE A CA 1
ATOM 2960 C C . PHE A 1 376 ? -1.331 -6.346 -1.340 1.00 96.69 376 PHE A C 1
ATOM 2962 O O . PHE A 1 376 ? -1.580 -6.352 -0.139 1.00 96.69 376 PHE A O 1
ATOM 2969 N N . PHE A 1 377 ? -2.297 -6.405 -2.260 1.00 97.69 377 PHE A N 1
ATOM 2970 C CA . PHE A 1 377 ? -3.711 -6.537 -1.897 1.00 97.69 377 PHE A CA 1
ATOM 2971 C C . PHE A 1 377 ? -3.959 -7.757 -0.988 1.00 97.69 377 PHE A C 1
ATOM 2973 O O . PHE A 1 377 ? -4.614 -7.634 0.049 1.00 97.69 377 PHE A O 1
ATOM 2980 N N . VAL A 1 378 ? -3.386 -8.917 -1.332 1.00 97.50 378 VAL A N 1
ATOM 2981 C CA . VAL A 1 378 ? -3.492 -10.141 -0.523 1.00 97.50 378 VAL A CA 1
ATOM 2982 C C . VAL A 1 378 ? -2.827 -9.969 0.843 1.00 97.50 378 VAL A C 1
ATOM 2984 O O . VAL A 1 378 ? -3.409 -10.378 1.846 1.00 97.50 378 VAL A O 1
ATOM 2987 N N . TYR A 1 379 ? -1.655 -9.333 0.919 1.00 97.19 379 TYR A N 1
ATOM 2988 C CA . TYR A 1 379 ? -0.995 -9.041 2.194 1.00 97.19 379 TYR A CA 1
ATOM 2989 C C . TYR A 1 379 ? -1.838 -8.108 3.072 1.00 97.19 379 TYR A C 1
ATOM 2991 O O . TYR A 1 379 ? -2.013 -8.362 4.267 1.00 97.19 379 TYR A O 1
ATOM 2999 N N . THR A 1 380 ? -2.430 -7.062 2.492 1.00 97.56 380 THR A N 1
ATOM 3000 C CA . THR A 1 380 ? -3.327 -6.165 3.223 1.00 97.56 380 THR A CA 1
ATOM 3001 C C . THR A 1 380 ? -4.560 -6.913 3.733 1.00 97.56 380 THR A C 1
ATOM 3003 O O . THR A 1 380 ? -4.918 -6.771 4.902 1.00 97.56 380 THR A O 1
ATOM 3006 N N . ALA A 1 381 ? -5.167 -7.786 2.922 1.00 97.56 381 ALA A N 1
ATOM 3007 C CA . ALA A 1 381 ? -6.263 -8.654 3.361 1.00 97.56 381 ALA A CA 1
ATOM 3008 C C . ALA A 1 381 ? -5.844 -9.589 4.505 1.00 97.56 381 ALA A C 1
ATOM 3010 O O . ALA A 1 381 ? -6.542 -9.674 5.518 1.00 97.56 381 ALA A O 1
ATOM 3011 N N . ALA A 1 382 ? -4.679 -10.227 4.378 1.00 95.81 382 ALA A N 1
ATOM 3012 C CA . ALA A 1 382 ? -4.105 -11.114 5.382 1.00 95.81 382 ALA A CA 1
ATOM 3013 C C . ALA A 1 382 ? -3.885 -10.426 6.738 1.00 95.81 382 ALA A C 1
ATOM 3015 O O . ALA A 1 382 ? -4.032 -11.064 7.779 1.00 95.81 382 ALA A O 1
ATOM 3016 N N . ASN A 1 383 ? -3.560 -9.130 6.741 1.00 93.81 383 ASN A N 1
ATOM 3017 C CA . ASN A 1 383 ? -3.349 -8.361 7.965 1.00 93.81 383 ASN A CA 1
ATOM 3018 C C . ASN A 1 383 ? -4.658 -7.779 8.530 1.00 93.81 383 ASN A C 1
ATOM 3020 O O . ASN A 1 383 ? -4.934 -7.881 9.728 1.00 93.81 383 ASN A O 1
ATOM 3024 N N . LEU A 1 384 ? -5.483 -7.170 7.674 1.00 95.62 384 LEU A N 1
ATOM 3025 C CA . LEU A 1 384 ? -6.639 -6.382 8.100 1.00 95.62 384 LEU A CA 1
ATOM 3026 C C . LEU A 1 384 ? -7.889 -7.218 8.380 1.00 95.62 384 LEU A C 1
ATOM 3028 O O . LEU A 1 384 ? -8.653 -6.857 9.275 1.00 95.62 384 LEU A O 1
ATOM 3032 N N . VAL A 1 385 ? -8.114 -8.330 7.670 1.00 96.00 385 VAL A N 1
ATOM 3033 C CA . VAL A 1 385 ? -9.315 -9.159 7.883 1.00 96.00 385 VAL A CA 1
ATOM 3034 C C . VAL A 1 385 ? -9.312 -9.802 9.277 1.00 96.00 385 VAL A C 1
ATOM 3036 O O . VAL A 1 385 ? -10.283 -9.578 10.009 1.00 96.00 385 VAL A O 1
ATOM 3039 N N . PRO A 1 386 ? -8.252 -10.513 9.722 1.00 93.75 386 PRO A N 1
ATOM 3040 C CA . PRO A 1 386 ? -8.206 -11.062 11.082 1.00 93.75 386 PRO A CA 1
ATOM 3041 C C . PRO A 1 386 ? -8.313 -9.962 12.138 1.00 93.75 386 PRO A C 1
ATOM 3043 O O . PRO A 1 386 ? -9.058 -10.078 13.110 1.00 93.75 386 PRO A O 1
ATOM 3046 N N . ARG A 1 387 ? -7.655 -8.823 11.895 1.00 92.44 387 ARG A N 1
ATOM 3047 C CA . ARG A 1 387 ? -7.721 -7.667 12.788 1.00 92.44 387 ARG A CA 1
ATOM 3048 C C . ARG A 1 387 ? -9.133 -7.098 12.922 1.00 92.44 387 ARG A C 1
ATOM 3050 O O . ARG A 1 387 ? -9.539 -6.740 14.029 1.00 92.44 387 ARG A O 1
ATOM 3057 N N . ALA A 1 388 ? -9.889 -7.022 11.828 1.00 95.12 388 ALA A N 1
ATOM 3058 C CA . ALA A 1 388 ? -11.275 -6.572 11.850 1.00 95.12 388 ALA A CA 1
ATOM 3059 C C . ALA A 1 388 ? -12.162 -7.506 12.681 1.00 95.12 388 ALA A C 1
ATOM 3061 O O . ALA A 1 388 ? -13.015 -7.033 13.434 1.00 95.12 388 ALA A O 1
ATOM 3062 N N . VAL A 1 389 ? -11.935 -8.820 12.577 1.00 94.44 389 VAL A N 1
ATOM 3063 C CA . VAL A 1 389 ? -12.627 -9.836 13.384 1.00 94.44 389 VAL A CA 1
ATOM 3064 C C . VAL A 1 389 ? -12.309 -9.645 14.867 1.00 94.44 389 VAL A C 1
ATOM 3066 O O . VAL A 1 389 ? -13.234 -9.567 15.675 1.00 94.44 389 VAL A O 1
ATOM 3069 N N . CYS A 1 390 ? -11.037 -9.455 15.230 1.00 91.75 390 CYS A N 1
ATOM 3070 C CA . CYS A 1 390 ? -10.649 -9.161 16.612 1.00 91.75 390 CYS A CA 1
ATOM 3071 C C . CYS A 1 390 ? -11.284 -7.861 17.134 1.00 91.75 390 CYS A C 1
ATOM 3073 O O . CYS A 1 390 ? -11.737 -7.808 18.277 1.00 91.75 390 CYS A O 1
ATOM 3075 N N . HIS A 1 391 ? -11.345 -6.805 16.315 1.00 92.50 391 HIS A N 1
ATOM 3076 C CA . HIS A 1 391 ? -11.989 -5.543 16.693 1.00 92.50 391 HIS A CA 1
ATOM 3077 C C . HIS A 1 391 ? -13.497 -5.686 16.890 1.00 92.50 391 HIS A C 1
ATOM 3079 O O . HIS A 1 391 ? -14.033 -5.108 17.833 1.00 92.50 391 HIS A O 1
ATOM 3085 N N . HIS A 1 392 ? -14.165 -6.459 16.036 1.00 94.50 392 HIS A N 1
ATOM 3086 C CA . HIS A 1 392 ? -15.585 -6.762 16.173 1.00 94.50 392 HIS A CA 1
ATOM 3087 C C . HIS A 1 392 ? -15.873 -7.549 17.457 1.00 94.50 392 HIS A C 1
ATOM 3089 O O . HIS A 1 392 ? -16.725 -7.138 18.241 1.00 94.50 392 HIS A O 1
ATOM 3095 N N . ALA A 1 393 ? -15.104 -8.611 17.720 1.00 92.81 393 ALA A N 1
ATOM 3096 C CA . ALA A 1 393 ? -15.206 -9.391 18.953 1.00 92.81 393 ALA A CA 1
ATOM 3097 C C . ALA A 1 393 ? -14.962 -8.522 20.196 1.00 92.81 393 ALA A C 1
ATOM 3099 O O . ALA A 1 393 ? -15.709 -8.596 21.169 1.00 92.81 393 ALA A O 1
ATOM 3100 N N . TRP A 1 394 ? -13.968 -7.631 20.136 1.00 90.94 394 TRP A N 1
ATOM 3101 C CA . TRP A 1 394 ? -13.711 -6.669 21.203 1.00 90.94 394 TRP A CA 1
ATOM 3102 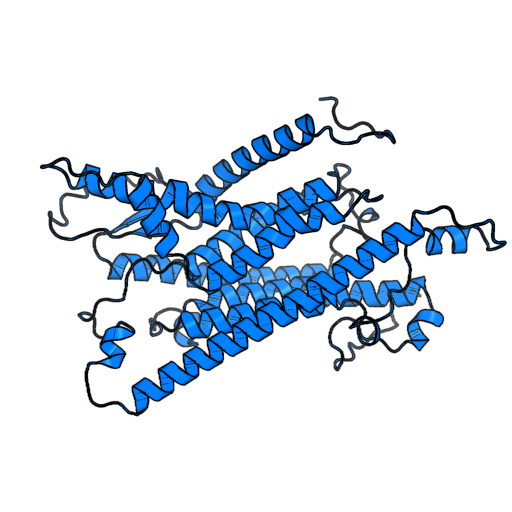C C . TRP A 1 394 ? -14.902 -5.725 21.425 1.00 90.94 394 TRP A C 1
ATOM 3104 O O . TRP A 1 394 ? -15.280 -5.506 22.568 1.00 90.94 394 TRP A O 1
ATOM 3114 N N . TYR A 1 395 ? -15.542 -5.204 20.369 1.00 92.31 395 TYR A N 1
ATOM 3115 C CA . TYR A 1 395 ? -16.734 -4.358 20.529 1.00 92.31 395 TYR A CA 1
ATOM 3116 C C . TYR A 1 395 ? -17.896 -5.116 21.185 1.00 92.31 395 TYR A C 1
ATOM 3118 O O . TYR A 1 395 ? -18.547 -4.558 22.067 1.00 92.31 395 TYR A O 1
ATOM 3126 N N . ILE A 1 396 ? -18.127 -6.378 20.803 1.00 92.81 396 ILE A N 1
ATOM 3127 C CA . ILE A 1 396 ? -19.152 -7.234 21.421 1.00 92.81 396 ILE A CA 1
ATOM 3128 C C . ILE A 1 396 ? -18.853 -7.438 22.909 1.00 92.81 396 ILE A C 1
ATOM 3130 O O . ILE A 1 396 ? -19.730 -7.224 23.739 1.00 92.81 396 ILE A O 1
ATOM 3134 N N . HIS A 1 397 ? -17.617 -7.798 23.251 1.00 90.69 397 HIS A N 1
ATOM 3135 C CA . HIS A 1 397 ? -17.209 -8.016 24.638 1.00 90.69 397 HIS A CA 1
ATOM 3136 C C . HIS A 1 397 ? -17.279 -6.728 25.477 1.00 90.69 397 HIS A C 1
ATOM 3138 O O . HIS A 1 397 ? -17.679 -6.752 26.634 1.00 90.69 397 HIS A O 1
ATOM 3144 N N . THR A 1 398 ? -16.888 -5.581 24.915 1.00 86.00 398 THR A N 1
ATOM 3145 C CA . THR A 1 398 ? -16.821 -4.309 25.650 1.00 86.00 398 THR A CA 1
ATOM 3146 C C . THR A 1 398 ? -18.180 -3.630 25.821 1.00 86.00 398 THR A C 1
ATOM 3148 O O . THR A 1 398 ? -18.400 -2.977 26.840 1.00 86.00 398 THR A O 1
ATOM 3151 N N . PHE A 1 399 ? -19.077 -3.734 24.839 1.00 88.06 399 PHE A N 1
ATOM 3152 C CA . PHE A 1 399 ? -20.347 -2.996 24.834 1.00 88.06 399 PHE A CA 1
ATOM 3153 C C . PHE A 1 399 ? -21.597 -3.885 24.930 1.00 88.06 399 PHE A C 1
ATOM 3155 O O . PHE A 1 399 ? -22.698 -3.347 25.047 1.00 88.06 399 PHE A O 1
ATOM 3162 N N . GLY A 1 400 ? -21.445 -5.213 24.899 1.00 91.06 400 GLY A N 1
ATOM 3163 C CA . GLY A 1 400 ? -22.527 -6.173 25.117 1.00 91.06 400 GLY A CA 1
ATOM 3164 C C . GLY A 1 400 ? -23.715 -5.978 24.173 1.00 91.06 400 GLY A C 1
ATOM 3165 O O . GLY A 1 400 ? -23.551 -5.737 22.970 1.00 91.06 400 GLY A O 1
ATOM 3166 N N . ASP A 1 401 ? -24.921 -6.051 24.734 1.00 91.44 401 ASP A N 1
ATOM 3167 C CA . ASP A 1 401 ? -26.185 -6.003 23.989 1.00 91.44 401 ASP A CA 1
ATOM 3168 C C . ASP A 1 401 ? -26.378 -4.705 23.206 1.00 91.44 401 ASP A C 1
ATOM 3170 O O . ASP A 1 401 ? -26.889 -4.732 22.086 1.00 91.44 401 ASP A O 1
ATOM 3174 N N . ALA A 1 402 ? -25.877 -3.581 23.731 1.00 89.81 402 ALA A N 1
ATOM 3175 C CA . ALA A 1 402 ? -25.950 -2.290 23.049 1.00 89.81 402 ALA A CA 1
ATOM 3176 C C . ALA A 1 402 ? -25.242 -2.312 21.685 1.00 89.81 402 ALA A C 1
ATOM 3178 O O . ALA A 1 402 ? -25.656 -1.617 20.760 1.00 89.81 402 ALA A O 1
ATOM 3179 N N . TYR A 1 403 ? -24.183 -3.115 21.543 1.00 92.50 403 TYR A N 1
ATOM 3180 C CA . TYR A 1 403 ? -23.501 -3.302 20.266 1.00 92.50 403 TYR A CA 1
ATOM 3181 C C . TYR A 1 403 ? -24.101 -4.443 19.440 1.00 92.50 403 TYR A C 1
ATOM 3183 O O . TYR A 1 403 ? -24.227 -4.304 18.221 1.00 92.50 403 TYR A O 1
ATOM 3191 N N . ARG A 1 404 ? -24.512 -5.553 20.077 1.00 92.31 404 ARG A N 1
ATOM 3192 C CA . ARG A 1 404 ? -25.152 -6.690 19.384 1.00 92.31 404 A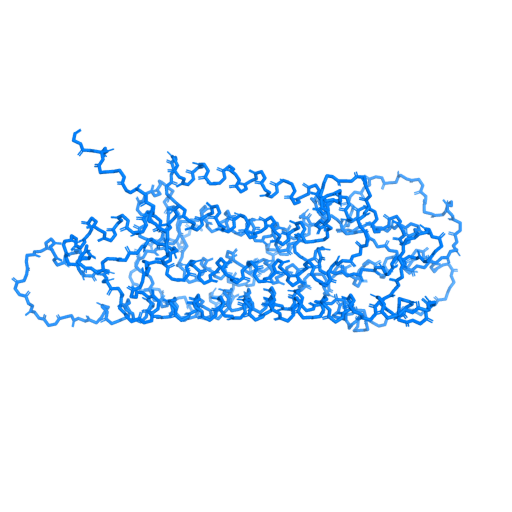RG A CA 1
ATOM 3193 C C . ARG A 1 404 ? -26.439 -6.264 18.658 1.00 92.31 404 ARG A C 1
ATOM 3195 O O . ARG A 1 404 ? -26.661 -6.713 17.533 1.00 92.31 404 ARG A O 1
ATOM 3202 N N . ALA A 1 405 ? -27.212 -5.339 19.233 1.00 92.69 405 ALA A N 1
ATOM 3203 C CA . ALA A 1 405 ? -28.428 -4.776 18.635 1.00 92.69 405 ALA A CA 1
ATOM 3204 C C . ALA A 1 405 ? -28.195 -4.020 17.310 1.00 92.69 405 ALA A C 1
ATOM 3206 O O . ALA A 1 405 ? -29.129 -3.800 16.548 1.00 92.69 405 ALA A O 1
ATOM 3207 N N . LEU A 1 406 ? -26.951 -3.632 17.002 1.00 92.19 406 LEU A N 1
ATOM 3208 C CA . LEU A 1 406 ? -26.613 -2.918 15.766 1.00 92.19 406 LEU A CA 1
ATOM 3209 C C . LEU A 1 406 ? -26.440 -3.854 14.564 1.00 92.19 406 LEU A C 1
ATOM 3211 O O . LEU A 1 406 ? -26.272 -3.375 13.448 1.00 92.19 406 LEU A O 1
ATOM 3215 N N . HIS A 1 407 ? -26.406 -5.174 14.785 1.00 92.06 407 HIS A N 1
ATOM 3216 C CA . HIS A 1 407 ? -26.292 -6.205 13.743 1.00 92.06 407 HIS A CA 1
ATOM 3217 C C . HIS A 1 407 ? -25.143 -6.003 12.731 1.00 92.06 407 HIS A C 1
ATOM 3219 O O . HIS A 1 407 ? -25.190 -6.510 11.607 1.00 92.06 407 HIS A O 1
ATOM 3225 N N . ARG A 1 408 ? -24.073 -5.308 13.141 1.00 93.75 408 ARG A N 1
ATOM 3226 C CA . ARG A 1 408 ? -22.904 -5.025 12.297 1.00 93.75 408 ARG A CA 1
ATOM 3227 C C . ARG A 1 408 ? -22.122 -6.293 11.975 1.00 93.75 408 ARG A C 1
ATOM 3229 O O . ARG A 1 408 ? -22.080 -7.240 12.758 1.00 93.75 408 ARG A O 1
ATOM 3236 N N . ARG A 1 409 ? -21.422 -6.281 10.843 1.00 92.75 409 ARG A N 1
ATOM 3237 C CA . ARG A 1 409 ? -20.394 -7.276 10.502 1.00 92.75 409 ARG A CA 1
ATOM 3238 C C . ARG A 1 409 ? -19.002 -6.783 10.889 1.00 92.75 409 ARG A C 1
ATOM 3240 O O . ARG A 1 409 ? -18.804 -5.614 11.216 1.00 92.75 409 ARG A O 1
ATOM 3247 N N . ALA A 1 410 ? -18.003 -7.659 10.834 1.00 94.38 410 ALA A N 1
ATOM 3248 C CA . ALA A 1 410 ? -16.626 -7.264 11.126 1.00 94.38 410 ALA A CA 1
ATOM 3249 C C . ALA A 1 410 ? -16.056 -6.307 10.060 1.00 94.38 410 ALA A C 1
ATOM 3251 O O . ALA A 1 410 ? -15.610 -5.210 10.402 1.00 94.38 410 ALA A O 1
ATOM 3252 N N . ILE A 1 411 ? -16.117 -6.705 8.781 1.00 95.00 411 ILE A N 1
ATOM 3253 C CA . ILE A 1 411 ? -15.487 -5.971 7.667 1.00 95.00 411 ILE A CA 1
ATOM 3254 C C . ILE A 1 411 ? -16.292 -5.969 6.363 1.00 95.00 411 ILE A C 1
ATOM 3256 O O . ILE A 1 411 ? -16.408 -4.920 5.745 1.00 95.00 411 ILE A O 1
ATOM 3260 N N . PHE A 1 412 ? -16.875 -7.097 5.944 1.00 91.56 412 PHE A N 1
ATOM 3261 C CA . PHE A 1 412 ? -17.685 -7.156 4.724 1.00 91.56 412 PHE A CA 1
ATOM 3262 C C . PHE A 1 412 ? -19.177 -7.078 5.080 1.00 91.56 412 PHE A C 1
ATOM 3264 O O . PHE A 1 412 ? -19.631 -7.899 5.881 1.00 91.56 412 PHE A O 1
ATOM 3271 N N . PRO A 1 413 ? -19.957 -6.155 4.489 1.00 77.69 413 PRO A N 1
ATOM 3272 C CA . PRO A 1 413 ? -21.376 -5.972 4.821 1.00 77.69 413 PRO A CA 1
ATOM 3273 C C . PRO A 1 413 ? -22.238 -7.230 4.618 1.00 77.69 413 PRO A C 1
ATOM 3275 O O . PRO A 1 413 ? -23.186 -7.464 5.363 1.00 77.69 413 PRO A O 1
ATOM 3278 N N . TRP A 1 414 ? -21.883 -8.068 3.640 1.00 73.81 414 TRP A N 1
ATOM 3279 C CA . TRP A 1 414 ? -22.629 -9.271 3.250 1.00 73.81 414 TRP A CA 1
ATOM 3280 C C . TRP A 1 414 ? -22.094 -10.581 3.853 1.00 73.81 414 TRP A C 1
ATOM 3282 O O . TRP A 1 414 ? -22.794 -11.589 3.820 1.00 73.81 414 TRP A O 1
ATOM 3292 N N . TYR A 1 415 ? -20.885 -10.603 4.429 1.00 51.69 415 TYR A N 1
ATOM 3293 C CA . TYR A 1 415 ? -20.278 -11.832 4.960 1.00 51.69 415 TYR A CA 1
ATOM 3294 C C . TYR A 1 415 ? -20.454 -11.937 6.480 1.00 51.69 415 TYR A C 1
ATOM 3296 O O . TYR A 1 415 ? -19.970 -11.098 7.246 1.00 51.69 415 TYR A O 1
ATOM 3304 N N . ARG A 1 416 ? -21.119 -13.003 6.936 1.00 48.81 416 ARG A N 1
ATOM 3305 C CA . ARG A 1 416 ? -21.217 -13.358 8.357 1.00 48.81 416 ARG A CA 1
ATOM 3306 C C . ARG A 1 416 ? -20.067 -14.304 8.695 1.00 48.81 416 ARG A C 1
ATOM 3308 O O . ARG A 1 416 ? -20.194 -15.509 8.523 1.00 48.81 416 ARG A O 1
ATOM 3315 N N . ALA A 1 417 ? -18.942 -13.763 9.165 1.00 47.16 417 ALA A N 1
ATOM 3316 C CA . ALA A 1 417 ? -17.923 -14.604 9.786 1.00 47.16 417 ALA A CA 1
ATOM 3317 C C . ALA A 1 417 ? -18.562 -15.310 10.995 1.00 47.16 417 ALA A C 1
ATOM 3319 O O . ALA A 1 417 ? -19.151 -14.644 11.850 1.00 47.16 417 ALA A O 1
ATOM 3320 N N . ALA A 1 418 ? -18.510 -16.642 11.028 1.00 39.41 418 ALA A N 1
ATOM 3321 C CA . ALA A 1 418 ? -19.041 -17.423 12.136 1.00 39.41 418 ALA A CA 1
ATOM 3322 C C . ALA A 1 418 ? -18.212 -17.127 13.392 1.00 39.41 418 ALA A C 1
ATOM 3324 O O . ALA A 1 418 ? -17.063 -17.548 13.507 1.00 39.41 418 ALA A O 1
ATOM 3325 N N . TYR A 1 419 ? -18.787 -16.362 14.315 1.00 41.38 419 TYR A N 1
ATOM 3326 C CA . TYR A 1 419 ? -18.264 -16.253 15.667 1.00 41.38 419 TYR A CA 1
ATOM 3327 C C . TYR A 1 419 ? -18.558 -17.587 16.364 1.00 41.38 419 TYR A C 1
ATOM 3329 O O . TYR A 1 419 ? -19.723 -17.953 16.501 1.00 41.38 419 TYR A O 1
ATOM 3337 N N . ARG A 1 420 ? -17.519 -18.351 16.721 1.00 41.56 420 ARG A N 1
ATOM 3338 C CA . ARG A 1 420 ? -17.662 -19.471 17.659 1.00 41.56 420 ARG A CA 1
ATOM 3339 C C . ARG A 1 420 ? -17.574 -18.878 19.061 1.00 41.56 420 ARG A C 1
ATOM 3341 O O . ARG A 1 420 ? -16.532 -18.332 19.408 1.00 41.56 420 ARG A O 1
ATOM 3348 N N . GLU A 1 421 ? -18.672 -18.955 19.809 1.00 41.66 421 GLU A N 1
ATOM 3349 C CA . GLU A 1 421 ? -18.764 -18.513 21.211 1.00 41.66 421 GLU A CA 1
ATOM 3350 C C . GLU A 1 421 ? -17.944 -19.402 22.168 1.00 41.66 421 GLU A C 1
ATOM 3352 O O . GLU A 1 421 ? -17.710 -19.024 23.309 1.00 41.66 421 GLU A O 1
ATOM 3357 N N . ASP A 1 422 ? -17.388 -20.516 21.686 1.00 41.91 422 ASP A N 1
ATOM 3358 C CA . ASP A 1 422 ? -16.684 -21.475 22.533 1.00 41.91 422 ASP A CA 1
ATOM 3359 C C . ASP A 1 422 ? -15.174 -21.229 22.525 1.00 41.91 422 ASP A C 1
ATOM 3361 O O . ASP A 1 422 ? -14.465 -21.647 21.603 1.00 41.91 422 ASP A O 1
ATOM 3365 N N . ARG A 1 423 ? -14.683 -20.531 23.551 1.00 43.50 423 ARG A N 1
ATOM 3366 C CA . ARG A 1 423 ? -13.446 -20.847 24.292 1.00 43.50 423 ARG A CA 1
ATOM 3367 C C . ARG A 1 423 ? -13.200 -19.740 25.310 1.00 43.50 423 ARG A C 1
ATOM 3369 O O . ARG A 1 423 ? -12.517 -18.778 24.989 1.00 43.50 423 ARG A O 1
ATOM 3376 N N . HIS A 1 424 ? -13.804 -19.878 26.486 1.00 35.06 424 HIS A N 1
ATOM 3377 C CA . HIS A 1 424 ? -13.285 -19.514 27.812 1.00 35.06 424 HIS A CA 1
ATOM 3378 C C . HIS A 1 424 ? -14.425 -19.721 28.824 1.00 35.06 424 HIS A C 1
ATOM 3380 O O . HIS A 1 424 ? -15.000 -18.762 29.329 1.00 35.06 424 HIS A O 1
ATOM 3386 N N . GLU A 1 425 ? -14.744 -20.992 29.070 1.00 32.41 425 GLU A N 1
ATOM 3387 C CA . GLU A 1 425 ? -15.181 -21.474 30.385 1.00 32.41 425 GLU A CA 1
ATOM 3388 C C . GLU A 1 425 ? -14.078 -22.382 30.928 1.00 32.41 425 GLU A C 1
ATOM 3390 O O . GLU A 1 425 ? -13.474 -23.115 30.101 1.00 32.41 425 GLU A O 1
#

Organism: NCBI:txid28005

Sequence (425 aa):
MGVFTSGSDRRLSITSLLFFIVLHSLLVLAMLQWVARSLMPVSYFFGTSVEAGAVGHEDGRWLRAWRLVATPAAANRLNYGQLCTLSLLHLASAAVTYLAVTYVTVAPFGRYAAQTRVPIAIPNTLSWMLQEAPTVWNVLFFVLYEYPSAYQQYHTRSAAGGTDAQPYVHLVMEALALLRLPLLLFLFHYIHRSFIFPLFLGRSRNDTPLHVTLSATAYCLFNGRLQLLASITLY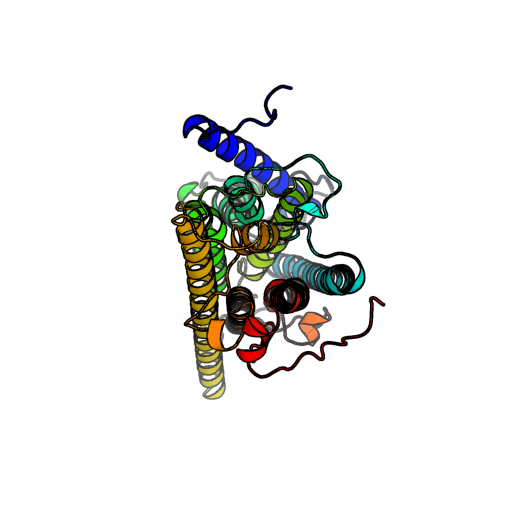PVPHDAGGGASLVEFFFNRGAQSSLCLVWLLALVALGGSYCFFRGMYINMMSDYMLIDLRRQRQRPLARDHQTAEVRALKQNYAIPYGFYFEHVSCPNFYGELVEWLGYAVTVLATGVVRPHPSAAFGALGFGRAAAAFSFFVYTAANLVPRAVCHHAWYIHTFGDAYRALHRRAIFPWYRAAYREDRHE

pLDDT: mean 75.87, std 19.25, range [31.03, 98.56]